Protein AF-A0A5B9PGQ8-F1 (afdb_monomer)

Sequence (452 aa):
MKKTGNFSITAIIVAFIGASLLSTLTASAQSDEDSSSKTTRRSRRSLTKEDSSLLSVFEPVAISAGESTVRVQSGTRQIAVGTVVDSSGLILTKASEMRGDLKCRLPNGDVIPASVFGIDTENDLALLKIDADGLAVAPLAPVAPPTRGKWIVSPTDQNGSLKVGVVGVDERKIPASQAFIGIQMLDEVSDGGVLITKVVENTPAQKAKLRIEDVILKIDQVEVKNRNALKQAIGKYTPGTDVALTVKRDDEEMVIKLTLADASSVSPMNNRSRIQNSMGSRLSRRGKNFPRAFQHDMALEAKHCGSPVVDLDGQIVGINIARSGRVSSLAIPIDAVISVIEKLKTGEFSPVKVYASRIRNSEMEIAAMQERLESNKETVEESIEGVDDSSAKIEELERMKREITERIKEVYENRQDLAKKKRVLESKNKEVERSIRKLERQLDAMKAGKKY

InterPro domains:
  IPR001478 PDZ domain [PF13180] (180-258)
  IPR001478 PDZ domain [PS50106] (168-251)
  IPR001478 PDZ domain [SM00228] (179-251)
  IPR009003 Peptidase S1, PA clan [SSF50494] (60-347)
  IPR036034 PDZ superfamily [G3DSA:2.30.42.10] (169-265)
  IPR036034 PDZ superfamily [SSF50156] (179-261)

Structure (mmCIF, N/CA/C/O backbone):
data_AF-A0A5B9PGQ8-F1
#
_entry.id   AF-A0A5B9PGQ8-F1
#
loop_
_atom_site.group_PDB
_atom_site.id
_atom_site.type_symbol
_atom_site.label_atom_id
_atom_site.label_alt_id
_atom_site.label_comp_id
_atom_site.label_asym_id
_atom_site.label_entity_id
_atom_site.label_seq_id
_atom_site.pdbx_PDB_ins_code
_atom_site.Cartn_x
_atom_site.Cartn_y
_atom_site.Cartn_z
_atom_site.occupancy
_atom_site.B_iso_or_equiv
_atom_site.auth_seq_id
_atom_site.auth_comp_id
_atom_site.auth_asym_id
_atom_site.auth_atom_id
_atom_site.pdbx_PDB_model_num
ATOM 1 N N . MET A 1 1 ? 76.185 17.058 -41.264 1.00 39.97 1 MET A N 1
ATOM 2 C CA . MET A 1 1 ? 77.167 16.134 -40.649 1.00 39.97 1 MET A CA 1
ATOM 3 C C . MET A 1 1 ? 76.594 14.713 -40.700 1.00 39.97 1 MET A C 1
ATOM 5 O O . MET A 1 1 ? 75.426 14.556 -40.392 1.00 39.97 1 MET A O 1
ATOM 9 N N . LYS A 1 2 ? 77.397 13.771 -41.231 1.00 34.19 2 LYS A N 1
ATOM 10 C CA . LYS A 1 2 ? 77.274 12.294 -41.429 1.00 34.19 2 LYS A CA 1
ATOM 11 C C . LYS A 1 2 ? 76.022 11.587 -40.841 1.00 34.19 2 LYS A C 1
ATOM 13 O O . LYS A 1 2 ? 75.781 11.705 -39.652 1.00 34.19 2 LYS A O 1
ATOM 18 N N . LYS A 1 3 ? 75.129 10.966 -41.636 1.00 35.88 3 LYS A N 1
ATOM 19 C CA . LYS A 1 3 ? 75.136 9.609 -42.277 1.00 35.88 3 LYS A CA 1
ATOM 20 C C . LYS A 1 3 ? 75.169 8.378 -41.325 1.00 35.88 3 LYS A C 1
ATOM 22 O O . LYS A 1 3 ? 76.239 7.984 -40.889 1.00 35.88 3 LYS A O 1
ATOM 27 N N . THR A 1 4 ? 73.976 7.798 -41.095 1.00 42.44 4 THR A 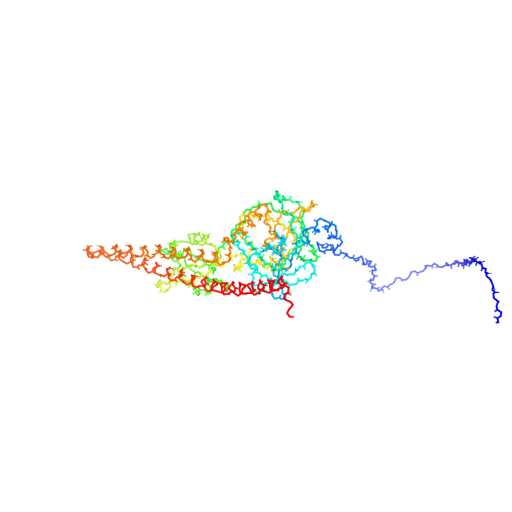N 1
ATOM 28 C CA . THR A 1 4 ? 73.495 6.396 -41.329 1.00 42.44 4 THR A CA 1
ATOM 29 C C . THR A 1 4 ? 74.251 5.120 -40.887 1.00 42.44 4 THR A C 1
ATOM 31 O O . THR A 1 4 ? 75.372 4.899 -41.333 1.00 42.44 4 THR A O 1
ATOM 34 N N . GLY A 1 5 ? 73.473 4.188 -40.285 1.00 36.16 5 GLY A N 1
ATOM 35 C CA . GLY A 1 5 ? 73.478 2.705 -40.468 1.00 36.16 5 GLY A CA 1
ATOM 36 C C . GLY A 1 5 ? 74.176 1.880 -39.363 1.00 36.16 5 GLY A C 1
ATOM 37 O O . GLY A 1 5 ? 75.151 2.362 -38.813 1.00 36.16 5 GLY A O 1
ATOM 38 N N . ASN A 1 6 ? 73.821 0.637 -38.987 1.00 35.44 6 ASN A N 1
ATOM 39 C CA . ASN A 1 6 ? 72.756 -0.331 -39.322 1.00 35.44 6 ASN A CA 1
ATOM 40 C C . ASN A 1 6 ? 72.847 -1.547 -38.336 1.00 35.44 6 ASN A C 1
ATOM 42 O O . ASN A 1 6 ? 73.936 -1.831 -37.856 1.00 35.44 6 ASN A O 1
ATOM 46 N N . PHE A 1 7 ? 71.720 -2.246 -38.098 1.00 32.78 7 PHE A N 1
ATOM 47 C CA . PHE A 1 7 ? 71.481 -3.685 -37.773 1.00 32.78 7 PHE A CA 1
ATOM 48 C C . PHE A 1 7 ? 72.508 -4.594 -37.036 1.00 32.78 7 PHE A C 1
ATOM 50 O O . PHE A 1 7 ? 73.628 -4.754 -37.500 1.00 32.78 7 PHE A O 1
ATOM 57 N N . SER A 1 8 ? 72.036 -5.397 -36.053 1.00 28.36 8 SER A N 1
ATOM 58 C CA . SER A 1 8 ? 71.950 -6.882 -36.158 1.00 28.36 8 SER A CA 1
ATOM 59 C C . SER A 1 8 ? 71.341 -7.575 -34.913 1.00 28.36 8 SER A C 1
ATOM 61 O O . SER A 1 8 ? 71.520 -7.146 -33.778 1.00 28.36 8 SER A O 1
ATOM 63 N N . ILE A 1 9 ? 70.640 -8.680 -35.177 1.00 38.75 9 ILE A N 1
ATOM 64 C CA . ILE A 1 9 ? 70.024 -9.676 -34.285 1.00 38.75 9 ILE A CA 1
ATOM 65 C C . ILE A 1 9 ? 71.090 -10.653 -33.763 1.00 38.75 9 ILE A C 1
ATOM 67 O O . ILE A 1 9 ? 71.845 -11.183 -34.577 1.00 38.75 9 ILE A O 1
ATOM 71 N N . THR A 1 10 ? 71.090 -11.012 -32.470 1.00 30.50 10 THR A N 1
ATOM 72 C CA . THR A 1 10 ? 71.523 -12.356 -32.015 1.00 30.50 10 THR A CA 1
ATOM 73 C C . THR A 1 10 ? 71.020 -12.687 -30.603 1.00 30.50 10 THR A C 1
ATOM 75 O O . THR A 1 10 ? 71.281 -11.962 -29.648 1.00 30.50 10 THR A O 1
ATOM 78 N N . ALA A 1 11 ? 70.302 -13.805 -30.479 1.00 32.41 11 ALA A N 1
ATOM 79 C CA . ALA A 1 11 ? 69.979 -14.475 -29.224 1.00 32.41 11 ALA A CA 1
ATOM 80 C C . ALA A 1 11 ? 71.154 -15.369 -28.793 1.00 32.41 11 ALA A C 1
ATOM 82 O O . ALA A 1 11 ? 71.700 -16.078 -29.637 1.00 32.41 11 ALA A O 1
ATOM 83 N N . ILE A 1 12 ? 71.507 -15.387 -27.502 1.00 32.06 12 ILE A N 1
ATOM 84 C CA . ILE A 1 12 ? 72.377 -16.414 -26.903 1.00 32.06 12 ILE A CA 1
ATOM 85 C C . ILE A 1 12 ? 71.797 -16.830 -25.544 1.00 32.06 12 ILE A C 1
ATOM 87 O O . ILE A 1 12 ? 71.646 -16.021 -24.633 1.00 32.06 12 ILE A O 1
ATOM 91 N N . ILE A 1 13 ? 71.471 -18.120 -25.452 1.00 30.12 13 ILE A N 1
ATOM 92 C CA . ILE A 1 13 ? 71.096 -18.896 -24.265 1.00 30.12 13 ILE A CA 1
ATOM 93 C C . ILE A 1 13 ? 72.353 -19.636 -23.791 1.00 30.12 13 ILE A C 1
ATOM 95 O O . ILE A 1 13 ? 72.897 -20.384 -24.595 1.00 30.12 13 ILE A O 1
ATOM 99 N N . VAL A 1 14 ? 72.753 -19.508 -22.517 1.00 29.88 14 VAL A N 1
ATOM 100 C CA . VAL A 1 14 ? 73.591 -20.474 -21.755 1.00 29.88 14 VAL A CA 1
ATOM 101 C C . VAL A 1 14 ? 73.302 -20.225 -20.256 1.00 29.88 14 VAL A C 1
ATOM 103 O O . VAL A 1 14 ? 73.608 -19.148 -19.761 1.00 29.88 14 VAL A O 1
ATOM 106 N N . ALA A 1 15 ? 72.478 -20.994 -19.532 1.00 29.97 15 ALA A N 1
ATOM 107 C CA . ALA A 1 15 ? 72.666 -22.347 -18.982 1.00 29.97 15 ALA A CA 1
ATOM 10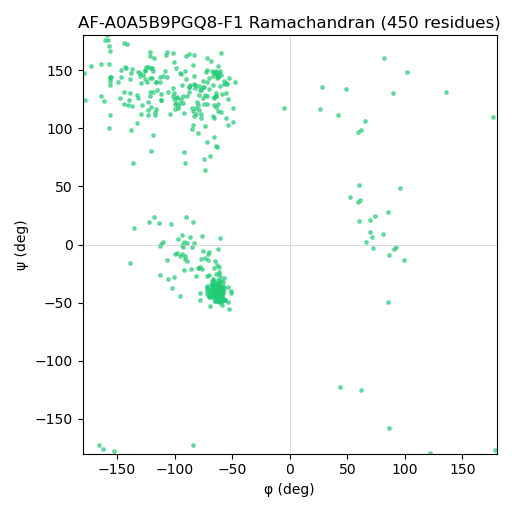8 C C . ALA A 1 15 ? 73.861 -22.487 -18.008 1.00 29.97 15 ALA A C 1
ATOM 110 O O . ALA A 1 15 ? 74.984 -22.728 -18.431 1.00 29.97 15 ALA A O 1
ATOM 111 N N . PHE A 1 16 ? 73.596 -22.415 -16.697 1.00 27.34 16 PHE A N 1
ATOM 112 C CA . PHE A 1 16 ? 74.497 -22.896 -15.640 1.00 27.34 16 PHE A CA 1
ATOM 113 C C . PHE A 1 16 ? 73.771 -23.967 -14.811 1.00 27.34 16 PHE A C 1
ATOM 115 O O . PHE A 1 16 ? 72.736 -23.696 -14.203 1.00 27.34 16 PHE A O 1
ATOM 122 N N . ILE A 1 17 ? 74.319 -25.185 -14.812 1.00 30.14 17 ILE A N 1
ATOM 123 C CA . ILE A 1 17 ? 73.952 -26.323 -13.957 1.00 30.14 17 ILE A CA 1
ATOM 124 C C . ILE A 1 17 ? 75.220 -26.771 -13.218 1.00 30.14 17 ILE A C 1
ATOM 126 O O . ILE A 1 17 ? 76.278 -26.874 -13.834 1.00 30.14 17 ILE A O 1
ATOM 130 N N . GLY A 1 18 ? 75.071 -27.115 -11.935 1.00 26.36 18 GLY A N 1
ATOM 131 C CA . GLY A 1 18 ? 76.011 -27.922 -11.138 1.00 26.36 18 GLY A CA 1
ATOM 132 C C . GLY A 1 18 ? 76.238 -27.320 -9.744 1.00 26.36 18 GLY A C 1
ATOM 133 O O . GLY A 1 18 ? 76.501 -26.132 -9.649 1.00 26.36 18 GLY A O 1
ATOM 134 N N . ALA A 1 19 ? 76.162 -28.029 -8.615 1.00 29.47 19 ALA A N 1
ATOM 135 C CA . ALA A 1 19 ? 76.014 -29.457 -8.347 1.00 29.47 19 ALA A CA 1
ATOM 136 C C . ALA A 1 19 ? 75.582 -29.680 -6.871 1.00 29.47 19 ALA A C 1
ATOM 138 O O . ALA A 1 19 ? 75.837 -28.840 -6.009 1.00 29.47 19 ALA A O 1
ATOM 139 N N . SER A 1 20 ? 74.936 -30.821 -6.606 1.00 28.88 20 SER A N 1
ATOM 140 C CA . SER A 1 20 ? 74.554 -31.372 -5.290 1.00 28.88 20 SER A CA 1
ATOM 141 C C . SER A 1 20 ? 75.739 -31.823 -4.421 1.00 28.88 20 SER A C 1
ATOM 143 O O . SER A 1 20 ? 76.754 -32.227 -4.974 1.00 28.88 20 SER A O 1
ATOM 145 N N . LEU A 1 21 ? 75.545 -31.894 -3.090 1.00 27.44 21 LEU A N 1
ATOM 146 C CA . LEU A 1 21 ? 75.643 -33.103 -2.222 1.00 27.44 21 LEU A CA 1
ATOM 147 C C . LEU A 1 21 ? 75.412 -32.684 -0.742 1.00 27.44 21 LEU A C 1
ATOM 149 O O . LEU A 1 21 ? 76.113 -31.822 -0.233 1.00 27.44 21 LEU A O 1
ATOM 153 N N . LEU A 1 22 ? 74.289 -33.043 -0.106 1.00 28.94 22 LEU A N 1
ATOM 154 C CA . LEU A 1 22 ? 74.031 -34.218 0.757 1.00 28.94 22 LEU A CA 1
ATOM 155 C C . LEU A 1 22 ? 74.821 -34.270 2.088 1.00 28.94 22 LEU A C 1
ATOM 157 O O . LEU A 1 22 ? 75.979 -34.672 2.114 1.00 28.94 22 LEU A O 1
ATOM 161 N N . SER A 1 23 ? 74.141 -34.007 3.210 1.00 28.36 23 SER A N 1
ATOM 162 C CA . SER A 1 23 ? 74.446 -34.623 4.510 1.00 28.36 23 SER A CA 1
ATOM 163 C C . SER A 1 23 ? 73.174 -34.772 5.357 1.00 28.36 23 SER A C 1
ATOM 165 O O . SER A 1 23 ? 72.254 -33.957 5.324 1.00 28.36 23 SER A O 1
ATOM 167 N N . THR A 1 24 ? 73.098 -35.916 6.024 1.00 29.25 24 THR A N 1
ATOM 168 C CA . THR A 1 24 ? 71.948 -36.530 6.690 1.00 29.25 24 THR A CA 1
ATOM 169 C C . THR A 1 24 ? 71.795 -36.117 8.158 1.00 29.25 24 THR A C 1
ATOM 171 O O . THR A 1 24 ? 72.783 -36.043 8.877 1.00 29.25 24 THR A O 1
ATOM 174 N N . LEU A 1 25 ? 70.533 -35.954 8.577 1.00 27.52 25 LEU A N 1
ATOM 175 C CA . LEU A 1 25 ? 69.916 -36.329 9.865 1.00 27.52 25 LEU A CA 1
ATOM 176 C C . LEU A 1 25 ? 70.800 -36.428 11.126 1.00 27.52 25 LEU A C 1
ATOM 178 O O . LEU A 1 25 ? 71.497 -37.418 11.308 1.00 27.52 25 LEU A O 1
ATOM 182 N N . THR A 1 26 ? 70.516 -35.561 12.104 1.00 29.34 26 THR A N 1
ATOM 183 C CA . THR A 1 26 ? 70.295 -35.979 13.502 1.00 29.34 26 THR A CA 1
ATOM 184 C C . THR A 1 26 ? 69.219 -35.103 14.136 1.00 29.34 26 THR A C 1
ATOM 186 O O . THR A 1 26 ? 69.344 -33.882 14.188 1.00 29.34 26 THR A O 1
ATOM 189 N N . ALA A 1 27 ? 68.152 -35.751 14.594 1.00 27.08 27 ALA A N 1
ATOM 190 C CA . ALA A 1 27 ? 67.088 -35.157 15.383 1.00 27.08 27 ALA A CA 1
ATOM 191 C C . ALA A 1 27 ? 67.553 -34.928 16.829 1.00 27.08 27 ALA A C 1
ATOM 193 O O . ALA A 1 27 ? 68.099 -35.837 17.450 1.00 27.08 27 ALA A O 1
ATOM 194 N N . SER A 1 28 ? 67.250 -33.757 17.386 1.00 28.88 28 SER A N 1
ATOM 195 C CA . SER A 1 28 ? 67.090 -33.569 18.828 1.00 28.88 28 SER A CA 1
ATOM 196 C C . SER A 1 28 ? 65.700 -32.994 19.074 1.00 28.88 28 SER A C 1
ATOM 198 O O . SER A 1 28 ? 65.397 -31.868 18.681 1.00 28.88 28 SER A O 1
ATOM 200 N N . ALA A 1 29 ? 64.842 -33.806 19.678 1.00 28.58 29 ALA A N 1
ATOM 201 C CA . ALA A 1 29 ? 63.552 -33.391 20.192 1.00 28.58 29 ALA A CA 1
ATOM 202 C C . ALA A 1 29 ? 63.750 -32.607 21.495 1.00 28.58 29 ALA A C 1
ATOM 204 O O . ALA A 1 29 ? 64.354 -33.151 22.413 1.00 28.58 29 ALA A O 1
ATOM 205 N N . GLN A 1 30 ? 63.211 -31.387 21.583 1.00 26.88 30 GLN A N 1
ATOM 206 C CA . GLN A 1 30 ? 62.409 -30.913 22.721 1.00 26.88 30 GLN A CA 1
ATOM 207 C C . GLN A 1 30 ? 61.901 -29.482 22.482 1.00 26.88 30 GLN A C 1
ATOM 209 O O . GLN A 1 30 ? 62.685 -28.584 22.204 1.00 26.88 30 GLN A O 1
ATOM 214 N N . SER A 1 31 ? 60.568 -29.368 22.571 1.00 30.80 31 SER A N 1
ATOM 215 C CA . SER A 1 31 ? 59.723 -28.205 22.896 1.00 30.80 31 SER A CA 1
ATOM 216 C C . SER A 1 31 ? 60.076 -26.844 22.293 1.00 30.80 31 SER A C 1
ATOM 218 O O . SER A 1 31 ? 61.025 -26.205 22.720 1.00 30.80 31 SER A O 1
ATOM 220 N N . ASP A 1 32 ? 59.227 -26.360 21.384 1.00 28.09 32 ASP A N 1
ATOM 221 C CA . ASP A 1 32 ? 58.312 -25.267 21.735 1.00 28.09 32 ASP A CA 1
ATOM 222 C C . ASP A 1 32 ? 57.197 -25.155 20.684 1.00 28.09 32 ASP A C 1
ATOM 224 O O . ASP A 1 32 ? 57.421 -25.165 19.471 1.00 28.09 32 ASP A O 1
ATOM 228 N N . GLU A 1 33 ? 55.964 -25.154 21.184 1.00 33.91 33 GLU A N 1
ATOM 229 C CA . GLU A 1 33 ? 54.742 -24.925 20.428 1.00 33.91 33 GLU A CA 1
ATOM 230 C C . GLU A 1 33 ? 54.743 -23.498 19.872 1.00 33.91 33 GLU A C 1
ATOM 232 O O . GLU A 1 33 ? 54.680 -22.545 20.638 1.00 33.91 33 GLU A O 1
ATOM 237 N N . ASP A 1 34 ? 54.713 -23.340 18.547 1.00 29.53 34 ASP A N 1
ATOM 238 C CA . ASP A 1 34 ? 53.845 -22.312 17.976 1.00 29.53 34 ASP A CA 1
ATOM 239 C C . ASP A 1 34 ? 53.465 -22.626 16.526 1.00 29.53 34 ASP A C 1
ATOM 241 O O . ASP A 1 34 ? 54.272 -22.651 15.591 1.00 29.53 34 ASP A O 1
ATOM 245 N N . SER A 1 35 ? 52.181 -22.925 16.344 1.00 31.73 35 SER A N 1
ATOM 246 C CA . SER A 1 35 ? 51.598 -23.294 15.064 1.00 31.73 35 SER A CA 1
ATOM 247 C C . SER A 1 35 ? 51.303 -22.039 14.238 1.00 31.73 35 SER A C 1
ATOM 249 O O . SER A 1 35 ? 50.435 -21.243 14.592 1.00 31.73 35 SER A O 1
ATOM 251 N N . SER A 1 36 ? 51.939 -21.890 13.075 1.00 33.06 36 SER A N 1
ATOM 252 C CA . SER A 1 36 ? 51.419 -21.021 12.012 1.00 33.06 36 SER A CA 1
ATOM 253 C C . SER A 1 36 ? 51.172 -21.836 10.744 1.00 33.06 36 SER A C 1
ATOM 255 O O . SER A 1 36 ? 51.955 -21.883 9.794 1.00 33.06 36 SER A O 1
ATOM 257 N N . SER A 1 37 ? 50.027 -22.520 10.730 1.00 36.31 37 SER A N 1
ATOM 258 C CA . SER A 1 37 ? 49.491 -23.128 9.520 1.00 36.31 37 SER A CA 1
ATOM 259 C C . SER A 1 37 ? 49.114 -22.019 8.530 1.00 36.31 37 SER A C 1
ATOM 261 O O . SER A 1 37 ? 48.159 -21.259 8.710 1.00 36.31 37 SER A O 1
ATOM 263 N N . LYS A 1 38 ? 49.893 -21.908 7.448 1.00 37.75 38 LYS A N 1
ATOM 264 C CA . LYS A 1 38 ? 49.568 -21.094 6.269 1.00 37.75 38 LYS A CA 1
ATOM 265 C C . LYS A 1 38 ? 48.297 -21.638 5.616 1.00 37.75 38 LYS A C 1
ATOM 267 O O . LYS A 1 38 ? 48.340 -22.415 4.667 1.00 37.75 38 LYS A O 1
ATOM 272 N N . THR A 1 39 ? 47.151 -21.210 6.130 1.00 36.44 39 THR A N 1
ATOM 273 C CA . THR A 1 39 ? 45.853 -21.427 5.499 1.00 36.44 39 THR A CA 1
ATOM 274 C C . THR A 1 39 ? 45.734 -20.435 4.348 1.00 36.44 39 THR A C 1
ATOM 276 O O . THR A 1 39 ? 45.652 -19.223 4.555 1.00 36.44 39 THR A O 1
ATOM 279 N N . THR A 1 40 ? 45.734 -20.938 3.117 1.00 40.31 40 THR A N 1
ATOM 280 C CA . THR A 1 40 ? 45.345 -20.186 1.924 1.00 40.31 40 THR A CA 1
ATOM 281 C C . THR A 1 40 ? 43.953 -19.593 2.147 1.00 40.31 40 THR A C 1
ATOM 283 O O . THR A 1 40 ? 42.934 -20.280 2.077 1.00 40.31 40 THR A O 1
ATOM 286 N N . ARG A 1 41 ? 43.893 -18.288 2.438 1.00 41.78 41 ARG A N 1
ATOM 287 C CA . ARG A 1 41 ? 42.656 -17.500 2.457 1.00 41.78 41 ARG A CA 1
ATOM 288 C C . ARG A 1 41 ? 42.093 -17.477 1.032 1.00 41.78 41 ARG A C 1
ATOM 290 O O . ARG A 1 41 ? 42.327 -16.543 0.273 1.00 41.78 41 ARG A O 1
ATOM 297 N N . ARG A 1 42 ? 41.328 -18.506 0.650 1.00 48.69 42 ARG A N 1
ATOM 298 C CA . ARG A 1 42 ? 40.327 -18.362 -0.412 1.00 48.69 42 ARG A CA 1
ATOM 299 C C . ARG A 1 42 ? 39.431 -17.212 0.033 1.00 48.69 42 ARG A C 1
ATOM 301 O O . ARG A 1 42 ? 38.696 -17.352 1.009 1.00 48.69 42 ARG A O 1
ATOM 308 N N . SER A 1 43 ? 39.542 -16.069 -0.642 1.00 51.16 43 SER A N 1
ATOM 309 C CA . SER A 1 43 ? 38.539 -15.012 -0.578 1.00 51.16 43 SER A CA 1
ATOM 310 C C . SER A 1 43 ? 37.188 -15.683 -0.812 1.00 51.16 43 SER A C 1
ATOM 312 O O . SER A 1 43 ? 36.903 -16.153 -1.914 1.00 51.16 43 SER A O 1
ATOM 314 N N . ARG A 1 44 ? 36.392 -15.848 0.250 1.00 55.84 44 ARG A N 1
ATOM 315 C CA . ARG A 1 44 ? 35.001 -16.267 0.115 1.00 55.84 44 ARG A CA 1
ATOM 316 C C . ARG A 1 44 ? 34.318 -15.106 -0.596 1.00 55.84 44 ARG A C 1
ATOM 318 O O . ARG A 1 44 ? 33.920 -14.152 0.066 1.00 55.84 44 ARG A O 1
ATOM 325 N N . ARG A 1 45 ? 34.238 -15.152 -1.935 1.00 58.72 45 ARG A N 1
ATOM 326 C CA . ARG A 1 45 ? 33.321 -14.286 -2.684 1.00 58.72 45 ARG A CA 1
ATOM 327 C C . ARG A 1 45 ? 31.969 -14.437 -2.008 1.00 58.72 45 ARG A C 1
ATOM 329 O O . ARG A 1 45 ? 31.449 -15.546 -1.885 1.00 58.72 45 ARG A O 1
ATOM 336 N N . SER A 1 46 ? 31.478 -13.335 -1.468 1.00 58.00 46 SER A N 1
ATOM 337 C CA . SER A 1 46 ? 30.186 -13.286 -0.815 1.00 58.00 46 SER A CA 1
ATOM 338 C C . SER A 1 46 ? 29.130 -13.389 -1.909 1.00 58.00 46 SER A C 1
ATOM 340 O O . SER A 1 46 ? 28.716 -12.371 -2.446 1.00 58.00 46 SER A O 1
ATOM 342 N N . LEU A 1 47 ? 28.737 -14.615 -2.264 1.00 64.50 47 LEU A N 1
ATOM 343 C CA . LEU A 1 47 ? 27.675 -14.902 -3.230 1.00 64.50 47 LEU A CA 1
ATOM 344 C C . LEU A 1 47 ? 26.321 -14.496 -2.628 1.00 64.50 47 LEU A C 1
ATOM 346 O O . LEU A 1 47 ? 25.567 -15.332 -2.129 1.00 64.50 47 LEU A O 1
ATOM 350 N N . THR A 1 48 ? 26.038 -13.195 -2.594 1.00 80.75 48 THR A N 1
ATOM 351 C CA . THR A 1 48 ? 24.725 -12.670 -2.209 1.00 80.75 48 THR A CA 1
ATOM 352 C C . THR A 1 48 ? 23.844 -12.534 -3.445 1.00 80.75 48 THR A C 1
ATOM 354 O O . THR A 1 48 ? 24.329 -12.449 -4.570 1.00 80.75 48 THR A O 1
ATOM 357 N N . LYS A 1 49 ? 22.526 -12.428 -3.240 1.00 81.25 49 LYS A N 1
ATOM 358 C CA . LYS A 1 49 ? 21.574 -12.071 -4.309 1.00 81.25 49 LYS A CA 1
ATOM 359 C C . LYS A 1 49 ? 21.800 -10.669 -4.904 1.00 81.25 49 LYS A C 1
ATOM 361 O O . LYS A 1 49 ? 21.072 -10.268 -5.802 1.00 81.25 49 LYS A O 1
ATOM 366 N N . GLU A 1 50 ? 22.751 -9.914 -4.365 1.00 81.62 50 GLU A N 1
ATOM 367 C CA . GLU A 1 50 ? 23.096 -8.558 -4.791 1.00 81.62 50 GLU A CA 1
ATOM 368 C C . GLU A 1 50 ? 24.468 -8.507 -5.477 1.00 81.62 50 GLU A C 1
ATOM 370 O O . GLU A 1 50 ? 24.923 -7.427 -5.845 1.00 81.62 50 GLU A O 1
ATOM 375 N N . ASP A 1 51 ? 25.136 -9.655 -5.634 1.00 87.38 51 ASP A N 1
ATOM 376 C CA . ASP A 1 51 ? 26.406 -9.743 -6.345 1.00 87.38 51 ASP A CA 1
ATOM 377 C C . ASP A 1 51 ? 26.207 -9.362 -7.820 1.00 87.38 51 ASP A C 1
ATOM 379 O O . ASP A 1 51 ? 25.332 -9.898 -8.506 1.00 87.38 51 ASP A O 1
ATOM 383 N N . SER A 1 52 ? 27.021 -8.431 -8.317 1.00 85.50 52 SER A N 1
ATOM 384 C CA . SER A 1 52 ? 26.897 -7.912 -9.681 1.00 85.50 52 SER A CA 1
ATOM 385 C C . SER A 1 52 ? 27.112 -8.983 -10.749 1.00 85.50 52 SER A C 1
ATOM 387 O O . SER A 1 52 ? 26.487 -8.910 -11.801 1.00 85.50 52 SER A O 1
ATOM 389 N N . SER A 1 53 ? 27.933 -10.004 -10.479 1.00 87.94 53 SER A N 1
ATOM 390 C CA . SER A 1 53 ? 28.148 -11.115 -11.414 1.00 87.94 53 SER A CA 1
ATOM 391 C C . SER A 1 53 ? 26.931 -12.031 -11.543 1.00 87.94 53 SER A C 1
ATOM 393 O O . SER A 1 53 ? 26.753 -12.666 -12.577 1.00 87.94 53 SER A O 1
ATOM 395 N N . LEU A 1 54 ? 26.085 -12.089 -10.509 1.00 88.31 54 LEU A N 1
ATOM 396 C CA . LEU A 1 54 ? 24.793 -12.767 -10.573 1.00 88.31 54 LEU A CA 1
ATOM 397 C C . LEU A 1 54 ? 23.771 -11.894 -11.307 1.00 88.31 54 LEU A C 1
ATOM 399 O O . LEU A 1 54 ? 23.053 -12.387 -12.172 1.00 88.31 54 LEU A O 1
ATOM 403 N N . LEU A 1 55 ? 23.685 -10.611 -10.944 1.00 90.19 55 LEU A N 1
ATOM 404 C CA . LEU A 1 55 ? 22.681 -9.697 -11.492 1.00 90.19 55 LEU A CA 1
ATOM 405 C C . LEU A 1 55 ? 22.861 -9.456 -12.994 1.00 90.19 55 LEU A C 1
ATOM 407 O O . LEU A 1 55 ? 21.856 -9.362 -13.694 1.00 90.19 55 LEU A O 1
ATOM 411 N N . SER A 1 56 ? 24.098 -9.456 -13.501 1.00 90.50 56 SER A N 1
ATOM 412 C CA . SER A 1 56 ? 24.379 -9.267 -14.929 1.00 90.50 56 SER A CA 1
ATOM 413 C C . SER A 1 56 ? 23.776 -10.347 -15.831 1.00 90.50 56 SER A C 1
ATOM 415 O O . SER A 1 56 ? 23.481 -10.087 -16.993 1.00 90.50 56 SER A O 1
ATOM 417 N N . VAL A 1 57 ? 23.504 -11.545 -15.298 1.00 92.50 57 VAL A N 1
ATOM 418 C CA . VAL A 1 57 ? 22.794 -12.612 -16.026 1.00 92.50 57 VAL A CA 1
ATOM 419 C C . VAL A 1 57 ? 21.337 -12.225 -16.312 1.00 92.50 57 VAL A C 1
ATOM 421 O O . VAL A 1 57 ? 20.765 -12.649 -17.312 1.00 92.50 57 VAL A O 1
ATOM 424 N N . PHE A 1 58 ? 20.739 -11.404 -15.446 1.00 94.00 58 PHE A N 1
ATOM 425 C CA . PHE A 1 58 ? 19.346 -10.963 -15.534 1.00 94.00 58 PHE A CA 1
ATOM 426 C C . PHE A 1 58 ? 19.189 -9.575 -16.165 1.00 94.00 58 PHE A C 1
ATOM 428 O O . PHE A 1 58 ? 18.064 -9.154 -16.424 1.00 94.00 58 PHE A O 1
ATOM 435 N N . GLU A 1 59 ? 20.286 -8.860 -16.428 1.00 92.06 59 GLU A N 1
ATOM 436 C CA . GLU A 1 59 ? 20.245 -7.551 -17.086 1.00 92.06 59 GLU A CA 1
ATOM 437 C C . GLU A 1 59 ? 19.490 -7.582 -18.419 1.00 92.06 59 GLU A C 1
ATOM 439 O O . GLU A 1 59 ? 18.556 -6.791 -18.548 1.00 92.06 59 GLU A O 1
ATOM 444 N N . PRO A 1 60 ? 19.759 -8.515 -19.358 1.00 93.88 60 PRO A N 1
ATOM 445 C CA . PRO A 1 60 ? 19.121 -8.498 -20.675 1.00 93.88 60 PRO A CA 1
ATOM 446 C C . PRO A 1 60 ? 17.590 -8.538 -20.636 1.00 93.88 60 PRO A C 1
ATOM 448 O O . PRO A 1 60 ? 16.941 -7.858 -21.427 1.00 93.88 60 PRO A O 1
ATOM 451 N N . VAL A 1 61 ? 17.006 -9.292 -19.697 1.00 93.56 61 VAL A N 1
ATOM 452 C CA . VAL A 1 61 ? 15.544 -9.435 -19.583 1.00 93.56 61 VAL A CA 1
ATOM 453 C C . VAL A 1 61 ? 14.884 -8.228 -18.914 1.00 93.56 61 VAL A C 1
ATOM 455 O O . VAL A 1 61 ? 13.689 -8.011 -19.076 1.00 93.56 61 VAL A O 1
ATOM 458 N N . ALA A 1 62 ? 15.648 -7.415 -18.178 1.00 92.00 62 ALA A N 1
ATOM 459 C CA . ALA A 1 62 ? 15.130 -6.276 -17.428 1.00 92.00 62 ALA A CA 1
ATOM 460 C C . ALA A 1 62 ? 15.314 -4.922 -18.135 1.00 92.00 62 ALA A C 1
ATOM 462 O O . ALA A 1 62 ? 14.753 -3.940 -17.651 1.00 92.00 62 ALA A O 1
ATOM 463 N N . ILE A 1 63 ? 16.054 -4.848 -19.254 1.00 90.31 63 ILE A N 1
ATOM 464 C CA . ILE A 1 63 ? 16.374 -3.585 -19.956 1.00 90.31 63 ILE A CA 1
ATOM 465 C C . ILE A 1 63 ? 15.108 -2.780 -20.262 1.00 90.31 63 ILE A C 1
ATOM 467 O O . ILE A 1 63 ? 14.988 -1.643 -19.811 1.00 90.31 63 ILE A O 1
ATOM 471 N N . SER A 1 64 ? 14.134 -3.386 -20.948 1.00 88.44 64 SER A N 1
ATOM 472 C CA . SER A 1 64 ? 12.912 -2.682 -21.365 1.00 88.44 64 SER A CA 1
ATOM 473 C C . SER A 1 64 ? 12.113 -2.146 -20.168 1.00 88.44 64 SER A C 1
ATOM 475 O O . SER A 1 64 ? 11.678 -0.994 -20.156 1.00 88.44 64 SER A O 1
ATOM 477 N N . ALA A 1 65 ? 11.984 -2.941 -19.102 1.00 92.00 65 ALA A N 1
ATOM 478 C CA . ALA A 1 65 ? 11.337 -2.487 -17.876 1.00 92.00 65 ALA A CA 1
ATOM 479 C C . ALA A 1 65 ? 12.156 -1.393 -17.164 1.00 92.00 6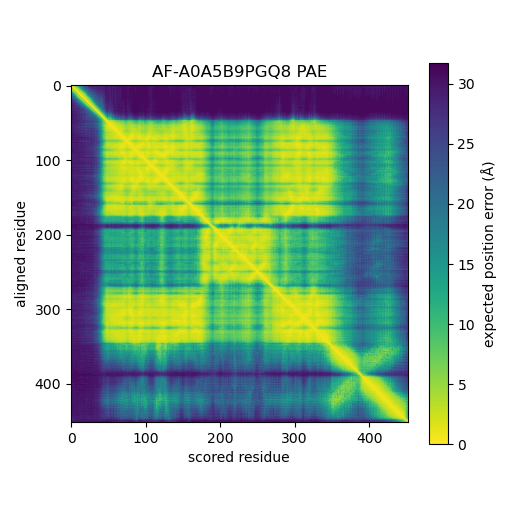5 ALA A C 1
ATOM 481 O O . ALA A 1 65 ? 11.579 -0.448 -16.622 1.00 92.00 65 ALA A O 1
ATOM 482 N N . GLY A 1 66 ? 13.487 -1.491 -17.183 1.00 92.06 66 GLY A N 1
ATOM 483 C CA . GLY A 1 66 ? 14.411 -0.515 -16.608 1.00 92.06 66 GLY A CA 1
ATOM 484 C C . GLY A 1 66 ? 14.313 0.860 -17.267 1.00 92.06 66 GLY A C 1
ATOM 485 O O . GLY A 1 66 ? 14.261 1.861 -16.558 1.00 92.06 66 GLY A O 1
ATOM 486 N N . GLU A 1 67 ? 14.182 0.918 -18.593 1.00 93.00 67 GLU A N 1
ATOM 487 C CA . GLU A 1 67 ? 13.980 2.170 -19.343 1.00 93.00 67 GLU A CA 1
ATOM 488 C C . GLU A 1 67 ? 12.669 2.874 -18.963 1.00 93.00 67 GLU A C 1
ATOM 490 O O . GLU A 1 67 ? 12.604 4.101 -18.910 1.00 93.00 67 GLU A O 1
ATOM 495 N N . SER A 1 68 ? 11.640 2.097 -18.622 1.00 94.75 68 SER A N 1
ATOM 496 C CA . SER A 1 68 ? 10.356 2.606 -18.126 1.00 94.75 68 SER A CA 1
ATOM 497 C C . SER A 1 68 ? 10.315 2.833 -16.607 1.00 94.75 68 SER A C 1
ATOM 499 O O . SER A 1 68 ? 9.255 3.122 -16.047 1.00 94.75 68 SER A O 1
ATOM 501 N N . THR A 1 69 ? 11.441 2.690 -15.902 1.00 96.44 69 THR A N 1
ATOM 502 C CA . THR A 1 69 ? 11.501 2.807 -14.441 1.00 96.44 69 THR A CA 1
ATOM 503 C C . THR A 1 69 ? 12.020 4.176 -14.015 1.00 96.44 69 THR A C 1
ATOM 505 O O . THR A 1 69 ? 13.071 4.642 -14.445 1.00 96.44 69 THR A O 1
ATOM 508 N N . VAL A 1 70 ? 11.302 4.818 -13.095 1.00 96.75 70 VAL A N 1
ATOM 509 C CA . VAL A 1 70 ? 11.665 6.128 -12.543 1.00 96.75 70 VAL A CA 1
ATOM 510 C C . VAL A 1 70 ? 11.782 6.072 -11.031 1.00 96.75 70 VAL A C 1
ATOM 512 O O . VAL A 1 70 ? 11.117 5.295 -10.343 1.00 96.75 70 VAL A O 1
ATOM 515 N N . ARG A 1 71 ? 12.602 6.951 -10.465 1.00 96.94 71 ARG A N 1
ATOM 516 C CA . ARG A 1 71 ? 12.720 7.081 -9.012 1.00 96.94 71 ARG A CA 1
ATOM 517 C C . ARG A 1 71 ? 11.759 8.148 -8.505 1.00 96.94 71 ARG A C 1
ATOM 519 O O . ARG A 1 71 ? 11.892 9.310 -8.874 1.00 96.94 71 ARG A O 1
ATOM 526 N N . VAL A 1 72 ? 10.853 7.785 -7.598 1.00 97.19 72 VAL A N 1
ATOM 527 C CA . VAL A 1 72 ? 9.926 8.737 -6.967 1.00 97.19 72 VAL A CA 1
ATOM 528 C C . VAL A 1 72 ? 10.513 9.229 -5.647 1.00 97.19 72 VAL A C 1
ATOM 530 O O . VAL A 1 72 ? 10.874 8.444 -4.760 1.00 97.19 72 VAL A O 1
ATOM 533 N N . GLN A 1 73 ? 10.622 10.545 -5.505 1.00 95.19 73 GLN A N 1
ATOM 534 C CA . GLN A 1 73 ? 11.291 11.205 -4.390 1.00 95.19 73 GLN A CA 1
ATOM 535 C C . GLN A 1 73 ? 10.378 12.218 -3.702 1.00 95.19 73 GLN A C 1
ATOM 537 O O . GLN A 1 73 ? 9.521 12.830 -4.331 1.00 95.19 73 GLN A O 1
ATOM 542 N N . SER A 1 74 ? 10.604 12.404 -2.401 1.00 92.44 74 SER A N 1
ATOM 543 C CA . SER A 1 74 ? 10.109 13.552 -1.642 1.00 92.44 74 SER A CA 1
ATOM 544 C C . SER A 1 74 ? 11.311 14.334 -1.132 1.00 92.44 74 SER A C 1
ATOM 546 O O . SER A 1 74 ? 12.081 13.825 -0.308 1.00 92.44 74 SER A O 1
ATOM 548 N N . GLY A 1 75 ? 11.497 15.558 -1.625 1.00 86.94 75 GLY A N 1
ATOM 549 C CA . GLY A 1 75 ? 12.768 16.268 -1.462 1.00 86.94 75 GLY A CA 1
ATOM 550 C C . GLY A 1 75 ? 13.907 15.498 -2.143 1.00 86.94 75 GLY A C 1
ATOM 551 O O . GLY A 1 75 ? 13.806 15.159 -3.316 1.00 86.94 75 GLY A O 1
ATOM 552 N N . THR A 1 76 ? 14.980 15.182 -1.413 1.00 85.50 76 THR A N 1
ATOM 553 C CA . THR A 1 76 ? 16.125 14.401 -1.932 1.00 85.50 76 THR A CA 1
ATOM 554 C C . THR A 1 76 ? 15.990 12.891 -1.711 1.00 85.50 76 THR A C 1
ATOM 556 O O . THR A 1 76 ? 16.770 12.097 -2.242 1.00 85.50 76 THR A O 1
ATOM 559 N N . ARG A 1 77 ? 15.003 12.457 -0.919 1.00 90.94 77 ARG A N 1
ATOM 560 C CA . ARG A 1 77 ? 14.868 11.066 -0.482 1.00 90.94 77 ARG A CA 1
ATOM 561 C C . ARG A 1 77 ? 13.976 10.276 -1.432 1.00 90.94 77 ARG A C 1
ATOM 563 O O . ARG A 1 77 ? 12.827 10.647 -1.644 1.00 90.94 77 ARG A O 1
ATOM 570 N N . GLN A 1 78 ? 14.462 9.131 -1.914 1.00 94.38 78 GLN A N 1
ATOM 571 C CA . GLN A 1 78 ? 13.618 8.147 -2.598 1.00 94.38 78 GLN A CA 1
ATOM 572 C C . GLN A 1 78 ? 12.594 7.554 -1.628 1.00 94.38 78 GLN A C 1
ATOM 574 O O . GLN A 1 78 ? 12.951 7.039 -0.562 1.00 94.38 78 GLN A O 1
ATOM 579 N N . ILE A 1 79 ? 11.323 7.628 -2.013 1.00 95.31 79 ILE A N 1
ATOM 580 C CA . ILE A 1 79 ? 10.191 7.114 -1.234 1.00 95.31 79 ILE A CA 1
ATOM 581 C C . ILE A 1 79 ? 9.517 5.920 -1.908 1.00 95.31 79 ILE A C 1
ATOM 583 O O . ILE A 1 79 ? 8.964 5.087 -1.193 1.00 95.31 79 ILE A O 1
ATOM 587 N N . ALA A 1 80 ? 9.615 5.813 -3.235 1.00 97.12 80 ALA A N 1
ATOM 588 C CA . ALA A 1 80 ? 9.090 4.715 -4.036 1.00 97.12 80 ALA A CA 1
ATOM 589 C C . ALA A 1 80 ? 9.824 4.635 -5.389 1.00 97.12 80 ALA A C 1
ATOM 591 O O . ALA A 1 80 ? 10.656 5.487 -5.720 1.00 97.12 80 ALA A O 1
ATOM 592 N N . VAL A 1 81 ? 9.479 3.623 -6.174 1.00 97.81 81 VAL A N 1
ATOM 593 C CA . VAL A 1 81 ? 9.801 3.518 -7.601 1.00 97.81 81 VAL A CA 1
ATOM 594 C C . VAL A 1 81 ? 8.514 3.719 -8.389 1.00 97.81 81 VAL A C 1
ATOM 596 O O . VAL A 1 81 ? 7.427 3.434 -7.884 1.00 97.81 81 VAL A O 1
ATOM 599 N N . GLY A 1 82 ? 8.620 4.272 -9.587 1.00 97.25 82 GLY A N 1
ATOM 600 C CA . GLY A 1 82 ? 7.510 4.441 -10.507 1.00 97.25 82 GLY A CA 1
ATOM 601 C C . GLY A 1 82 ? 7.755 3.678 -11.801 1.00 97.25 82 GLY A C 1
ATOM 602 O O . GLY A 1 82 ? 8.898 3.531 -12.225 1.00 97.25 82 GLY A O 1
ATOM 603 N N . THR A 1 83 ? 6.674 3.228 -12.420 1.00 97.62 83 THR A N 1
ATOM 604 C CA . THR A 1 83 ? 6.661 2.598 -13.743 1.00 97.62 83 THR A CA 1
ATOM 605 C C . THR A 1 83 ? 5.953 3.542 -14.710 1.00 97.62 83 THR A C 1
ATOM 607 O O . THR A 1 83 ? 4.824 3.950 -14.439 1.00 97.62 83 THR A O 1
ATOM 610 N N . VAL A 1 84 ? 6.593 3.924 -15.811 1.00 97.19 84 VAL A N 1
ATOM 611 C CA . VAL A 1 84 ? 6.001 4.782 -16.846 1.00 97.19 84 VAL A CA 1
ATOM 612 C C . VAL A 1 84 ? 4.949 3.981 -17.609 1.00 97.19 84 VAL A C 1
ATOM 614 O O . VAL A 1 84 ? 5.258 2.953 -18.203 1.00 97.19 84 VAL A O 1
ATOM 617 N N . VAL A 1 85 ? 3.701 4.447 -17.596 1.00 96.56 85 VAL A N 1
ATOM 618 C CA . VAL A 1 85 ? 2.551 3.763 -18.226 1.00 96.56 85 VAL A CA 1
ATOM 619 C C . VAL A 1 85 ? 1.981 4.521 -19.423 1.00 96.56 85 VAL A C 1
ATOM 621 O O . VAL A 1 85 ? 0.995 4.095 -20.025 1.00 96.56 85 VAL A O 1
ATOM 624 N N . ASP A 1 86 ? 2.555 5.681 -19.729 1.00 94.38 86 ASP A N 1
ATOM 625 C CA . ASP A 1 86 ? 2.196 6.499 -20.878 1.00 94.38 86 ASP A CA 1
ATOM 626 C C . ASP A 1 86 ? 3.369 7.400 -21.271 1.00 94.38 86 ASP A C 1
ATOM 628 O O . ASP A 1 86 ? 4.066 7.925 -20.394 1.00 94.38 86 ASP A O 1
ATOM 632 N N . SER A 1 87 ? 3.565 7.612 -22.573 1.00 93.75 87 SER A N 1
ATOM 633 C CA . SER A 1 87 ? 4.648 8.447 -23.096 1.00 93.75 87 SER A CA 1
ATOM 634 C C . SER A 1 87 ? 4.488 9.918 -22.718 1.00 93.75 87 SER A C 1
ATOM 636 O O . SER A 1 87 ? 5.482 10.637 -22.726 1.00 93.75 87 SER A O 1
ATOM 638 N N . SER A 1 88 ? 3.273 10.354 -22.356 1.00 90.31 88 SER A N 1
ATOM 639 C CA . SER A 1 88 ? 2.968 11.720 -21.918 1.00 90.31 88 SER A CA 1
ATOM 640 C C . SER A 1 88 ? 3.247 11.964 -20.426 1.00 90.31 88 SER A C 1
ATOM 642 O O . SER A 1 88 ? 2.625 12.835 -19.810 1.00 90.31 88 SER A O 1
ATOM 644 N N . GLY A 1 89 ? 4.058 11.138 -19.760 1.00 93.31 89 GLY A N 1
ATOM 645 C CA . GLY A 1 89 ? 4.438 11.380 -18.365 1.00 93.31 89 GLY A CA 1
ATOM 646 C C . GLY A 1 89 ? 3.462 10.865 -17.307 1.00 93.31 89 GLY A C 1
ATOM 647 O O . GLY A 1 89 ? 3.402 11.442 -16.218 1.00 93.31 89 GLY A O 1
ATOM 648 N N . LEU A 1 90 ? 2.694 9.804 -17.587 1.00 96.44 90 LEU A N 1
ATOM 649 C CA . LEU A 1 90 ? 1.936 9.095 -16.547 1.00 96.44 90 LEU A CA 1
ATOM 650 C C . LEU A 1 90 ? 2.781 7.980 -15.930 1.00 96.44 90 LEU A C 1
ATOM 652 O O . LEU A 1 90 ? 3.321 7.127 -16.633 1.00 96.44 90 LEU A O 1
ATOM 656 N N . ILE A 1 91 ? 2.870 7.972 -14.601 1.00 97.75 91 ILE A N 1
ATOM 657 C CA . ILE A 1 91 ? 3.731 7.060 -13.840 1.00 97.75 91 ILE A CA 1
ATOM 658 C C . ILE A 1 91 ? 2.907 6.357 -12.764 1.00 97.75 91 ILE A C 1
ATOM 660 O O . ILE A 1 91 ? 2.366 7.001 -11.868 1.00 97.75 91 ILE A O 1
ATOM 664 N N . LEU A 1 92 ? 2.837 5.032 -12.812 1.00 98.31 92 LEU A N 1
ATOM 665 C CA . LEU A 1 92 ? 2.219 4.220 -11.771 1.00 98.31 92 LEU A CA 1
ATOM 666 C C . LEU A 1 92 ? 3.202 3.980 -10.619 1.00 98.31 92 LEU A C 1
ATOM 668 O O . LEU A 1 92 ? 4.369 3.670 -10.839 1.00 98.31 92 LEU A O 1
ATOM 672 N N . THR A 1 93 ? 2.737 4.085 -9.378 1.00 98.12 93 THR A N 1
ATOM 673 C CA . THR A 1 93 ? 3.535 3.802 -8.178 1.00 98.12 93 THR A CA 1
ATOM 674 C C . THR A 1 93 ? 2.649 3.357 -7.008 1.00 98.12 93 THR A C 1
ATOM 676 O O . THR A 1 93 ? 1.432 3.233 -7.134 1.00 98.12 93 THR A O 1
ATOM 679 N N . LYS A 1 94 ? 3.250 3.121 -5.839 1.00 96.81 94 LYS A N 1
ATOM 680 C CA . LYS A 1 94 ? 2.552 2.783 -4.593 1.00 96.81 94 LYS A CA 1
ATOM 681 C C . LYS A 1 94 ? 1.989 4.029 -3.903 1.00 96.81 94 LYS A C 1
ATOM 683 O O . LYS A 1 94 ? 2.748 4.902 -3.486 1.00 96.81 94 LYS A O 1
ATOM 688 N N . ALA A 1 95 ? 0.682 4.060 -3.657 1.00 94.94 95 ALA A N 1
ATOM 689 C CA . ALA A 1 95 ? -0.026 5.192 -3.062 1.00 94.94 95 ALA A CA 1
ATOM 690 C C . ALA A 1 95 ? 0.385 5.500 -1.615 1.00 94.94 95 ALA A C 1
ATOM 692 O O . ALA A 1 95 ? 0.677 6.651 -1.297 1.00 94.94 95 ALA A O 1
ATOM 693 N N . SER A 1 96 ? 0.446 4.510 -0.719 1.00 91.62 96 SER A N 1
ATOM 694 C CA . SER A 1 96 ? 0.701 4.759 0.712 1.00 91.62 96 SER A CA 1
ATOM 695 C C . SER A 1 96 ? 2.083 5.338 1.030 1.00 91.62 96 SER A C 1
ATOM 697 O O . SER A 1 96 ? 2.293 5.846 2.137 1.00 91.62 96 SER A O 1
ATOM 699 N N . GLU A 1 97 ? 3.024 5.303 0.083 1.00 93.12 97 GLU A N 1
ATOM 700 C CA . GLU A 1 97 ? 4.336 5.939 0.221 1.00 93.12 97 GLU A CA 1
ATOM 701 C C . GLU A 1 97 ? 4.352 7.400 -0.275 1.00 93.12 97 GLU A C 1
ATOM 703 O O . GLU A 1 97 ? 5.277 8.136 0.078 1.00 93.12 97 GLU A O 1
ATOM 708 N N . MET A 1 98 ? 3.320 7.841 -1.013 1.00 92.94 98 MET A N 1
ATOM 709 C CA . MET A 1 98 ? 3.218 9.181 -1.603 1.00 92.94 98 MET A CA 1
ATOM 710 C C . MET A 1 98 ? 2.928 10.237 -0.538 1.00 92.94 98 MET A C 1
ATOM 712 O O . MET A 1 98 ? 1.801 10.387 -0.062 1.00 92.94 98 MET A O 1
ATOM 716 N N . ARG A 1 99 ? 3.965 10.977 -0.138 1.00 84.25 99 ARG A N 1
ATOM 717 C CA . ARG A 1 99 ? 3.876 12.097 0.807 1.00 84.25 99 ARG A CA 1
ATOM 718 C C . ARG A 1 99 ? 4.903 13.165 0.459 1.00 84.25 99 ARG A C 1
ATOM 720 O O . ARG A 1 99 ? 5.992 12.825 0.015 1.00 84.25 99 ARG A O 1
ATOM 727 N N . GLY A 1 100 ? 4.579 14.416 0.776 1.00 84.69 100 GLY A N 1
ATOM 728 C CA . GLY A 1 100 ? 5.488 15.551 0.620 1.00 84.69 100 GLY A CA 1
ATOM 729 C C . GLY A 1 100 ? 5.453 16.178 -0.772 1.00 84.69 100 GLY A C 1
ATOM 730 O O . GLY A 1 100 ? 4.450 16.082 -1.478 1.00 84.69 100 GLY A O 1
ATOM 731 N N . ASP A 1 101 ? 6.540 16.868 -1.113 1.00 87.81 101 ASP A N 1
ATOM 732 C CA . ASP A 1 101 ? 6.768 17.476 -2.425 1.00 87.81 101 ASP A CA 1
ATOM 733 C C . ASP A 1 101 ? 7.339 16.421 -3.380 1.00 87.81 101 ASP A C 1
ATOM 735 O O . ASP A 1 101 ? 8.503 16.033 -3.249 1.00 87.81 101 ASP A O 1
ATOM 739 N N . LEU A 1 102 ? 6.485 15.896 -4.262 1.00 94.31 102 LEU A N 1
ATOM 740 C CA . LEU A 1 102 ? 6.798 14.741 -5.100 1.00 94.31 102 LEU A CA 1
ATOM 741 C C . LEU A 1 102 ? 7.598 15.156 -6.334 1.00 94.31 102 LEU A C 1
ATOM 743 O O . LEU A 1 102 ? 7.251 16.105 -7.034 1.00 94.31 102 LEU A O 1
ATOM 747 N N . LYS A 1 103 ? 8.646 14.390 -6.632 1.00 95.88 103 LYS A N 1
ATOM 748 C CA . LYS A 1 103 ? 9.473 14.533 -7.834 1.00 95.88 103 LYS A CA 1
ATOM 749 C C . LYS A 1 103 ? 9.777 13.159 -8.412 1.00 95.88 103 LYS A C 1
ATOM 751 O O . LYS A 1 103 ? 9.916 12.196 -7.657 1.00 95.88 103 LYS A O 1
ATOM 756 N N . CYS A 1 104 ? 9.904 13.065 -9.728 1.00 96.75 104 CYS A N 1
ATOM 757 C CA . CYS A 1 104 ? 10.368 11.862 -10.409 1.00 96.75 104 CYS A CA 1
ATOM 758 C C . CYS A 1 104 ? 11.732 12.127 -11.031 1.00 96.75 104 CYS A C 1
ATOM 760 O O . CYS A 1 104 ? 11.902 13.116 -11.739 1.00 96.75 104 CYS A O 1
ATOM 762 N N . ARG A 1 105 ? 12.693 11.241 -10.767 1.00 96.06 105 ARG A N 1
ATOM 763 C CA . ARG A 1 105 ? 13.977 11.225 -11.460 1.00 96.06 105 ARG A CA 1
ATOM 764 C C . ARG A 1 105 ? 13.936 10.207 -12.594 1.00 96.06 105 ARG A C 1
ATOM 766 O O . ARG A 1 105 ? 13.711 9.022 -12.331 1.00 96.06 105 ARG A O 1
ATOM 773 N N . LEU A 1 106 ? 14.135 10.689 -13.813 1.00 94.12 106 LEU A N 1
ATOM 774 C CA . LEU A 1 106 ? 14.117 9.917 -15.052 1.00 94.12 106 LEU A CA 1
ATOM 775 C C . LEU A 1 106 ? 15.469 9.220 -15.313 1.00 94.12 106 LEU A C 1
ATOM 777 O O . LEU A 1 106 ? 16.475 9.624 -14.718 1.00 94.12 106 LEU A O 1
ATOM 781 N N . PRO A 1 107 ? 15.528 8.207 -16.203 1.00 89.56 107 PRO A N 1
ATOM 782 C CA . PRO A 1 107 ? 16.776 7.516 -16.559 1.00 89.56 107 PRO A CA 1
ATOM 783 C C . PRO A 1 107 ? 17.873 8.432 -17.114 1.00 89.56 107 PRO A C 1
ATOM 785 O O . PRO A 1 107 ? 19.050 8.220 -16.840 1.00 89.56 107 PRO A O 1
ATOM 788 N N . ASN A 1 108 ? 17.496 9.502 -17.820 1.00 89.25 108 ASN A N 1
ATOM 789 C CA . ASN A 1 108 ? 18.436 10.513 -18.316 1.00 89.25 108 ASN A CA 1
ATOM 790 C C . ASN A 1 108 ? 19.043 11.395 -17.198 1.00 89.25 108 ASN A C 1
ATOM 792 O O . ASN A 1 108 ? 19.949 12.183 -17.453 1.00 89.25 108 ASN A O 1
ATOM 796 N N . GLY A 1 109 ? 18.567 11.253 -15.957 1.00 89.81 109 GLY A N 1
ATOM 797 C CA . GLY A 1 109 ? 19.033 11.985 -14.785 1.00 89.81 109 GLY A CA 1
ATOM 798 C C . GLY A 1 109 ? 18.161 13.175 -14.382 1.00 89.81 109 GLY A C 1
ATOM 799 O O . GLY A 1 109 ? 18.316 13.632 -13.242 1.00 89.81 109 GLY A O 1
ATOM 800 N N . ASP A 1 110 ? 17.239 13.616 -15.244 1.00 92.88 110 ASP A N 1
ATOM 801 C CA . ASP A 1 110 ? 16.361 14.765 -15.010 1.00 92.88 110 ASP A CA 1
ATOM 802 C C . ASP A 1 110 ? 15.440 14.532 -13.817 1.00 92.88 110 ASP A C 1
ATOM 804 O O . ASP A 1 110 ? 14.945 13.426 -13.598 1.00 92.88 110 ASP A O 1
ATOM 808 N N . VAL A 1 111 ? 15.188 15.590 -13.044 1.00 95.56 111 VAL A N 1
ATOM 809 C CA . VAL A 1 111 ? 14.298 15.561 -11.878 1.00 95.56 111 VAL A CA 1
ATOM 810 C C . VAL A 1 111 ? 13.129 16.501 -12.124 1.00 95.56 111 VAL A C 1
ATOM 812 O O . VAL A 1 111 ? 13.293 17.719 -12.121 1.00 95.56 111 VAL A O 1
ATOM 815 N N . ILE A 1 112 ? 11.939 15.929 -12.285 1.00 95.50 112 ILE A N 1
ATOM 816 C CA . ILE A 1 112 ? 10.736 16.656 -12.693 1.00 95.50 112 ILE A CA 1
ATOM 817 C C . ILE A 1 112 ? 9.707 16.625 -11.555 1.00 95.50 112 ILE A C 1
ATOM 819 O O . ILE A 1 112 ? 9.478 15.559 -10.972 1.00 95.50 112 ILE A O 1
ATOM 823 N N . PRO A 1 113 ? 9.084 17.764 -11.196 1.00 93.81 113 PRO A N 1
ATOM 824 C CA . PRO A 1 113 ? 7.976 17.790 -10.246 1.00 93.81 113 PRO A CA 1
ATOM 825 C C . PRO A 1 113 ? 6.838 16.859 -10.671 1.00 93.81 113 PRO A C 1
ATOM 827 O O . PRO A 1 113 ? 6.479 16.792 -11.845 1.00 93.81 113 PRO A O 1
ATOM 830 N N . ALA A 1 114 ? 6.256 16.153 -9.706 1.00 94.00 114 ALA A N 1
ATOM 831 C CA . ALA A 1 114 ? 5.180 15.203 -9.934 1.00 94.00 114 ALA A CA 1
ATOM 832 C C . ALA A 1 114 ? 3.936 15.576 -9.130 1.00 94.00 114 ALA A C 1
ATOM 834 O O . ALA A 1 114 ? 4.009 16.016 -7.983 1.00 94.00 114 ALA A O 1
ATOM 835 N N . SER A 1 115 ? 2.771 15.345 -9.721 1.00 89.38 115 SER A N 1
ATOM 836 C CA . SER A 1 115 ? 1.480 15.494 -9.054 1.00 89.38 115 SER A CA 1
ATOM 837 C C . SER A 1 115 ? 0.732 14.169 -9.065 1.00 89.38 115 SER A C 1
ATOM 839 O O . SER A 1 115 ? 0.936 13.340 -9.948 1.00 89.38 115 SER A O 1
ATOM 841 N N . VAL A 1 116 ? -0.124 13.937 -8.069 1.00 91.50 116 VAL A N 1
ATOM 842 C CA . VAL A 1 116 ? -0.953 12.728 -8.039 1.00 91.50 116 VAL A CA 1
ATOM 843 C C . VAL A 1 116 ? -2.174 12.948 -8.928 1.00 91.50 116 VAL A C 1
ATOM 845 O O . VAL A 1 116 ? -3.040 13.755 -8.594 1.00 91.50 116 VAL A O 1
ATOM 848 N N . PHE A 1 117 ? -2.243 12.218 -10.037 1.00 90.56 117 PHE A N 1
ATOM 849 C CA . PHE A 1 117 ? -3.350 12.242 -10.990 1.00 90.56 117 PHE A CA 1
ATOM 850 C C . PHE A 1 117 ? -4.551 11.430 -10.489 1.00 90.56 117 PHE A C 1
ATOM 852 O O . PHE A 1 117 ? -5.687 11.893 -10.565 1.00 90.56 117 PHE A O 1
ATOM 859 N N . GLY A 1 118 ? -4.304 10.252 -9.907 1.00 91.19 118 GLY A N 1
ATOM 860 C CA . GLY A 1 118 ? -5.350 9.389 -9.359 1.00 91.19 118 GLY A CA 1
ATOM 861 C C . GLY A 1 118 ? -4.837 8.431 -8.288 1.00 91.19 118 GLY A C 1
ATOM 862 O O . GLY A 1 118 ? -3.648 8.113 -8.256 1.00 91.19 118 GLY A O 1
ATOM 863 N N . ILE A 1 119 ? -5.723 7.987 -7.393 1.00 91.94 119 ILE A N 1
ATOM 864 C CA . ILE A 1 119 ? -5.389 7.036 -6.322 1.00 91.94 119 ILE A CA 1
ATOM 865 C C . ILE A 1 119 ? -6.427 5.920 -6.274 1.00 91.94 119 ILE A C 1
ATOM 867 O O . ILE A 1 119 ? -7.618 6.185 -6.123 1.00 91.94 119 ILE A O 1
ATOM 871 N N . ASP A 1 120 ? -5.946 4.681 -6.284 1.00 93.44 120 ASP A N 1
ATOM 872 C CA . ASP A 1 120 ? -6.716 3.505 -5.918 1.00 93.44 120 ASP A CA 1
ATOM 873 C C . ASP A 1 120 ? -6.311 3.020 -4.519 1.00 93.44 120 ASP A C 1
ATOM 875 O O . ASP A 1 120 ? -5.201 2.537 -4.279 1.00 93.44 120 ASP A O 1
ATOM 879 N N . THR A 1 121 ? -7.230 3.150 -3.563 1.00 87.38 121 THR A N 1
ATOM 880 C CA . THR A 1 121 ? -6.976 2.751 -2.174 1.00 87.38 121 THR A CA 1
ATOM 881 C C . THR A 1 121 ? -7.105 1.253 -1.934 1.00 87.38 121 THR A C 1
ATOM 883 O O . THR A 1 121 ? -6.570 0.752 -0.942 1.00 87.38 121 THR A O 1
ATOM 886 N N . GLU A 1 122 ? -7.808 0.536 -2.810 1.00 89.56 122 GLU A N 1
ATOM 887 C CA . GLU A 1 122 ? -8.004 -0.903 -2.663 1.00 89.56 122 GLU A CA 1
ATOM 888 C C . GLU A 1 122 ? -6.678 -1.640 -2.894 1.00 89.56 122 GLU A C 1
ATOM 890 O O . GLU A 1 122 ? -6.190 -2.353 -2.005 1.00 89.56 122 GLU A O 1
ATOM 895 N N . ASN A 1 123 ? -6.029 -1.362 -4.028 1.00 94.62 123 ASN A N 1
ATOM 896 C CA . ASN A 1 123 ? -4.750 -1.961 -4.398 1.00 94.62 123 ASN A CA 1
ATOM 897 C C . ASN A 1 123 ? -3.537 -1.127 -3.959 1.00 94.62 123 ASN A C 1
ATOM 899 O O . ASN A 1 123 ? -2.405 -1.577 -4.095 1.00 94.62 123 ASN A O 1
ATOM 903 N N . ASP A 1 124 ? -3.753 0.040 -3.344 1.00 95.62 124 ASP A N 1
ATOM 904 C CA . ASP A 1 124 ? -2.695 0.948 -2.877 1.00 95.62 124 ASP A CA 1
ATOM 905 C C . ASP A 1 124 ? -1.792 1.458 -4.007 1.00 95.62 124 ASP A C 1
ATOM 907 O O . ASP A 1 124 ? -0.580 1.607 -3.841 1.00 95.62 124 ASP A O 1
ATOM 911 N N . LEU A 1 125 ? -2.399 1.734 -5.157 1.00 97.62 125 LEU A N 1
ATOM 912 C CA . LEU A 1 125 ? -1.738 2.235 -6.355 1.00 97.62 125 LEU A CA 1
ATOM 913 C C . LEU A 1 125 ? -2.075 3.711 -6.568 1.00 97.62 125 LEU A C 1
ATOM 915 O O . LEU A 1 125 ? -3.180 4.168 -6.285 1.00 97.62 125 LEU A O 1
ATOM 919 N N . ALA A 1 126 ? -1.107 4.474 -7.058 1.00 96.50 126 ALA A N 1
ATOM 920 C CA . ALA A 1 126 ? -1.282 5.866 -7.438 1.00 96.50 126 ALA A CA 1
ATOM 921 C C . ALA A 1 126 ? -0.746 6.082 -8.847 1.00 96.50 126 ALA A C 1
ATOM 923 O O . ALA A 1 126 ? 0.319 5.575 -9.197 1.00 96.50 126 ALA A O 1
ATOM 924 N N . LEU A 1 127 ? -1.475 6.872 -9.626 1.00 97.12 127 LEU A N 1
ATOM 925 C CA . LEU A 1 127 ? -1.031 7.372 -10.915 1.00 97.12 127 LEU A CA 1
ATOM 926 C C . LEU A 1 127 ? -0.530 8.800 -10.709 1.00 97.12 127 LEU A C 1
ATOM 928 O O . LEU A 1 127 ? -1.270 9.654 -10.220 1.00 97.12 127 LEU A O 1
ATOM 932 N N . LEU A 1 128 ? 0.732 9.049 -11.032 1.00 96.19 128 LEU A N 1
ATOM 933 C CA . LEU A 1 128 ? 1.358 10.363 -11.015 1.00 96.19 128 LEU A CA 1
ATOM 934 C C . LEU A 1 128 ? 1.378 10.946 -12.429 1.00 96.19 128 LEU A C 1
ATOM 936 O O . LEU A 1 128 ? 1.456 10.200 -13.402 1.00 96.19 128 LEU A O 1
ATOM 940 N N . LYS A 1 129 ? 1.365 12.275 -12.528 1.00 94.75 129 LYS A N 1
ATOM 941 C CA . LYS A 1 129 ? 1.626 13.024 -13.760 1.00 94.75 129 LYS A CA 1
ATOM 942 C C . LYS A 1 129 ? 2.854 13.907 -13.570 1.00 94.75 129 LYS A C 1
ATOM 944 O O . LYS A 1 129 ? 2.932 14.646 -12.582 1.00 94.75 129 LYS A O 1
ATOM 949 N N . ILE A 1 130 ? 3.766 13.844 -14.533 1.00 94.88 130 ILE A N 1
ATOM 950 C CA . ILE A 1 130 ? 4.901 14.760 -14.698 1.00 94.88 130 ILE A CA 1
ATOM 951 C C . ILE A 1 130 ? 4.791 15.500 -16.030 1.00 94.88 130 ILE A C 1
ATOM 953 O O . ILE A 1 130 ? 4.071 15.058 -16.925 1.00 94.88 130 ILE A O 1
ATOM 957 N N . ASP A 1 131 ? 5.484 16.625 -16.153 1.00 92.81 131 ASP A N 1
ATOM 958 C CA . ASP A 1 131 ? 5.550 17.404 -17.392 1.00 92.81 131 ASP A CA 1
ATOM 959 C C . ASP A 1 131 ? 6.757 16.957 -18.232 1.00 92.81 131 ASP A C 1
ATOM 961 O O . ASP A 1 131 ? 7.843 17.523 -18.138 1.00 92.81 131 ASP A O 1
ATOM 965 N N . ALA A 1 132 ? 6.589 15.838 -18.940 1.00 91.38 132 ALA A N 1
ATOM 966 C CA . ALA A 1 132 ? 7.574 15.264 -19.850 1.00 91.38 132 ALA A CA 1
ATOM 967 C C . ALA A 1 132 ? 6.878 14.382 -20.889 1.00 91.38 132 ALA A C 1
ATOM 969 O O . ALA A 1 132 ? 5.937 13.661 -20.547 1.00 91.38 132 ALA A O 1
ATOM 970 N N . ASP A 1 133 ? 7.397 14.403 -22.115 1.00 91.12 133 ASP A N 1
ATOM 971 C CA . ASP A 1 133 ? 6.913 13.617 -23.248 1.00 91.12 133 ASP A CA 1
ATOM 972 C C . ASP A 1 133 ? 8.023 12.717 -23.809 1.00 91.12 133 ASP A C 1
ATOM 974 O O . ASP A 1 133 ? 9.205 12.894 -23.508 1.00 91.12 133 ASP A O 1
ATOM 978 N N . GLY A 1 134 ? 7.645 11.743 -24.641 1.00 91.06 134 GLY A N 1
ATOM 979 C CA . GLY A 1 134 ? 8.595 10.837 -25.296 1.00 91.06 134 GLY A CA 1
ATOM 980 C C . GLY A 1 134 ? 9.265 9.848 -24.340 1.00 91.06 134 GLY A C 1
ATOM 981 O O . GLY A 1 134 ? 10.335 9.327 -24.644 1.00 91.06 134 GLY A O 1
ATOM 982 N N . LEU A 1 135 ? 8.657 9.598 -23.177 1.00 94.19 135 LEU A N 1
ATOM 983 C CA . LEU A 1 135 ? 9.182 8.640 -22.209 1.00 94.19 135 LEU A CA 1
ATOM 984 C C . LEU A 1 135 ? 9.036 7.203 -22.720 1.00 94.19 135 LEU A C 1
ATOM 986 O O . LEU A 1 135 ? 8.014 6.851 -23.313 1.00 94.19 135 LEU A O 1
ATOM 990 N N . ALA A 1 136 ? 10.027 6.360 -22.419 1.00 94.12 136 ALA A N 1
ATOM 991 C CA . ALA A 1 136 ? 9.935 4.923 -22.643 1.00 94.12 136 ALA A CA 1
ATOM 992 C C . ALA A 1 136 ? 8.799 4.338 -21.791 1.00 94.12 136 ALA A C 1
ATOM 994 O O . ALA A 1 136 ? 8.785 4.474 -20.565 1.00 94.12 136 ALA A O 1
ATOM 995 N N . VAL A 1 137 ? 7.827 3.713 -22.451 1.00 95.94 137 VAL A N 1
ATOM 996 C CA . VAL A 1 137 ? 6.627 3.169 -21.808 1.00 95.94 137 VAL A CA 1
ATOM 997 C C . VAL A 1 137 ? 6.848 1.704 -21.472 1.00 95.94 137 VAL A C 1
ATOM 999 O O . VAL A 1 137 ? 7.364 0.946 -22.290 1.00 95.94 137 VAL A O 1
ATOM 1002 N N . ALA A 1 138 ? 6.425 1.299 -20.277 1.00 94.38 138 ALA A N 1
ATOM 1003 C CA . ALA A 1 138 ? 6.446 -0.096 -19.874 1.00 94.38 138 ALA A CA 1
ATOM 1004 C C . ALA A 1 138 ? 5.593 -0.938 -20.844 1.00 94.38 138 ALA A C 1
ATOM 1006 O O . ALA A 1 138 ? 4.431 -0.584 -21.076 1.00 94.38 138 ALA A O 1
ATOM 1007 N N . PRO A 1 139 ? 6.111 -2.055 -21.391 1.00 91.88 139 PRO A N 1
ATOM 1008 C CA . PRO A 1 139 ? 5.356 -2.935 -22.282 1.00 91.88 139 PRO A CA 1
ATOM 1009 C C . PRO A 1 139 ? 4.342 -3.763 -21.480 1.00 91.88 139 PRO A C 1
ATOM 1011 O O . PRO A 1 139 ? 4.535 -4.946 -21.206 1.00 91.88 139 PRO A O 1
ATOM 1014 N N . LEU A 1 140 ? 3.266 -3.113 -21.037 1.00 93.94 140 LEU A N 1
ATOM 1015 C CA . LEU A 1 140 ? 2.221 -3.737 -20.237 1.00 93.94 140 LEU A CA 1
ATOM 1016 C C . LEU A 1 140 ? 1.290 -4.550 -21.137 1.00 93.94 140 LEU A C 1
ATOM 1018 O O . LEU A 1 140 ? 0.564 -3.992 -21.957 1.00 93.94 140 LEU A O 1
ATOM 1022 N N . ALA A 1 141 ? 1.279 -5.863 -20.934 1.00 92.81 141 ALA A N 1
ATOM 1023 C CA . ALA A 1 141 ? 0.343 -6.780 -21.566 1.00 92.81 141 ALA A CA 1
ATOM 1024 C C . ALA A 1 141 ? -0.336 -7.643 -20.493 1.00 92.81 141 ALA A C 1
ATOM 1026 O O . ALA A 1 141 ? 0.296 -7.968 -19.483 1.00 92.81 141 ALA A O 1
ATOM 1027 N N . PRO A 1 142 ? -1.617 -8.016 -20.670 1.00 93.12 142 PRO A N 1
ATOM 1028 C CA . PRO A 1 142 ? -2.276 -8.930 -19.752 1.00 93.12 142 PRO A CA 1
ATOM 1029 C C . PRO A 1 142 ? -1.626 -10.312 -19.868 1.00 93.12 142 PRO A C 1
ATOM 1031 O O . PRO A 1 142 ? -1.776 -11.001 -20.875 1.00 93.12 142 PRO A O 1
ATOM 1034 N N . VAL A 1 143 ? -0.913 -10.717 -18.820 1.00 95.12 143 VAL A N 1
ATOM 1035 C CA . VAL A 1 143 ? -0.311 -12.047 -18.696 1.00 95.12 143 VAL A CA 1
ATOM 1036 C C . VAL A 1 143 ? -0.766 -12.710 -17.405 1.00 95.12 143 VAL A C 1
ATOM 1038 O O . VAL A 1 143 ? -1.117 -12.039 -16.431 1.00 95.12 143 VAL A O 1
ATOM 1041 N N . ALA A 1 144 ? -0.788 -14.043 -17.405 1.00 94.12 144 ALA A N 1
ATOM 1042 C CA . ALA A 1 144 ? -1.165 -14.805 -16.226 1.00 94.12 144 ALA A CA 1
ATOM 1043 C C . ALA A 1 144 ? -0.180 -14.539 -15.066 1.00 94.12 144 ALA A C 1
ATOM 1045 O O . ALA A 1 144 ? 1.025 -14.416 -15.304 1.00 94.12 144 ALA A O 1
ATOM 1046 N N . PRO A 1 145 ? -0.660 -14.492 -13.810 1.00 95.00 145 PRO A N 1
ATOM 1047 C CA . PRO A 1 145 ? 0.213 -14.362 -12.652 1.00 95.00 145 PRO A CA 1
ATOM 1048 C C . PRO A 1 145 ? 1.250 -15.496 -12.609 1.00 95.00 145 PRO A C 1
ATOM 1050 O O . PRO A 1 145 ? 0.910 -16.654 -12.873 1.00 95.00 145 PRO A O 1
ATOM 1053 N N . PRO A 1 146 ? 2.505 -15.208 -12.229 1.00 97.19 146 PRO A N 1
ATOM 1054 C CA . PRO A 1 146 ? 3.537 -16.226 -12.172 1.00 97.19 146 PRO A CA 1
ATOM 1055 C C . PRO A 1 146 ? 3.279 -17.164 -10.987 1.00 97.19 146 PRO A C 1
ATOM 1057 O O . PRO A 1 146 ? 2.919 -16.733 -9.890 1.00 97.19 146 PRO A O 1
ATOM 1060 N N . THR A 1 147 ? 3.493 -18.461 -11.196 1.00 97.44 147 THR A N 1
ATOM 1061 C CA . THR A 1 147 ? 3.343 -19.477 -10.148 1.00 97.44 147 THR A CA 1
ATOM 1062 C C . THR A 1 147 ? 4.633 -19.661 -9.352 1.00 97.44 147 THR A C 1
ATOM 1064 O O . THR A 1 147 ? 5.728 -19.301 -9.793 1.00 97.44 147 THR A O 1
ATOM 1067 N N . ARG A 1 148 ? 4.526 -20.294 -8.186 1.00 97.62 148 ARG A N 1
ATOM 1068 C CA . ARG A 1 148 ? 5.650 -20.661 -7.320 1.00 97.62 148 ARG A CA 1
ATOM 1069 C C . ARG A 1 148 ? 6.796 -21.333 -8.083 1.00 97.62 148 ARG A C 1
ATOM 1071 O O . ARG A 1 148 ? 6.576 -22.166 -8.962 1.00 97.62 148 ARG A O 1
ATOM 1078 N N . GLY A 1 149 ? 8.027 -20.974 -7.724 1.00 97.44 149 GLY A N 1
ATOM 1079 C CA . GLY A 1 149 ? 9.257 -21.472 -8.347 1.00 97.44 149 GLY A CA 1
ATOM 1080 C C . GLY A 1 149 ? 9.706 -20.703 -9.593 1.00 97.44 149 GLY A C 1
ATOM 1081 O O . GLY A 1 149 ? 10.822 -20.922 -10.060 1.00 97.44 149 GLY A O 1
ATOM 1082 N N . LYS A 1 150 ? 8.890 -19.782 -10.122 1.00 97.88 150 LYS A N 1
ATOM 1083 C CA . LYS A 1 150 ? 9.291 -18.921 -11.241 1.00 97.88 150 LYS A CA 1
ATOM 1084 C C . LYS A 1 150 ? 10.263 -17.837 -10.782 1.00 97.88 150 LYS A C 1
ATOM 1086 O O . LYS A 1 150 ? 10.055 -17.202 -9.746 1.00 97.88 150 LYS A O 1
ATOM 1091 N N . TRP A 1 151 ? 11.315 -17.641 -11.571 1.00 97.31 151 TRP A N 1
ATOM 1092 C CA . TRP A 1 151 ? 12.258 -16.543 -11.403 1.00 97.31 151 TRP A CA 1
ATOM 1093 C C . TRP A 1 151 ? 11.640 -15.246 -11.888 1.00 97.31 151 TRP A C 1
ATOM 1095 O O . TRP A 1 151 ? 10.950 -15.220 -12.904 1.00 97.31 151 TRP A O 1
ATOM 1105 N N . ILE A 1 152 ? 11.916 -14.185 -11.145 1.00 97.56 152 ILE A N 1
ATOM 1106 C CA . ILE A 1 152 ? 11.455 -12.843 -11.447 1.00 97.56 152 ILE A CA 1
ATOM 1107 C C . ILE A 1 152 ? 12.547 -11.832 -11.109 1.00 97.56 152 ILE A C 1
ATOM 1109 O O . ILE A 1 152 ? 13.366 -12.035 -10.203 1.00 97.56 152 ILE A O 1
ATOM 1113 N N . VAL A 1 153 ? 12.529 -10.716 -11.825 1.00 96.94 153 VAL A N 1
ATOM 1114 C CA . VAL A 1 153 ? 13.510 -9.634 -11.752 1.00 96.94 153 VAL A CA 1
ATOM 1115 C C . VAL A 1 153 ? 12.770 -8.312 -11.606 1.00 96.94 153 VAL A C 1
ATOM 1117 O O . VAL A 1 153 ? 11.657 -8.156 -12.097 1.00 96.94 153 VAL A O 1
ATOM 1120 N N . SER A 1 154 ? 13.346 -7.351 -10.894 1.00 97.00 154 SER A N 1
ATOM 1121 C CA . SER A 1 154 ? 12.759 -6.023 -10.765 1.00 97.00 154 SER A CA 1
ATOM 1122 C C . SER A 1 154 ? 13.825 -4.932 -10.837 1.00 97.00 154 SER A C 1
ATOM 1124 O O . SER A 1 154 ? 14.761 -4.963 -10.028 1.00 97.00 154 SER A O 1
ATOM 1126 N N . PRO A 1 155 ? 13.702 -3.961 -11.761 1.00 95.56 155 PRO A N 1
ATOM 1127 C CA . PRO A 1 155 ? 14.478 -2.729 -11.712 1.00 95.56 155 PRO A CA 1
ATOM 1128 C C . PRO A 1 155 ? 13.969 -1.840 -10.571 1.00 95.56 155 PRO A C 1
ATOM 1130 O O . PRO A 1 155 ? 12.780 -1.561 -10.436 1.00 95.56 155 PRO A O 1
ATOM 1133 N N . THR A 1 156 ? 14.880 -1.402 -9.707 1.00 91.94 156 THR A N 1
ATOM 1134 C CA . THR A 1 156 ? 14.558 -0.702 -8.451 1.00 91.94 156 THR A CA 1
ATOM 1135 C C . THR A 1 156 ? 14.959 0.767 -8.430 1.00 91.94 156 THR A C 1
ATOM 1137 O O . THR A 1 156 ? 14.724 1.466 -7.438 1.00 91.94 156 THR A O 1
ATOM 1140 N N . ASP A 1 157 ? 15.531 1.254 -9.526 1.00 87.75 157 ASP A N 1
ATOM 1141 C CA . ASP A 1 157 ? 15.736 2.668 -9.790 1.00 87.75 157 ASP A CA 1
ATOM 1142 C C . ASP A 1 157 ? 15.910 2.938 -11.291 1.00 87.75 157 ASP A C 1
ATOM 1144 O O . ASP A 1 157 ? 15.877 2.025 -12.115 1.00 87.75 157 ASP A O 1
ATOM 1148 N N . GLN A 1 158 ? 16.101 4.212 -11.628 1.00 81.25 158 GLN A N 1
ATOM 1149 C CA . GLN A 1 158 ? 16.236 4.686 -13.003 1.00 81.25 158 GLN A CA 1
ATOM 1150 C C . GLN A 1 158 ? 17.558 4.289 -13.684 1.00 81.25 158 GLN A C 1
ATOM 1152 O O . GLN A 1 158 ? 17.721 4.523 -14.873 1.00 81.25 158 GLN A O 1
ATOM 1157 N N . ASN A 1 159 ? 18.511 3.717 -12.939 1.00 81.38 159 ASN A N 1
ATOM 1158 C CA . ASN A 1 159 ? 19.794 3.258 -13.474 1.00 81.38 159 ASN A CA 1
ATOM 1159 C C . ASN A 1 159 ? 19.773 1.751 -13.784 1.00 81.38 159 ASN A C 1
ATOM 1161 O O . ASN A 1 159 ? 20.816 1.177 -14.085 1.00 81.38 159 ASN A O 1
ATOM 1165 N N . GLY A 1 160 ? 18.617 1.096 -13.637 1.00 73.50 160 GLY A N 1
ATOM 1166 C CA . GLY A 1 160 ? 18.499 -0.344 -13.821 1.00 73.50 160 GLY A CA 1
ATOM 1167 C C . GLY A 1 160 ? 19.093 -1.160 -12.672 1.00 73.50 160 GLY A C 1
ATOM 1168 O O . GLY A 1 160 ? 19.449 -2.309 -12.887 1.00 73.50 160 GLY A O 1
ATOM 1169 N N . SER A 1 161 ? 19.204 -0.622 -11.447 1.00 89.00 161 SER A N 1
ATOM 1170 C CA . SER A 1 161 ? 19.625 -1.429 -10.291 1.00 89.00 161 SER A CA 1
ATOM 1171 C C . SER A 1 161 ? 18.649 -2.584 -10.063 1.00 89.00 161 SER A C 1
ATOM 1173 O O . SER A 1 161 ? 17.479 -2.359 -9.736 1.00 89.00 161 SER A O 1
ATOM 1175 N N . LEU A 1 162 ? 19.108 -3.823 -10.239 1.00 93.50 162 LEU A N 1
ATOM 1176 C CA . LEU A 1 162 ? 18.233 -4.993 -10.246 1.00 93.50 162 LEU A CA 1
ATOM 1177 C C . LEU A 1 162 ? 18.123 -5.664 -8.881 1.00 93.50 162 LEU A C 1
ATOM 1179 O O . LEU A 1 162 ? 19.077 -5.758 -8.106 1.00 93.50 162 LEU A O 1
ATOM 1183 N N . LYS A 1 163 ? 16.940 -6.219 -8.625 1.00 95.06 163 LYS A N 1
ATOM 1184 C CA . LYS A 1 163 ? 16.713 -7.233 -7.597 1.00 95.06 163 LYS A CA 1
ATOM 1185 C C . LYS A 1 163 ? 16.140 -8.478 -8.250 1.00 95.06 163 LYS A C 1
ATOM 1187 O O . LYS A 1 163 ? 15.174 -8.400 -9.001 1.00 95.06 163 LYS A O 1
ATOM 1192 N N . VAL A 1 164 ? 16.721 -9.625 -7.923 1.00 95.50 164 VAL A N 1
ATOM 1193 C CA . VAL A 1 164 ? 16.268 -10.935 -8.395 1.00 95.50 164 VAL A CA 1
ATOM 1194 C C . VAL A 1 164 ? 15.651 -11.734 -7.252 1.00 95.50 164 VAL A C 1
ATOM 1196 O O . VAL A 1 164 ? 16.065 -11.629 -6.091 1.00 95.50 164 VAL A O 1
ATOM 1199 N N . GLY A 1 165 ? 14.630 -12.522 -7.568 1.00 95.44 165 GLY A N 1
ATOM 1200 C CA . GLY A 1 165 ? 13.981 -13.410 -6.618 1.00 95.44 165 GLY A CA 1
ATOM 1201 C C . GLY A 1 165 ? 13.156 -14.488 -7.301 1.00 95.44 165 GLY A C 1
ATOM 1202 O O . GLY A 1 165 ? 13.131 -14.611 -8.523 1.00 95.44 165 GLY A O 1
ATOM 1203 N N . VAL A 1 166 ? 12.478 -15.273 -6.478 1.00 97.19 166 VAL A N 1
ATOM 1204 C CA . VAL A 1 166 ? 11.619 -16.375 -6.897 1.00 97.19 166 VAL A CA 1
ATOM 1205 C C . VAL A 1 166 ? 10.240 -16.180 -6.279 1.00 97.19 166 VAL A C 1
ATOM 1207 O O . VAL A 1 166 ? 10.110 -15.728 -5.135 1.00 97.19 166 VAL A O 1
ATOM 1210 N N . VAL A 1 167 ? 9.197 -16.516 -7.035 1.00 98.44 167 VAL A N 1
ATOM 1211 C CA . VAL A 1 167 ? 7.827 -16.568 -6.519 1.00 98.44 167 VAL A CA 1
ATOM 1212 C C . VAL A 1 167 ? 7.730 -17.692 -5.489 1.00 98.44 167 VAL A C 1
ATOM 1214 O O . VAL A 1 167 ? 7.979 -18.858 -5.795 1.00 98.44 167 VAL A O 1
ATOM 1217 N N . GLY A 1 168 ? 7.379 -17.342 -4.254 1.00 97.44 168 GLY A N 1
ATOM 1218 C CA . GLY A 1 168 ? 7.243 -18.285 -3.143 1.00 97.44 168 GLY A CA 1
ATOM 1219 C C . GLY A 1 168 ? 5.796 -18.669 -2.840 1.00 97.44 168 GLY A C 1
ATOM 1220 O O . GLY A 1 168 ? 5.553 -19.761 -2.334 1.00 97.44 168 GLY A O 1
ATOM 1221 N N . VAL A 1 169 ? 4.835 -17.789 -3.136 1.00 97.75 169 VAL A N 1
ATOM 1222 C CA . VAL A 1 169 ? 3.405 -18.057 -2.931 1.00 97.75 169 VAL A CA 1
ATOM 1223 C C . VAL A 1 169 ? 2.627 -17.532 -4.124 1.00 97.75 169 VAL A C 1
ATOM 1225 O O . VAL A 1 169 ? 2.807 -16.374 -4.508 1.00 97.75 169 VAL A O 1
ATOM 1228 N N . ASP A 1 170 ? 1.761 -18.390 -4.657 1.00 98.25 170 ASP A N 1
ATOM 1229 C CA . ASP A 1 170 ? 0.851 -18.065 -5.749 1.00 98.25 170 ASP A CA 1
ATOM 1230 C C . ASP A 1 170 ? -0.087 -16.912 -5.368 1.00 98.25 170 ASP A C 1
ATOM 1232 O O . ASP A 1 170 ? -0.229 -16.535 -4.196 1.00 98.25 170 ASP A O 1
ATOM 1236 N N . GLU A 1 171 ? -0.729 -16.348 -6.386 1.00 97.62 171 GLU A N 1
ATOM 1237 C CA . GLU A 1 171 ? -1.690 -15.274 -6.212 1.00 97.62 171 GLU A CA 1
ATOM 1238 C C . GLU A 1 171 ? -2.806 -15.664 -5.232 1.00 97.62 171 GLU A C 1
ATOM 1240 O O . GLU A 1 171 ? -3.425 -16.723 -5.335 1.00 97.62 171 GLU A O 1
ATOM 1245 N N . ARG A 1 172 ? -3.074 -14.786 -4.265 1.00 97.12 172 ARG A N 1
ATOM 1246 C CA . ARG A 1 172 ? -4.161 -14.955 -3.303 1.00 97.12 172 ARG A CA 1
ATOM 1247 C C . ARG A 1 172 ? -4.612 -13.621 -2.732 1.00 97.12 172 ARG A C 1
ATOM 1249 O O . ARG A 1 172 ? -3.886 -12.625 -2.763 1.00 97.12 172 ARG A O 1
ATOM 1256 N N . LYS A 1 173 ? -5.770 -13.640 -2.074 1.00 96.38 173 LYS A N 1
ATOM 1257 C CA . LYS A 1 173 ? -6.175 -12.550 -1.188 1.00 96.38 173 LYS A CA 1
ATOM 1258 C C . LYS A 1 173 ? -5.217 -12.460 -0.004 1.00 96.38 173 LYS A C 1
ATOM 1260 O O . LYS A 1 173 ? -4.963 -13.441 0.705 1.00 96.38 173 LYS A O 1
ATOM 1265 N N . ILE A 1 174 ? -4.694 -11.263 0.234 1.00 94.56 174 ILE A N 1
ATOM 1266 C CA . ILE A 1 174 ? -3.921 -10.957 1.432 1.00 94.56 174 ILE A CA 1
ATOM 1267 C C . ILE A 1 174 ? -4.902 -10.423 2.472 1.00 94.56 174 ILE A C 1
ATOM 1269 O O . ILE A 1 174 ? -5.449 -9.337 2.272 1.00 94.56 174 ILE A O 1
ATOM 1273 N N . PRO A 1 175 ? -5.132 -11.148 3.579 1.00 88.56 175 PRO A N 1
ATOM 1274 C CA . PRO A 1 175 ? -6.103 -10.727 4.575 1.00 88.56 175 PRO A CA 1
ATOM 1275 C C . PRO A 1 175 ? -5.706 -9.385 5.193 1.00 88.56 175 PRO A C 1
ATOM 1277 O O . PRO A 1 175 ? -4.523 -9.016 5.239 1.00 88.56 175 PRO A O 1
ATOM 1280 N N . ALA A 1 176 ? -6.710 -8.657 5.671 1.00 83.06 176 ALA A N 1
ATOM 1281 C CA . ALA A 1 176 ? -6.481 -7.509 6.526 1.00 83.06 176 ALA A CA 1
ATOM 1282 C C . ALA A 1 176 ? -5.778 -7.949 7.817 1.00 83.06 176 ALA A C 1
ATOM 1284 O O . ALA A 1 176 ? -5.972 -9.063 8.307 1.00 83.06 176 ALA A O 1
ATOM 1285 N N . SER A 1 177 ? -4.938 -7.070 8.355 1.00 80.44 177 SER A N 1
ATOM 1286 C CA . SER A 1 177 ? -4.433 -7.243 9.713 1.00 80.44 177 SER A CA 1
ATOM 1287 C C . SER A 1 177 ? -5.590 -7.173 10.702 1.00 80.44 177 SER A C 1
ATOM 1289 O O . SER A 1 177 ? -6.529 -6.405 10.505 1.00 80.44 177 SER A O 1
ATOM 1291 N N . GLN A 1 178 ? -5.499 -7.937 11.785 1.00 83.44 178 GLN A N 1
ATOM 1292 C CA . GLN A 1 178 ? -6.474 -7.852 12.861 1.00 83.44 178 GLN A CA 1
ATOM 1293 C C . GLN A 1 178 ? -6.315 -6.518 13.600 1.00 83.44 178 GLN A C 1
ATOM 1295 O O . GLN A 1 178 ? -5.193 -6.117 13.936 1.00 83.44 178 GLN A O 1
ATOM 1300 N N . ALA A 1 179 ? -7.430 -5.837 13.852 1.00 86.31 179 ALA A N 1
ATOM 1301 C CA . ALA A 1 179 ? -7.458 -4.679 14.729 1.00 86.31 179 ALA A CA 1
ATOM 1302 C C . ALA A 1 179 ? -7.095 -5.055 16.174 1.00 86.31 179 ALA A C 1
ATOM 1304 O O . ALA A 1 179 ? -7.364 -6.164 16.642 1.00 86.31 179 ALA A O 1
ATOM 1305 N N . PHE A 1 180 ? -6.454 -4.128 16.883 1.00 88.44 180 PHE A N 1
ATOM 1306 C CA . PHE A 1 180 ? -5.909 -4.372 18.211 1.00 88.44 180 PHE A CA 1
ATOM 1307 C C . PHE A 1 180 ? -6.039 -3.151 19.117 1.00 88.44 180 PHE A C 1
ATOM 1309 O O . PHE A 1 180 ? -5.631 -2.052 18.744 1.00 88.44 180 PHE A O 1
ATOM 1316 N N . ILE A 1 181 ? -6.553 -3.383 20.327 1.00 90.56 181 ILE A N 1
ATOM 1317 C CA . ILE A 1 181 ? -6.732 -2.364 21.371 1.00 90.56 181 ILE A CA 1
ATOM 1318 C C . ILE A 1 181 ? -5.545 -2.355 22.345 1.00 90.56 181 ILE A C 1
ATOM 1320 O O . ILE A 1 181 ? -5.006 -1.292 22.630 1.00 90.56 181 ILE A O 1
ATOM 1324 N N . GLY A 1 182 ? -5.077 -3.529 22.789 1.00 90.69 182 GLY A N 1
ATOM 1325 C CA . GLY A 1 182 ? -3.940 -3.651 23.714 1.00 90.69 182 GLY A CA 1
ATOM 1326 C C . GLY A 1 182 ? -4.309 -3.792 25.189 1.00 90.69 182 GLY A C 1
ATOM 1327 O O . GLY A 1 182 ? -3.729 -3.122 26.037 1.00 90.69 182 GLY A O 1
ATOM 1328 N N . ILE A 1 183 ? -5.239 -4.696 25.492 1.00 92.06 183 ILE A N 1
ATOM 1329 C CA . ILE A 1 183 ? -5.680 -5.018 26.856 1.00 92.06 183 ILE A CA 1
ATOM 1330 C C . ILE A 1 183 ? -5.562 -6.522 27.134 1.00 92.06 183 ILE A C 1
ATOM 1332 O O . ILE A 1 183 ? -5.697 -7.341 26.220 1.00 92.06 183 ILE A O 1
ATOM 1336 N N . GLN A 1 184 ? -5.313 -6.885 28.391 1.00 89.62 184 GLN A N 1
ATOM 1337 C CA . GLN A 1 184 ? -5.604 -8.218 28.922 1.00 89.62 184 GLN A CA 1
ATOM 1338 C C . GLN A 1 184 ? -6.962 -8.186 29.615 1.00 89.62 184 GLN A C 1
ATOM 1340 O O . GLN A 1 184 ? -7.378 -7.149 30.127 1.00 89.62 184 GLN A O 1
ATOM 1345 N N . MET A 1 185 ? -7.665 -9.311 29.544 1.00 89.19 185 MET A N 1
ATOM 1346 C CA . MET A 1 185 ? -9.096 -9.382 29.802 1.00 89.19 185 MET A CA 1
ATOM 1347 C C . MET A 1 185 ? -9.429 -10.628 30.618 1.00 89.19 185 MET A C 1
ATOM 1349 O O . MET A 1 185 ? -8.860 -11.693 30.342 1.00 89.19 185 MET A O 1
ATOM 1353 N N . LEU A 1 186 ? -10.384 -10.506 31.537 1.00 83.50 186 LEU A N 1
ATOM 1354 C CA . LEU A 1 186 ? -11.061 -11.624 32.196 1.00 83.50 186 LEU A CA 1
ATOM 1355 C C . LEU A 1 186 ? -12.566 -11.580 31.909 1.00 83.50 186 LEU A C 1
ATOM 1357 O O . LEU A 1 186 ? -13.136 -10.525 31.638 1.00 83.50 186 LEU A O 1
ATOM 1361 N N . ASP A 1 187 ? -13.183 -12.759 31.926 1.00 70.81 187 ASP A N 1
ATOM 1362 C CA . ASP A 1 187 ? -14.636 -12.913 31.845 1.00 70.81 187 ASP A CA 1
ATOM 1363 C C . ASP A 1 187 ? -15.166 -12.919 33.281 1.00 70.81 187 ASP A C 1
ATOM 1365 O O . ASP A 1 187 ? -15.496 -13.970 33.817 1.00 70.81 187 ASP A O 1
ATOM 1369 N N . GLU A 1 188 ? -15.124 -11.768 33.948 1.00 60.22 188 GLU A N 1
ATOM 1370 C CA . GLU A 1 188 ? -15.462 -11.661 35.373 1.00 60.22 188 GLU A CA 1
ATOM 1371 C C . GLU A 1 188 ? -16.334 -10.441 35.646 1.00 60.22 188 GLU A C 1
ATOM 1373 O O . GLU A 1 188 ? -15.895 -9.481 36.268 1.00 60.22 188 GLU A O 1
ATOM 1378 N N . VAL A 1 189 ? -17.587 -10.482 35.182 1.00 61.91 189 VAL A N 1
ATOM 1379 C CA . VAL A 1 189 ? -18.650 -9.622 35.720 1.00 61.91 189 VAL A CA 1
ATOM 1380 C C . VAL A 1 189 ? -19.983 -10.368 35.640 1.00 61.91 189 VAL A C 1
ATOM 1382 O O . VAL A 1 189 ? -20.368 -10.842 34.570 1.00 61.91 189 VAL A O 1
ATOM 1385 N N . SER A 1 190 ? -20.690 -10.480 36.767 1.00 58.59 190 SER A N 1
ATOM 1386 C CA . SER A 1 190 ? -22.015 -11.112 36.873 1.00 58.59 190 SER A CA 1
ATOM 1387 C C . SER A 1 190 ? -23.092 -10.420 36.027 1.00 58.59 190 SER A C 1
ATOM 1389 O O . SER A 1 190 ? -24.015 -11.086 35.567 1.00 58.59 190 SER A O 1
ATOM 1391 N N . ASP A 1 191 ? -22.918 -9.129 35.738 1.00 63.25 191 ASP A N 1
ATOM 1392 C CA . ASP A 1 191 ? -23.841 -8.305 34.941 1.00 63.25 191 ASP A CA 1
ATOM 1393 C C . ASP A 1 191 ? -23.467 -8.245 33.444 1.00 63.25 191 ASP A C 1
ATOM 1395 O O . ASP A 1 191 ? -24.068 -7.508 32.66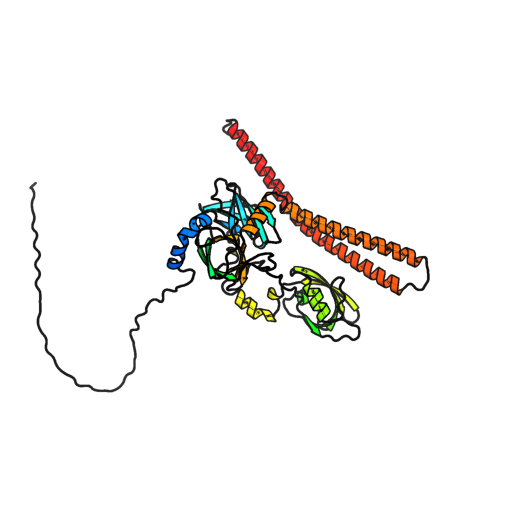1 1.00 63.25 191 ASP A O 1
ATOM 1399 N N . GLY A 1 192 ? -22.484 -9.049 33.018 1.00 76.19 192 GLY A N 1
ATOM 1400 C CA . GLY A 1 192 ? -21.928 -9.020 31.666 1.00 76.19 192 GLY A CA 1
ATOM 1401 C C . GLY A 1 192 ? -20.879 -7.921 31.472 1.00 76.19 192 GLY A C 1
ATOM 1402 O O . GLY A 1 192 ? -20.769 -6.976 32.247 1.00 76.19 192 GLY A O 1
ATOM 1403 N N . GLY A 1 193 ? -20.059 -8.075 30.433 1.00 83.31 193 GLY A N 1
ATOM 1404 C CA . GLY A 1 193 ? -18.952 -7.160 30.147 1.00 83.31 193 GLY A CA 1
ATOM 1405 C C . GLY A 1 193 ? -17.606 -7.869 30.102 1.00 83.31 193 GLY A C 1
ATOM 1406 O O . GLY A 1 193 ? -17.505 -9.089 30.245 1.00 83.31 193 GLY A O 1
ATOM 1407 N N . VAL A 1 194 ? -16.548 -7.099 29.862 1.00 90.25 194 VAL A N 1
ATOM 1408 C CA . VAL A 1 194 ? -15.172 -7.605 29.843 1.00 90.25 194 VAL A CA 1
ATOM 1409 C C . VAL A 1 194 ? -14.289 -6.750 30.732 1.00 90.25 194 VAL A C 1
ATOM 1411 O O . VAL A 1 194 ? -14.005 -5.600 30.401 1.00 90.25 194 VAL A O 1
ATOM 1414 N N . LEU A 1 195 ? -13.823 -7.339 31.830 1.00 91.31 195 LEU A N 1
ATOM 1415 C CA . LEU A 1 195 ? -12.944 -6.685 32.792 1.00 91.31 195 LEU A CA 1
ATOM 1416 C C . LEU A 1 195 ? -11.530 -6.541 32.222 1.00 91.31 195 LEU A C 1
ATOM 1418 O O . LEU A 1 195 ? -10.926 -7.524 31.774 1.00 91.31 195 LEU A O 1
ATOM 1422 N N . ILE A 1 196 ? -10.984 -5.327 32.264 1.00 93.69 196 ILE A N 1
ATOM 1423 C CA . ILE A 1 196 ? -9.602 -5.039 31.890 1.00 93.69 196 ILE A CA 1
ATOM 1424 C C . ILE A 1 196 ? -8.690 -5.330 33.079 1.00 93.69 196 ILE A C 1
ATOM 1426 O O . ILE A 1 196 ? -8.640 -4.586 34.050 1.00 93.69 196 ILE A O 1
ATOM 1430 N N . THR A 1 197 ? -7.875 -6.374 32.961 1.00 92.38 197 THR A N 1
ATOM 1431 C CA . THR A 1 197 ? -6.904 -6.747 34.003 1.00 92.38 197 THR A CA 1
ATOM 1432 C C . THR A 1 197 ? -5.533 -6.124 33.795 1.00 92.38 197 THR A C 1
ATOM 1434 O O . THR A 1 197 ? -4.727 -6.018 34.717 1.00 92.38 197 THR A O 1
ATOM 1437 N N . LYS A 1 198 ? -5.226 -5.720 32.560 1.00 92.31 198 LYS A N 1
ATOM 1438 C CA . LYS A 1 198 ? -3.969 -5.049 32.237 1.00 92.31 198 LYS A CA 1
ATOM 1439 C C . LYS A 1 198 ? -4.108 -4.202 30.991 1.00 92.31 198 LYS A C 1
ATOM 1441 O O . LYS A 1 198 ? -4.606 -4.668 29.968 1.00 92.31 198 LYS A O 1
ATOM 1446 N N . VAL A 1 199 ? -3.542 -3.004 31.040 1.00 93.25 199 VAL A N 1
ATOM 1447 C CA . VAL A 1 199 ? -3.360 -2.145 29.870 1.00 93.25 199 VAL A CA 1
ATOM 1448 C C . VAL A 1 199 ? -1.918 -2.249 29.402 1.00 93.25 199 VAL A C 1
ATOM 1450 O O . VAL A 1 199 ? -0.975 -2.129 30.183 1.00 93.25 199 VAL A O 1
ATOM 1453 N N . VAL A 1 200 ? -1.738 -2.530 28.118 1.00 90.12 200 VAL A N 1
ATOM 1454 C CA . VAL A 1 200 ? -0.421 -2.747 27.529 1.00 90.12 200 VAL A CA 1
ATOM 1455 C C . VAL A 1 200 ? 0.192 -1.420 27.085 1.00 90.12 200 VAL A C 1
ATOM 1457 O O . VAL A 1 200 ? -0.456 -0.617 26.414 1.00 90.12 200 VAL A O 1
ATOM 1460 N N . GLU A 1 201 ? 1.471 -1.209 27.381 1.00 87.56 201 GLU A N 1
ATOM 1461 C CA . GLU A 1 201 ? 2.189 0.002 26.980 1.00 87.56 201 GLU A CA 1
ATOM 1462 C C . GLU A 1 201 ? 2.330 0.163 25.457 1.00 87.56 201 GLU A C 1
ATOM 1464 O O . GLU A 1 201 ? 2.451 -0.809 24.711 1.00 87.56 201 GLU A O 1
ATOM 1469 N N . ASN A 1 202 ? 2.368 1.414 24.990 1.00 84.69 202 ASN A N 1
ATOM 1470 C CA . ASN A 1 202 ? 2.474 1.823 23.586 1.00 84.69 202 ASN A CA 1
ATOM 1471 C C . ASN A 1 202 ? 1.331 1.334 22.677 1.00 84.69 202 ASN A C 1
ATOM 1473 O O . ASN A 1 202 ? 1.467 1.318 21.450 1.00 84.69 202 ASN A O 1
ATOM 1477 N N . THR A 1 203 ? 0.183 0.979 23.255 1.00 90.19 203 THR A N 1
ATOM 1478 C CA . THR A 1 203 ? -1.007 0.529 22.518 1.00 90.19 203 THR A CA 1
ATOM 1479 C C . THR A 1 203 ? -2.115 1.587 22.499 1.00 90.19 203 THR A C 1
ATOM 1481 O O . THR A 1 203 ? -2.056 2.552 23.270 1.00 90.19 203 THR A O 1
ATOM 1484 N N . PRO A 1 204 ? -3.130 1.444 21.623 1.00 92.25 204 PRO A N 1
ATOM 1485 C CA . PRO A 1 204 ? -4.315 2.300 21.646 1.00 92.25 204 PRO A CA 1
ATOM 1486 C C . PRO A 1 204 ? -4.974 2.419 23.018 1.00 92.25 204 PRO A C 1
ATOM 1488 O O . PRO A 1 204 ? -5.323 3.526 23.407 1.00 92.25 204 PRO A O 1
ATOM 1491 N N . ALA A 1 205 ? -5.063 1.324 23.776 1.00 93.12 205 ALA A N 1
ATOM 1492 C CA . ALA A 1 205 ? -5.643 1.308 25.115 1.00 93.12 205 ALA A CA 1
ATOM 1493 C C . ALA A 1 205 ? -4.967 2.305 26.060 1.00 93.12 205 ALA A C 1
ATOM 1495 O O . ALA A 1 205 ? -5.633 3.108 26.709 1.00 93.12 205 ALA A O 1
ATOM 1496 N N . GLN A 1 206 ? -3.631 2.299 26.088 1.00 92.50 206 GLN A N 1
ATOM 1497 C CA . GLN A 1 206 ? -2.869 3.226 26.919 1.00 92.50 206 GLN A CA 1
ATOM 1498 C C . GLN A 1 206 ? -3.007 4.669 26.424 1.00 92.50 206 GLN A C 1
ATOM 1500 O O . GLN A 1 206 ? -3.207 5.579 27.226 1.00 92.50 206 GLN A O 1
ATOM 1505 N N . LYS A 1 207 ? -2.929 4.893 25.104 1.00 91.88 207 LYS A N 1
ATOM 1506 C CA . LYS A 1 207 ? -3.087 6.233 24.508 1.00 91.88 207 LYS A CA 1
ATOM 1507 C C . LYS A 1 207 ? -4.464 6.830 24.796 1.00 91.88 207 LYS A C 1
ATOM 1509 O O . LYS A 1 207 ? -4.568 8.033 25.015 1.00 91.88 207 LYS A O 1
ATOM 1514 N N . ALA A 1 208 ? -5.485 5.979 24.836 1.00 92.50 208 ALA A N 1
ATOM 1515 C CA . ALA A 1 208 ? -6.858 6.323 25.178 1.00 92.50 208 ALA A CA 1
ATOM 1516 C C . ALA A 1 208 ? -7.123 6.371 26.692 1.00 92.50 208 ALA A C 1
ATOM 1518 O O . ALA A 1 208 ? -8.236 6.671 27.106 1.00 92.50 208 ALA A O 1
ATOM 1519 N N . LYS A 1 209 ? -6.102 6.123 27.526 1.00 93.12 209 LYS A N 1
ATOM 1520 C CA . LYS A 1 209 ? -6.186 6.168 28.994 1.00 93.12 209 LYS A CA 1
ATOM 1521 C C . LYS A 1 209 ? -7.221 5.194 29.581 1.00 93.12 209 LYS A C 1
ATOM 1523 O O . LYS A 1 209 ? -7.863 5.508 30.589 1.00 93.12 209 LYS A O 1
ATOM 1528 N N . LEU A 1 210 ? -7.359 4.011 28.976 1.00 94.12 210 LEU A N 1
ATOM 1529 C CA . LEU A 1 210 ? -7.996 2.874 29.645 1.00 94.12 210 LEU A CA 1
ATOM 1530 C C . LEU A 1 210 ? -7.202 2.518 30.906 1.00 94.12 210 LEU A C 1
ATOM 1532 O O . LEU A 1 210 ? -5.981 2.716 30.956 1.00 94.12 210 LEU A O 1
ATOM 1536 N N . ARG A 1 211 ? -7.896 2.012 31.920 1.00 93.62 211 ARG A N 1
ATOM 1537 C CA . ARG A 1 211 ? -7.334 1.632 33.216 1.00 93.62 211 ARG A CA 1
ATOM 1538 C C . ARG A 1 211 ? -7.604 0.160 33.504 1.00 93.62 211 ARG A C 1
ATOM 1540 O O . ARG A 1 211 ? -8.412 -0.489 32.850 1.00 93.62 211 ARG A O 1
ATOM 1547 N N . ILE A 1 212 ? -6.841 -0.364 34.455 1.00 93.81 212 ILE A N 1
ATOM 1548 C CA . ILE A 1 212 ? -7.143 -1.650 35.085 1.00 93.81 212 ILE A CA 1
ATOM 1549 C C . ILE A 1 212 ? -8.449 -1.472 35.873 1.00 93.81 212 ILE A C 1
ATOM 1551 O O . ILE A 1 212 ? -8.702 -0.366 36.347 1.00 93.81 212 ILE A O 1
ATOM 1555 N N . GLU A 1 213 ? -9.249 -2.531 35.968 1.00 90.62 213 GLU A N 1
ATOM 1556 C CA . GLU A 1 213 ? -10.601 -2.565 36.551 1.00 90.62 213 GLU A CA 1
ATOM 1557 C C . GLU A 1 213 ? -11.704 -1.893 35.715 1.00 90.62 213 GLU A C 1
ATOM 1559 O O . GLU A 1 213 ? -12.879 -1.992 36.056 1.00 90.62 213 GLU A O 1
ATOM 1564 N N . ASP A 1 214 ? -11.376 -1.286 34.569 1.00 93.19 214 ASP A N 1
ATOM 1565 C CA . ASP A 1 214 ? -12.403 -0.844 33.622 1.00 93.19 214 ASP A CA 1
ATOM 1566 C C . ASP A 1 214 ? -13.164 -2.066 33.075 1.00 93.19 214 ASP A C 1
ATOM 1568 O O . ASP A 1 214 ? -12.555 -3.011 32.562 1.00 93.19 214 ASP A O 1
ATOM 1572 N N . VAL A 1 215 ? -14.495 -2.027 33.102 1.00 92.44 215 VAL A N 1
ATOM 1573 C CA . VAL A 1 215 ? -15.344 -3.052 32.477 1.00 92.44 215 VAL A CA 1
ATOM 1574 C C . VAL A 1 215 ? -15.842 -2.547 31.132 1.00 92.44 215 VAL A C 1
ATOM 1576 O O . VAL A 1 215 ? -16.601 -1.588 31.065 1.00 92.44 215 VAL A O 1
ATOM 1579 N N . ILE A 1 216 ? -15.459 -3.204 30.041 1.00 92.88 216 ILE A N 1
ATOM 1580 C CA . ILE A 1 216 ? -15.953 -2.877 28.700 1.00 92.88 216 ILE A CA 1
ATOM 1581 C C . ILE A 1 216 ? -17.342 -3.482 28.517 1.00 92.88 216 ILE A C 1
ATOM 1583 O O . ILE A 1 216 ? -17.492 -4.703 28.551 1.00 92.88 216 ILE A O 1
ATOM 1587 N N . LEU A 1 217 ? -18.328 -2.626 28.261 1.00 90.75 217 LEU A N 1
ATOM 1588 C CA . LEU A 1 217 ? -19.722 -3.009 28.044 1.00 90.75 217 LEU A CA 1
ATOM 1589 C C . LEU A 1 217 ? -20.092 -2.990 26.558 1.00 90.75 217 LEU A C 1
ATOM 1591 O O . LEU A 1 217 ? -20.833 -3.857 26.092 1.00 90.75 217 LEU A O 1
ATOM 1595 N N . LYS A 1 218 ? -19.567 -2.020 25.795 1.00 90.81 218 LYS A N 1
ATOM 1596 C CA . LYS A 1 218 ? -19.861 -1.856 24.362 1.00 90.81 218 LYS A CA 1
ATOM 1597 C C . LYS A 1 218 ? -18.643 -1.404 23.565 1.00 90.81 218 LYS A C 1
ATOM 1599 O O . LYS A 1 218 ? -17.751 -0.733 24.088 1.00 90.81 218 LYS A O 1
ATOM 1604 N N . ILE A 1 219 ? -18.633 -1.769 22.286 1.00 89.50 219 ILE A N 1
ATOM 1605 C CA . ILE A 1 219 ? -17.764 -1.191 21.258 1.00 89.50 219 ILE A CA 1
ATOM 1606 C C . ILE A 1 219 ? -18.642 -0.648 20.131 1.00 89.50 219 ILE A C 1
ATOM 1608 O O . ILE A 1 219 ? -19.356 -1.405 19.473 1.00 89.50 219 ILE A O 1
ATOM 1612 N N . ASP A 1 220 ? -18.608 0.669 19.937 1.00 87.38 220 ASP A N 1
ATOM 1613 C CA . ASP A 1 220 ? -19.635 1.423 19.220 1.00 87.38 220 ASP A CA 1
ATOM 1614 C C . ASP A 1 220 ? -21.042 0.936 19.655 1.00 87.38 220 ASP A C 1
ATOM 1616 O O . ASP A 1 220 ? -21.349 0.881 20.843 1.00 87.38 220 ASP A O 1
ATOM 1620 N N . GLN A 1 221 ? -21.849 0.484 18.694 1.00 82.06 221 GLN A N 1
ATOM 1621 C CA . GLN A 1 221 ? -23.223 0.002 18.870 1.00 82.06 221 GLN A CA 1
ATOM 1622 C C . GLN A 1 221 ? -23.306 -1.484 19.274 1.00 82.06 221 GLN A C 1
ATOM 1624 O O . GLN A 1 221 ? -24.394 -2.041 19.417 1.00 82.06 221 GLN A O 1
ATOM 1629 N N . VAL A 1 222 ? -22.171 -2.183 19.384 1.00 84.81 222 VAL A N 1
ATOM 1630 C CA . VAL A 1 222 ? -22.141 -3.631 19.623 1.00 84.81 222 VAL A CA 1
ATOM 1631 C C . VAL A 1 222 ? -21.949 -3.905 21.107 1.00 84.81 222 VAL A C 1
ATOM 1633 O O . VAL A 1 222 ? -20.907 -3.586 21.680 1.00 84.81 222 VAL A O 1
ATOM 1636 N N . GLU A 1 223 ? -22.937 -4.558 21.717 1.00 88.31 223 GLU A N 1
ATOM 1637 C CA . GLU A 1 223 ? -22.831 -5.053 23.087 1.00 88.31 223 GLU A CA 1
ATOM 1638 C C . GLU A 1 223 ? -21.799 -6.165 23.229 1.00 88.31 223 GLU A C 1
ATOM 1640 O O . GLU A 1 223 ? -21.719 -7.110 22.437 1.00 88.31 223 GLU A O 1
ATOM 1645 N N . VAL A 1 224 ? -21.023 -6.062 24.300 1.00 88.44 224 VAL A N 1
ATOM 1646 C CA . VAL A 1 224 ? -19.910 -6.944 24.595 1.00 88.44 224 VAL A CA 1
ATOM 1647 C C . VAL A 1 224 ? -20.192 -7.638 25.918 1.00 88.44 224 VAL A C 1
ATOM 1649 O O . VAL A 1 224 ? -19.881 -7.130 26.984 1.00 88.44 224 VAL A O 1
ATOM 1652 N N . LYS A 1 225 ? -20.778 -8.835 25.847 1.00 86.38 225 LYS A N 1
ATOM 1653 C CA . LYS A 1 225 ? -21.143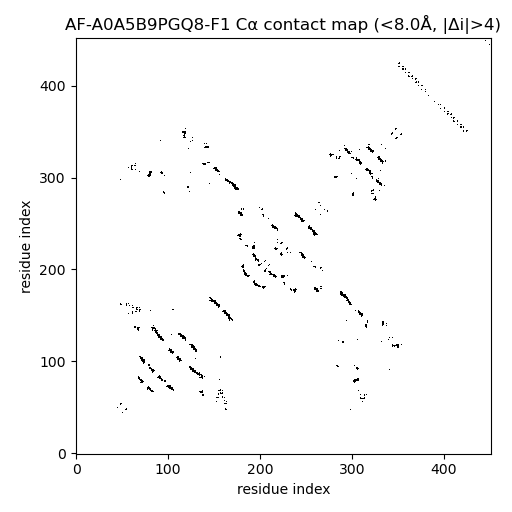 -9.606 27.050 1.00 86.38 225 LYS A CA 1
ATOM 1654 C C . LYS A 1 225 ? -20.007 -10.466 27.601 1.00 86.38 225 LYS A C 1
ATOM 1656 O O . LYS A 1 225 ? -20.066 -10.878 28.750 1.00 86.38 225 LYS A O 1
ATOM 1661 N N . ASN A 1 226 ? -19.014 -10.782 26.772 1.00 88.50 226 ASN A N 1
ATOM 1662 C CA . ASN A 1 226 ? -17.869 -11.616 27.133 1.00 88.50 226 ASN A CA 1
ATOM 1663 C C . ASN A 1 226 ? -16.667 -11.344 26.212 1.00 88.50 226 ASN A C 1
ATOM 1665 O O . ASN A 1 226 ? -16.774 -10.676 25.176 1.00 88.50 226 ASN A O 1
ATOM 1669 N N . ARG A 1 227 ? -15.507 -11.912 26.555 1.00 87.69 227 ARG A N 1
ATOM 1670 C CA . ARG A 1 227 ? -14.237 -11.748 25.833 1.00 87.69 227 ARG A CA 1
ATOM 1671 C C . ARG A 1 227 ? -14.326 -12.178 24.375 1.00 87.69 227 ARG A C 1
ATOM 1673 O O . ARG A 1 227 ? -13.676 -11.578 23.517 1.00 87.69 227 ARG A O 1
ATOM 1680 N N . ASN A 1 228 ? -15.098 -13.223 24.079 1.00 87.19 228 ASN A N 1
ATOM 1681 C CA . ASN A 1 228 ? -15.273 -13.703 22.710 1.00 87.19 228 ASN A CA 1
ATOM 1682 C C . ASN A 1 228 ? -16.077 -12.703 21.874 1.00 87.19 228 ASN A C 1
ATOM 1684 O O . ASN A 1 228 ? -15.664 -12.403 20.754 1.00 87.19 228 ASN A O 1
ATOM 1688 N N . ALA A 1 229 ? -17.143 -12.125 22.434 1.00 88.25 229 ALA A N 1
ATOM 1689 C CA . ALA A 1 229 ? -17.913 -11.060 21.801 1.00 88.25 229 ALA A CA 1
ATOM 1690 C C . ALA A 1 229 ? -17.031 -9.835 21.521 1.00 88.25 229 ALA A C 1
ATOM 1692 O O . ALA A 1 229 ? -17.032 -9.333 20.398 1.00 88.25 229 ALA A O 1
ATOM 1693 N N . LEU A 1 230 ? -16.183 -9.430 22.478 1.00 89.12 230 LEU A N 1
ATOM 1694 C CA . LEU A 1 230 ? -15.253 -8.312 22.282 1.00 89.12 230 LEU A CA 1
ATOM 1695 C C . LEU A 1 230 ? -14.259 -8.589 21.152 1.00 89.12 230 LEU A C 1
ATOM 1697 O O . LEU A 1 230 ? -14.068 -7.765 20.261 1.00 89.12 230 LEU A O 1
ATOM 1701 N N . LYS A 1 231 ? -13.634 -9.774 21.157 1.00 87.25 231 LYS A N 1
ATOM 1702 C CA . LYS A 1 231 ? -12.679 -10.174 20.113 1.00 87.25 231 LYS A CA 1
ATOM 1703 C C . LYS A 1 231 ? -13.324 -10.215 18.731 1.00 87.25 231 LYS A C 1
ATOM 1705 O O . LYS A 1 231 ? -12.696 -9.781 17.766 1.00 87.25 231 LYS A O 1
ATOM 1710 N N . GLN A 1 232 ? -14.545 -10.737 18.626 1.00 86.38 232 GLN A N 1
ATOM 1711 C CA . GLN A 1 232 ? -15.284 -10.788 17.365 1.00 86.38 232 GLN A CA 1
ATOM 1712 C C . GLN A 1 232 ? -15.684 -9.395 16.890 1.00 86.38 232 GLN A C 1
ATOM 1714 O O . GLN A 1 232 ? -15.519 -9.095 15.711 1.00 86.38 232 GLN A O 1
ATOM 1719 N N . ALA A 1 233 ? -16.160 -8.538 17.794 1.00 87.69 233 ALA A N 1
ATOM 1720 C CA . ALA A 1 233 ? -16.527 -7.169 17.471 1.00 87.69 233 ALA A CA 1
ATOM 1721 C C . ALA A 1 233 ? -15.311 -6.380 16.966 1.00 87.69 233 ALA A C 1
ATOM 1723 O O . ALA A 1 233 ? -15.352 -5.857 15.857 1.00 87.69 233 ALA A O 1
ATOM 1724 N N . ILE A 1 234 ? -14.181 -6.419 17.686 1.00 88.19 234 ILE A N 1
ATOM 1725 C CA . ILE A 1 234 ? -12.914 -5.809 17.242 1.00 88.19 234 ILE A CA 1
ATOM 1726 C C . ILE A 1 234 ? -12.459 -6.393 15.898 1.00 88.19 234 ILE A C 1
ATOM 1728 O O . ILE A 1 234 ? -11.988 -5.662 15.032 1.00 88.19 234 ILE A O 1
ATOM 1732 N N . GLY A 1 235 ? -12.613 -7.706 15.698 1.00 83.38 235 GLY A N 1
ATOM 1733 C CA . GLY A 1 235 ? -12.205 -8.403 14.476 1.00 83.38 235 GLY A CA 1
ATOM 1734 C C . GLY A 1 235 ? -12.937 -7.964 13.202 1.00 83.38 235 GLY A C 1
ATOM 1735 O O . GLY A 1 235 ? -12.435 -8.232 12.112 1.00 83.38 235 GLY A O 1
ATOM 1736 N N . LYS A 1 236 ? -14.084 -7.281 13.319 1.00 83.56 236 LYS A N 1
ATOM 1737 C CA . LYS A 1 236 ? -14.819 -6.711 12.176 1.00 83.56 236 LYS A CA 1
ATOM 1738 C C . LYS A 1 236 ? -14.219 -5.395 11.677 1.00 83.56 236 LYS A C 1
ATOM 1740 O O . LYS A 1 236 ? -14.472 -5.011 10.538 1.00 83.56 236 LYS A O 1
ATOM 1745 N N . TYR A 1 237 ? -13.426 -4.718 12.503 1.00 84.06 237 TYR A N 1
ATOM 1746 C CA . TYR A 1 237 ? -12.833 -3.432 12.161 1.00 84.06 237 TYR A CA 1
ATOM 1747 C C . TYR A 1 237 ? -11.466 -3.588 11.503 1.00 84.06 237 TYR A C 1
ATOM 1749 O O . TYR A 1 237 ? -10.683 -4.495 11.801 1.00 84.06 237 TYR A O 1
ATOM 1757 N N . THR A 1 238 ? -11.147 -2.644 10.623 1.00 80.06 238 THR A N 1
ATOM 1758 C CA . THR A 1 238 ? -9.808 -2.521 10.054 1.00 80.06 238 THR A CA 1
ATOM 1759 C C . THR A 1 238 ? -8.888 -1.740 10.993 1.00 80.06 238 THR A C 1
ATOM 1761 O O . THR A 1 238 ? -9.319 -0.783 11.634 1.00 80.06 238 THR A O 1
ATOM 1764 N N . PRO A 1 239 ? -7.594 -2.078 11.067 1.00 84.56 239 PRO A N 1
ATOM 1765 C CA . PRO A 1 239 ? -6.622 -1.229 11.740 1.00 84.56 239 PRO A CA 1
ATOM 1766 C C . PRO A 1 239 ? -6.632 0.206 11.206 1.00 84.56 239 PRO A C 1
ATOM 1768 O O . PRO A 1 239 ? -6.677 0.424 9.996 1.00 84.56 239 PRO A O 1
ATOM 1771 N N . GLY A 1 240 ? -6.533 1.174 12.112 1.00 79.12 240 GLY A N 1
ATOM 1772 C CA . GLY A 1 240 ? -6.646 2.602 11.829 1.00 79.12 240 GLY A CA 1
ATOM 1773 C C . GLY A 1 240 ? -8.068 3.151 11.938 1.00 79.12 240 GLY A C 1
ATOM 1774 O O . GLY A 1 240 ? -8.235 4.355 11.783 1.00 79.12 240 GLY A O 1
ATOM 1775 N N . THR A 1 241 ? -9.072 2.306 12.192 1.00 79.25 241 THR A N 1
ATOM 1776 C CA . THR A 1 241 ? -10.444 2.748 12.471 1.00 79.25 241 THR A CA 1
ATOM 1777 C C . THR A 1 241 ? -10.560 3.272 13.902 1.00 79.25 241 THR A C 1
ATOM 1779 O O . THR A 1 241 ? -10.084 2.627 14.838 1.00 79.25 241 THR A O 1
ATOM 1782 N N . ASP A 1 242 ? -11.197 4.428 14.063 1.00 81.44 242 ASP A N 1
ATOM 1783 C CA . ASP A 1 242 ? -11.579 4.970 15.366 1.00 81.44 242 ASP A CA 1
ATOM 1784 C C . ASP A 1 242 ? -12.833 4.261 15.880 1.00 81.44 242 ASP A C 1
ATOM 1786 O O . ASP A 1 242 ? -13.790 4.071 15.129 1.00 81.44 242 ASP A O 1
ATOM 1790 N N . VAL A 1 243 ? -12.806 3.850 17.147 1.00 88.81 243 VAL A N 1
ATOM 1791 C CA . VAL A 1 243 ? -13.927 3.198 17.834 1.00 88.81 243 VAL A CA 1
ATOM 1792 C C . VAL A 1 243 ? -14.174 3.846 19.188 1.00 88.81 243 VAL A C 1
ATOM 1794 O O . VAL A 1 243 ? -13.237 4.301 19.856 1.00 88.81 243 VAL A O 1
ATOM 1797 N N . ALA A 1 244 ? -15.434 3.854 19.604 1.00 89.31 244 ALA A N 1
ATOM 1798 C CA . ALA A 1 244 ? -15.849 4.269 20.932 1.00 89.31 244 ALA A CA 1
ATOM 1799 C C . ALA A 1 244 ? -16.044 3.032 21.817 1.00 89.31 244 ALA A C 1
ATOM 1801 O O . ALA A 1 244 ? -16.771 2.112 21.457 1.00 89.31 244 ALA A O 1
ATOM 1802 N N . LEU A 1 245 ? -15.388 2.983 22.974 1.00 92.75 245 LEU A N 1
ATOM 1803 C CA . LEU A 1 245 ? -15.659 1.974 23.995 1.00 92.75 245 LEU A CA 1
ATOM 1804 C C . LEU A 1 245 ? -16.527 2.580 25.089 1.00 92.75 245 LEU A C 1
ATOM 1806 O O . LEU A 1 245 ? -16.122 3.565 25.704 1.00 92.75 245 LEU A O 1
ATOM 1810 N N . THR A 1 246 ? -17.669 1.964 25.379 1.00 91.75 246 THR A N 1
ATOM 1811 C CA . THR A 1 246 ? -18.401 2.239 26.619 1.00 91.75 246 THR A CA 1
ATOM 1812 C C . THR A 1 246 ? -17.794 1.376 27.709 1.00 91.75 246 THR A C 1
ATOM 1814 O O . THR A 1 246 ? -17.846 0.143 27.628 1.00 91.75 246 THR A O 1
ATOM 1817 N N . VAL A 1 247 ? -17.193 2.022 28.703 1.00 93.06 247 VAL A N 1
ATOM 1818 C CA . VAL A 1 247 ? -16.582 1.357 29.851 1.00 93.06 247 VAL A CA 1
ATOM 1819 C C . VAL A 1 247 ? -17.254 1.800 31.139 1.00 93.06 247 VAL A C 1
ATOM 1821 O O . VAL A 1 247 ? -17.603 2.967 31.278 1.00 93.06 247 VAL A O 1
ATOM 1824 N N . LYS A 1 248 ? -17.409 0.881 32.084 1.00 92.06 248 LYS A N 1
ATOM 1825 C CA . LYS A 1 248 ? -17.798 1.178 33.457 1.00 92.06 248 LYS A CA 1
ATOM 1826 C C . LYS A 1 248 ? -16.531 1.287 34.302 1.00 92.06 248 LYS A C 1
ATOM 1828 O O . LYS A 1 248 ? -15.733 0.348 34.326 1.00 92.06 248 LYS A O 1
ATOM 1833 N N . ARG A 1 249 ? -16.335 2.436 34.945 1.00 91.88 249 ARG A N 1
ATOM 1834 C CA . ARG A 1 249 ? -15.199 2.748 35.820 1.00 91.88 249 ARG A CA 1
ATOM 1835 C C . ARG A 1 249 ? -15.746 3.348 37.106 1.00 91.88 249 ARG A C 1
ATOM 1837 O O . ARG A 1 249 ? -16.481 4.322 37.033 1.00 91.88 249 ARG A O 1
ATOM 1844 N N . ASP A 1 250 ? -15.379 2.782 38.253 1.00 87.75 250 ASP A N 1
ATOM 1845 C CA . ASP A 1 250 ? -15.831 3.265 39.568 1.00 87.75 250 ASP A CA 1
ATOM 1846 C C . ASP A 1 250 ? -17.372 3.406 39.652 1.00 87.75 250 ASP A C 1
ATOM 1848 O O . ASP A 1 250 ? -17.898 4.384 40.166 1.00 87.75 250 ASP A O 1
ATOM 1852 N N . ASP A 1 251 ? -18.092 2.430 39.086 1.00 83.94 251 ASP A N 1
ATOM 1853 C CA . ASP A 1 251 ? -19.554 2.396 38.912 1.00 83.94 251 ASP A CA 1
ATOM 1854 C C . ASP A 1 251 ? -20.193 3.420 37.951 1.00 83.94 251 ASP A C 1
ATOM 1856 O O . ASP A 1 251 ? -21.399 3.354 37.711 1.00 83.94 251 ASP A O 1
ATOM 1860 N N . GLU A 1 252 ? -19.404 4.260 37.281 1.00 89.31 252 GLU A N 1
ATOM 1861 C CA . GLU A 1 252 ? -19.882 5.201 36.263 1.00 89.31 252 GLU A CA 1
ATOM 1862 C C . GLU A 1 252 ? -19.621 4.694 34.833 1.00 89.31 252 GLU A C 1
ATOM 1864 O O . GLU A 1 252 ? -18.521 4.242 34.503 1.00 89.31 252 GLU A O 1
ATOM 1869 N N . GLU A 1 253 ? -20.619 4.790 33.944 1.00 90.69 253 GLU A N 1
ATOM 1870 C CA . GLU A 1 253 ? -20.421 4.549 32.509 1.00 90.69 253 GLU A CA 1
ATOM 1871 C C . GLU A 1 253 ? -19.772 5.768 31.838 1.00 90.69 253 GLU A C 1
ATOM 1873 O O . GLU A 1 253 ? -20.263 6.893 31.924 1.00 90.69 253 GLU A O 1
ATOM 1878 N N . MET A 1 254 ? -18.695 5.538 31.092 1.00 91.75 254 MET A N 1
ATOM 1879 C CA . MET A 1 254 ? -18.023 6.564 30.305 1.00 91.75 254 MET A CA 1
ATOM 1880 C C . MET A 1 254 ? -17.635 6.057 28.915 1.00 91.75 254 MET A C 1
ATOM 1882 O O . MET A 1 254 ? -17.353 4.876 28.707 1.00 91.75 254 MET A O 1
ATOM 1886 N N . VAL A 1 255 ? -17.584 6.974 27.948 1.00 90.75 255 VAL A N 1
ATOM 1887 C CA . VAL A 1 255 ? -17.189 6.674 26.567 1.00 90.75 255 VAL A CA 1
ATOM 1888 C C . VAL A 1 255 ? -15.728 7.059 26.351 1.00 90.75 255 VAL A C 1
ATOM 1890 O O . VAL A 1 255 ? -15.335 8.214 26.515 1.00 90.75 255 VAL A O 1
ATOM 1893 N N . ILE A 1 256 ? -14.909 6.087 25.957 1.00 90.44 256 ILE A N 1
ATOM 1894 C CA . ILE A 1 256 ? -13.485 6.265 25.673 1.00 90.44 256 ILE A CA 1
ATOM 1895 C C . ILE A 1 256 ? -13.230 5.983 24.196 1.00 90.44 256 ILE A C 1
ATOM 1897 O O . ILE A 1 256 ? -13.400 4.864 23.716 1.00 90.44 256 ILE A O 1
ATOM 1901 N N . LYS A 1 257 ? -12.782 7.009 23.470 1.00 86.06 257 LYS A N 1
ATOM 1902 C CA . LYS A 1 257 ? -12.453 6.913 22.044 1.00 86.06 257 LYS A CA 1
ATOM 1903 C C . LYS A 1 257 ? -11.014 6.466 21.847 1.00 86.06 257 LYS A C 1
ATOM 1905 O O . LYS A 1 257 ? -10.101 6.993 22.487 1.00 86.06 257 LYS A O 1
ATOM 1910 N N . LEU A 1 258 ? -10.798 5.526 20.932 1.00 91.06 258 LEU A N 1
ATOM 1911 C CA . LEU A 1 258 ? -9.462 5.056 20.579 1.00 91.06 258 LEU A CA 1
ATOM 1912 C C . LEU A 1 258 ? -9.360 4.664 19.104 1.00 91.06 258 LEU A C 1
ATOM 1914 O O . LEU A 1 258 ? -10.269 4.064 18.539 1.00 91.06 258 LEU A O 1
ATOM 1918 N N . THR A 1 259 ? -8.205 4.931 18.497 1.00 87.75 259 THR A N 1
ATOM 1919 C CA . THR A 1 259 ? -7.870 4.437 17.155 1.00 87.75 259 THR A CA 1
ATOM 1920 C C . THR A 1 259 ? -7.298 3.029 17.245 1.00 87.75 259 THR A C 1
ATOM 1922 O O . THR A 1 259 ? -6.221 2.829 17.815 1.00 87.75 259 THR A O 1
ATOM 1925 N N . LEU A 1 260 ? -7.972 2.044 16.652 1.00 88.38 260 LEU A N 1
ATOM 1926 C CA . LEU A 1 260 ? -7.491 0.666 16.599 1.00 88.38 260 LEU A CA 1
ATOM 1927 C C . LEU A 1 260 ? -6.149 0.594 15.873 1.00 88.38 260 LEU A C 1
ATOM 1929 O O . LEU A 1 260 ? -5.959 1.181 14.811 1.00 88.38 260 LEU A O 1
ATOM 1933 N N . ALA A 1 261 ? -5.207 -0.170 16.413 1.00 85.62 261 ALA A N 1
ATOM 1934 C CA . ALA A 1 261 ? -3.912 -0.373 15.779 1.00 85.62 261 ALA A CA 1
ATOM 1935 C C . ALA A 1 261 ? -3.851 -1.727 15.070 1.00 85.62 261 ALA A C 1
ATOM 1937 O O . ALA A 1 261 ? -4.668 -2.617 15.297 1.00 85.62 261 ALA A O 1
ATOM 1938 N N . ASP A 1 262 ? -2.856 -1.902 14.203 1.00 83.25 262 ASP A N 1
ATOM 1939 C CA . ASP A 1 262 ? -2.588 -3.198 13.586 1.00 83.25 262 ASP A CA 1
ATOM 1940 C C . ASP A 1 262 ? -1.942 -4.107 14.643 1.00 83.25 262 ASP A C 1
ATOM 1942 O O . ASP A 1 262 ? -0.878 -3.771 15.171 1.00 83.25 262 ASP A O 1
ATOM 1946 N N . ALA A 1 263 ? -2.556 -5.255 14.952 1.00 81.56 263 ALA A N 1
ATOM 1947 C CA . ALA A 1 263 ? -2.046 -6.221 15.931 1.00 81.56 263 ALA A CA 1
ATOM 1948 C C . ALA A 1 263 ? -0.596 -6.646 15.657 1.00 81.56 263 ALA A C 1
ATOM 1950 O O . ALA A 1 263 ? 0.202 -6.831 16.582 1.00 81.56 263 ALA A O 1
ATOM 1951 N N . SER A 1 264 ? -0.226 -6.773 14.382 1.00 74.69 264 SER A N 1
ATOM 1952 C CA . SER A 1 264 ? 1.138 -7.084 13.959 1.00 74.69 264 SER A CA 1
ATOM 1953 C C . SER A 1 264 ? 2.098 -5.917 14.171 1.00 74.69 264 SER A C 1
ATOM 1955 O O . SER A 1 264 ? 3.299 -6.126 14.121 1.00 74.69 264 SER A O 1
ATOM 1957 N N . SER A 1 265 ? 1.601 -4.705 14.434 1.00 72.06 265 SER A N 1
ATOM 1958 C CA . SER A 1 265 ? 2.385 -3.478 14.605 1.00 72.06 265 SER A CA 1
ATOM 1959 C C . SER A 1 265 ? 2.495 -2.975 16.046 1.00 72.06 265 SER A C 1
ATOM 1961 O O . SER A 1 265 ? 3.312 -2.101 16.304 1.00 72.06 265 SER A O 1
ATOM 1963 N N . VAL A 1 266 ? 1.695 -3.467 16.990 1.00 76.19 266 VAL A N 1
ATOM 1964 C CA . VAL A 1 266 ? 1.714 -2.942 18.372 1.00 76.19 266 VAL A CA 1
ATOM 1965 C C . VAL A 1 266 ? 1.615 -4.013 19.450 1.00 76.19 266 VAL A C 1
ATOM 1967 O O . VAL A 1 266 ? 1.939 -3.728 20.596 1.00 76.19 266 VAL A O 1
ATOM 1970 N N . SER A 1 267 ? 1.207 -5.244 19.124 1.00 75.12 267 SER A N 1
ATOM 1971 C CA . SER A 1 267 ? 1.105 -6.291 20.142 1.00 75.12 267 SER A CA 1
ATOM 1972 C C . SER A 1 267 ? 2.495 -6.652 20.694 1.00 75.12 267 SER A C 1
ATOM 1974 O O . SER A 1 267 ? 3.376 -7.016 19.904 1.00 75.12 267 SER A O 1
ATOM 1976 N N . PRO A 1 268 ? 2.711 -6.632 22.025 1.00 69.38 268 PRO A N 1
ATOM 1977 C CA . PRO A 1 268 ? 3.976 -7.047 22.637 1.00 69.38 268 PRO A CA 1
ATOM 1978 C C . PRO A 1 268 ? 4.306 -8.507 22.353 1.00 69.38 268 PRO A C 1
ATOM 1980 O O . PRO A 1 268 ? 5.473 -8.849 22.174 1.00 69.38 268 PRO A O 1
ATOM 1983 N N . MET A 1 269 ? 3.279 -9.358 22.239 1.00 67.38 269 MET A N 1
ATOM 1984 C CA . MET A 1 269 ? 3.435 -10.770 21.872 1.00 67.38 269 MET A CA 1
ATOM 1985 C C . MET A 1 269 ? 4.075 -10.917 20.485 1.00 67.38 269 MET A C 1
ATOM 1987 O O . MET A 1 269 ? 4.811 -11.866 20.233 1.00 67.38 269 MET A O 1
ATOM 1991 N N . ASN A 1 270 ? 3.871 -9.929 19.609 1.00 70.19 270 ASN A N 1
ATOM 1992 C CA . ASN A 1 270 ? 4.462 -9.889 18.279 1.00 70.19 270 ASN A CA 1
ATOM 1993 C C . ASN A 1 270 ? 5.773 -9.101 18.224 1.00 70.19 270 ASN A C 1
ATOM 1995 O O . ASN A 1 270 ? 6.365 -9.034 17.150 1.00 70.19 270 ASN A O 1
ATOM 1999 N N . ASN A 1 271 ? 6.268 -8.520 19.324 1.00 74.69 271 ASN A N 1
ATOM 2000 C CA . ASN A 1 271 ? 7.426 -7.622 19.277 1.00 74.69 271 ASN A CA 1
ATOM 2001 C C . ASN A 1 271 ? 8.666 -8.313 18.687 1.00 74.69 271 ASN A C 1
ATOM 2003 O O . ASN A 1 271 ? 9.316 -7.777 17.792 1.00 74.69 271 ASN A O 1
ATOM 2007 N N . ARG A 1 272 ? 8.927 -9.567 19.084 1.00 80.44 272 ARG A N 1
ATOM 2008 C CA . ARG A 1 272 ? 10.013 -10.371 18.502 1.00 80.44 272 ARG A CA 1
ATOM 2009 C C . ARG A 1 272 ? 9.818 -10.597 17.001 1.00 80.44 272 ARG A C 1
ATOM 2011 O O . ARG A 1 272 ? 10.743 -10.357 16.231 1.00 80.44 272 ARG A O 1
ATOM 2018 N N . SER A 1 273 ? 8.618 -11.003 16.581 1.00 79.75 273 SER A N 1
ATOM 2019 C CA . SER A 1 273 ? 8.283 -11.222 15.166 1.00 79.75 273 SER A CA 1
ATOM 2020 C C . SER A 1 273 ? 8.398 -9.935 14.341 1.00 79.75 273 SER A C 1
ATOM 2022 O O . SER A 1 273 ? 8.923 -9.944 13.230 1.00 79.75 273 SER A O 1
ATOM 2024 N N . ARG A 1 274 ? 7.984 -8.791 14.891 1.00 79.12 274 ARG A N 1
ATOM 2025 C CA . ARG A 1 274 ? 8.119 -7.474 14.257 1.00 79.12 274 ARG A CA 1
ATOM 2026 C C . ARG A 1 274 ? 9.561 -7.072 14.049 1.00 79.12 274 ARG A C 1
ATOM 2028 O O . ARG A 1 274 ? 9.913 -6.648 12.949 1.00 79.12 274 ARG A O 1
ATOM 2035 N N . ILE A 1 275 ? 10.373 -7.202 15.097 1.00 81.25 275 ILE A N 1
ATOM 2036 C CA . ILE A 1 275 ? 11.806 -6.919 15.042 1.00 81.25 275 ILE A CA 1
ATOM 2037 C C . ILE A 1 275 ? 12.434 -7.822 13.984 1.00 81.25 275 ILE A C 1
ATOM 2039 O O . ILE A 1 275 ? 13.108 -7.327 13.089 1.00 81.25 275 ILE A O 1
ATOM 2043 N N . GLN A 1 276 ? 12.117 -9.121 14.004 1.00 85.12 276 GLN A N 1
ATOM 2044 C CA . GLN A 1 276 ? 12.611 -10.078 13.016 1.00 85.12 276 GLN A CA 1
ATOM 2045 C C . GLN A 1 276 ? 12.210 -9.724 11.581 1.00 85.12 276 GLN A C 1
ATOM 2047 O O . GLN A 1 276 ? 13.053 -9.775 10.688 1.00 85.12 276 GLN A O 1
ATOM 2052 N N . ASN A 1 277 ? 10.958 -9.324 11.360 1.00 85.50 277 ASN A N 1
ATOM 2053 C CA . ASN A 1 277 ? 10.455 -8.929 10.046 1.00 85.50 277 ASN A CA 1
ATOM 2054 C C . ASN A 1 277 ? 11.005 -7.579 9.565 1.00 85.50 277 ASN A C 1
ATOM 2056 O O . ASN A 1 277 ? 11.136 -7.367 8.362 1.00 85.50 277 ASN A O 1
ATOM 2060 N N . SER A 1 278 ? 11.363 -6.690 10.489 1.00 84.19 278 SER A N 1
ATOM 2061 C CA . SER A 1 278 ? 11.933 -5.369 10.194 1.00 84.19 278 SER A CA 1
ATOM 2062 C C . SER A 1 278 ? 13.464 -5.370 10.155 1.00 84.19 278 SER A C 1
ATOM 2064 O O . SER A 1 278 ? 14.072 -4.325 9.942 1.00 84.19 278 SER A O 1
ATOM 2066 N N . MET A 1 279 ? 14.118 -6.521 10.342 1.00 84.19 279 MET A N 1
ATOM 2067 C CA . MET A 1 279 ? 15.560 -6.618 10.122 1.00 84.19 279 MET A CA 1
ATOM 2068 C C . MET A 1 279 ? 15.898 -6.327 8.652 1.00 84.19 279 MET A C 1
ATOM 2070 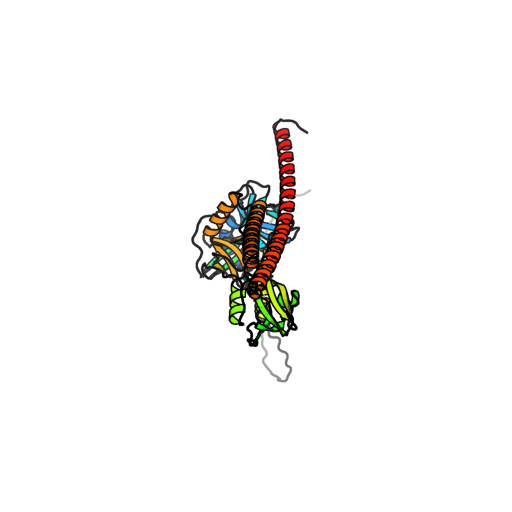O O . MET A 1 279 ? 15.141 -6.669 7.739 1.00 84.19 279 MET A O 1
ATOM 2074 N N . GLY A 1 280 ? 17.044 -5.685 8.423 1.00 81.31 280 GLY A N 1
ATOM 2075 C CA . GLY A 1 280 ? 17.527 -5.267 7.103 1.00 81.31 280 GLY A CA 1
ATOM 2076 C C . GLY A 1 280 ? 16.989 -3.907 6.649 1.00 81.31 280 GLY A C 1
ATOM 2077 O O . GLY A 1 280 ? 17.770 -3.045 6.266 1.00 81.31 280 GLY A O 1
ATOM 2078 N N . SER A 1 281 ? 15.676 -3.673 6.723 1.00 85.81 281 SER A N 1
ATOM 2079 C CA . SER A 1 281 ? 15.075 -2.373 6.385 1.00 85.81 281 SER A CA 1
ATOM 2080 C C . SER A 1 281 ? 13.674 -2.208 6.984 1.00 85.81 281 SER A C 1
ATOM 2082 O O . SER A 1 281 ? 13.119 -3.132 7.580 1.00 85.81 281 SER A O 1
ATOM 2084 N N . ARG A 1 282 ? 13.057 -1.031 6.819 1.00 89.56 282 ARG A N 1
ATOM 2085 C CA . ARG A 1 282 ? 11.663 -0.801 7.238 1.00 89.56 282 ARG A CA 1
ATOM 2086 C C . ARG A 1 282 ? 10.673 -1.614 6.394 1.00 89.56 282 ARG A C 1
ATOM 2088 O O . ARG A 1 282 ? 10.901 -1.843 5.205 1.00 89.56 282 ARG A O 1
ATOM 2095 N N . LEU A 1 283 ? 9.549 -2.005 6.988 1.00 90.94 283 LEU A N 1
ATOM 2096 C CA . LEU A 1 283 ? 8.402 -2.529 6.240 1.00 90.94 283 LEU A CA 1
ATOM 2097 C C . LEU A 1 283 ? 7.696 -1.405 5.462 1.00 90.94 283 LEU A C 1
ATOM 2099 O O . LEU A 1 283 ? 7.865 -0.212 5.754 1.00 90.94 283 LEU A O 1
ATOM 2103 N N . SER A 1 284 ? 6.915 -1.787 4.453 1.00 92.50 284 SER A N 1
ATOM 2104 C CA . SER A 1 284 ? 6.034 -0.855 3.742 1.00 92.50 284 SER A CA 1
ATOM 2105 C C . SER A 1 284 ? 4.926 -0.338 4.658 1.00 92.50 284 SER A C 1
ATOM 2107 O O . SER A 1 284 ? 4.452 -1.062 5.531 1.00 92.50 284 SER A O 1
ATOM 2109 N N . ARG A 1 285 ? 4.473 0.905 4.435 1.00 88.38 285 ARG A N 1
ATOM 2110 C CA . ARG A 1 285 ? 3.394 1.516 5.242 1.00 88.38 285 ARG A CA 1
ATOM 2111 C C . ARG A 1 285 ? 2.089 0.723 5.196 1.00 88.38 285 ARG A C 1
ATOM 2113 O O . ARG A 1 285 ? 1.411 0.605 6.209 1.00 88.38 285 ARG A O 1
ATOM 2120 N N . ARG A 1 286 ? 1.771 0.159 4.030 1.00 88.94 286 ARG A N 1
ATOM 2121 C CA . ARG A 1 286 ? 0.695 -0.815 3.837 1.00 88.94 286 ARG A CA 1
ATOM 2122 C C . ARG A 1 286 ? 1.278 -2.085 3.235 1.00 88.94 286 ARG A C 1
ATOM 2124 O O . ARG A 1 286 ? 1.895 -2.025 2.171 1.00 88.94 286 ARG A O 1
ATOM 2131 N N . GLY A 1 287 ? 1.081 -3.209 3.922 1.00 90.25 287 GLY A N 1
ATOM 2132 C CA . GLY A 1 287 ? 1.570 -4.530 3.511 1.00 90.25 287 GLY A CA 1
ATOM 2133 C C . GLY A 1 287 ? 0.542 -5.655 3.646 1.00 90.25 287 GLY A C 1
ATOM 2134 O O . GLY A 1 287 ? 0.916 -6.824 3.613 1.00 90.25 287 GLY A O 1
ATOM 2135 N N . LYS A 1 288 ? -0.736 -5.310 3.835 1.00 90.25 288 LYS A N 1
ATOM 2136 C CA . LYS A 1 288 ? -1.861 -6.226 4.074 1.00 90.25 288 LYS A CA 1
ATOM 2137 C C . LYS A 1 288 ? -3.124 -5.699 3.390 1.00 90.25 288 LYS A C 1
ATOM 2139 O O . LYS A 1 288 ? -3.122 -4.569 2.904 1.00 90.25 288 LYS A O 1
ATOM 2144 N N . ASN A 1 289 ? -4.192 -6.499 3.413 1.00 90.44 289 ASN A N 1
ATOM 2145 C CA . ASN A 1 289 ? -5.493 -6.173 2.824 1.00 90.44 289 ASN A CA 1
ATOM 2146 C C . ASN A 1 289 ? -5.442 -5.914 1.306 1.00 90.44 289 ASN A C 1
ATOM 2148 O O . ASN A 1 289 ? -5.900 -4.877 0.832 1.00 90.44 289 ASN A O 1
ATOM 2152 N N . PHE A 1 290 ? -4.845 -6.827 0.543 1.00 95.19 290 PHE A N 1
ATOM 2153 C CA . PHE A 1 290 ? -4.824 -6.750 -0.922 1.00 95.19 290 PHE A CA 1
ATOM 2154 C C . PHE A 1 290 ? -5.793 -7.792 -1.495 1.00 95.19 290 PHE A C 1
ATOM 2156 O O . PHE A 1 290 ? -5.706 -8.951 -1.074 1.00 95.19 290 PHE A O 1
ATOM 2163 N N . PRO A 1 291 ? -6.689 -7.431 -2.436 1.00 95.50 291 PRO A N 1
ATOM 2164 C CA . PRO A 1 291 ? -7.603 -8.394 -3.053 1.00 95.50 291 PRO A CA 1
ATOM 2165 C C . PRO A 1 291 ? -6.861 -9.519 -3.771 1.00 95.50 291 PRO A C 1
ATOM 2167 O O . PRO A 1 291 ? -7.235 -10.682 -3.639 1.00 95.50 291 PRO A O 1
ATOM 2170 N N . ARG A 1 292 ? -5.789 -9.157 -4.485 1.00 97.06 292 ARG A N 1
ATOM 2171 C CA . ARG A 1 292 ? -4.963 -10.045 -5.301 1.00 97.06 292 ARG A CA 1
ATOM 2172 C C . ARG A 1 292 ? -3.495 -9.660 -5.142 1.00 97.06 292 ARG A C 1
ATOM 2174 O O . ARG A 1 292 ? -3.126 -8.521 -5.422 1.00 97.06 292 ARG A O 1
ATOM 2181 N N . ALA A 1 293 ? -2.664 -10.581 -4.664 1.00 98.06 293 ALA A N 1
ATOM 2182 C CA . ALA A 1 293 ? -1.211 -10.432 -4.698 1.00 98.06 293 ALA A CA 1
ATOM 2183 C C . ALA A 1 293 ? -0.518 -11.798 -4.672 1.00 98.06 293 ALA A C 1
ATOM 2185 O O . ALA A 1 293 ? -0.964 -12.708 -3.969 1.00 98.06 293 ALA A O 1
ATOM 2186 N N . PHE A 1 294 ? 0.601 -11.914 -5.382 1.00 98.31 294 PHE A N 1
ATOM 2187 C CA . PHE A 1 294 ? 1.537 -13.031 -5.245 1.00 98.31 294 PHE A CA 1
ATOM 2188 C C . PHE A 1 294 ? 2.731 -12.614 -4.379 1.00 98.31 294 PHE A C 1
ATOM 2190 O O . PHE A 1 294 ? 3.024 -11.423 -4.223 1.00 98.31 294 PHE A O 1
ATOM 2197 N N . GLN A 1 295 ? 3.408 -13.591 -3.774 1.00 98.19 295 GLN A N 1
ATOM 2198 C CA . GLN A 1 295 ? 4.531 -13.347 -2.868 1.00 98.19 295 GLN A CA 1
ATOM 2199 C C . GLN A 1 295 ? 5.841 -13.855 -3.459 1.00 98.19 295 GLN A C 1
ATOM 2201 O O . GLN A 1 295 ? 5.913 -14.967 -3.976 1.00 98.19 295 GLN A O 1
ATOM 2206 N N . HIS A 1 296 ? 6.904 -13.083 -3.275 1.00 97.88 296 HIS A N 1
ATOM 2207 C CA . HIS A 1 296 ? 8.252 -13.424 -3.706 1.00 97.88 296 HIS A CA 1
ATOM 2208 C C . HIS A 1 296 ? 9.309 -12.984 -2.686 1.00 97.88 296 HIS A C 1
ATOM 2210 O O . HIS A 1 296 ? 9.011 -12.306 -1.697 1.00 97.88 296 HIS A O 1
ATOM 2216 N N . ASP A 1 297 ? 10.554 -13.393 -2.928 1.00 95.75 297 ASP A N 1
ATOM 2217 C CA . ASP A 1 297 ? 11.667 -13.265 -1.982 1.00 95.75 297 ASP A CA 1
ATOM 2218 C C . ASP A 1 297 ? 12.777 -12.292 -2.432 1.00 95.75 297 ASP A C 1
ATOM 2220 O O . ASP A 1 297 ? 13.902 -12.346 -1.922 1.00 95.75 297 A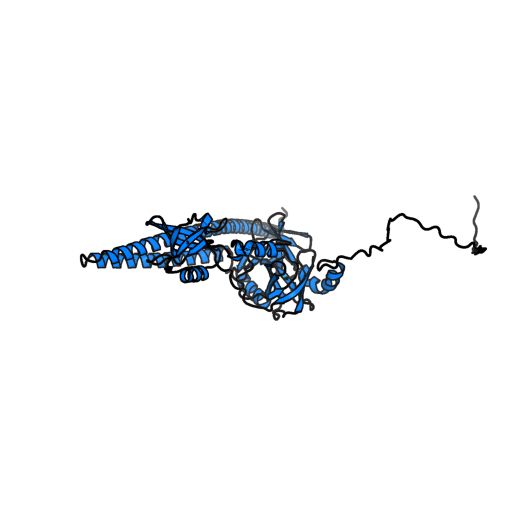SP A O 1
ATOM 2224 N N . MET A 1 298 ? 12.477 -11.396 -3.383 1.00 94.25 298 MET A N 1
ATOM 2225 C CA . MET A 1 298 ? 13.414 -10.333 -3.764 1.00 94.25 298 MET A CA 1
ATOM 2226 C C . MET A 1 298 ? 13.775 -9.493 -2.535 1.00 94.25 298 MET A C 1
ATOM 2228 O O . MET A 1 298 ? 12.896 -9.109 -1.753 1.00 94.25 298 MET A O 1
ATOM 2232 N N . ALA A 1 299 ? 15.057 -9.142 -2.413 1.00 90.69 299 ALA A N 1
ATOM 2233 C CA . ALA A 1 299 ? 15.587 -8.264 -1.369 1.00 90.69 299 ALA A CA 1
ATOM 2234 C C . ALA A 1 299 ? 15.196 -6.792 -1.617 1.00 90.69 299 ALA A C 1
ATOM 2236 O O . ALA A 1 299 ? 16.029 -5.926 -1.890 1.00 90.69 299 ALA A O 1
ATOM 2237 N N . LEU A 1 300 ? 13.893 -6.514 -1.569 1.00 92.75 300 LEU A N 1
ATOM 2238 C CA . LEU A 1 300 ? 13.340 -5.178 -1.731 1.00 92.75 300 LEU A CA 1
ATOM 2239 C C . LEU A 1 300 ? 13.360 -4.412 -0.411 1.00 92.75 300 LEU A C 1
ATOM 2241 O O . LEU A 1 300 ? 13.293 -4.974 0.682 1.00 92.75 300 LEU A O 1
ATOM 2245 N N . GLU A 1 301 ? 13.393 -3.092 -0.534 1.00 93.69 301 GLU A N 1
ATOM 2246 C CA . GLU A 1 301 ? 13.073 -2.156 0.532 1.00 93.69 301 GLU A CA 1
ATOM 2247 C C . GLU A 1 301 ? 11.716 -1.520 0.229 1.00 93.69 301 GLU A C 1
ATOM 2249 O O . GLU A 1 301 ? 11.267 -1.490 -0.916 1.00 93.69 301 GLU A O 1
ATOM 2254 N N . ALA A 1 302 ? 11.083 -0.910 1.231 1.00 93.62 302 ALA A N 1
ATOM 2255 C CA . ALA A 1 302 ? 9.829 -0.189 1.012 1.00 93.62 302 ALA A CA 1
ATOM 2256 C C . ALA A 1 302 ? 9.940 0.925 -0.055 1.00 93.62 302 ALA A C 1
ATOM 2258 O O . ALA A 1 302 ? 8.965 1.201 -0.744 1.00 93.62 302 ALA A O 1
ATOM 2259 N N . LYS A 1 303 ? 11.132 1.522 -0.230 1.00 95.19 303 LYS A N 1
ATOM 2260 C CA . LYS A 1 303 ? 11.409 2.544 -1.258 1.00 95.19 303 LYS A CA 1
ATOM 2261 C C . LYS A 1 303 ? 11.513 1.986 -2.687 1.00 95.19 303 LYS A C 1
ATOM 2263 O O . LYS A 1 303 ? 11.561 2.772 -3.624 1.00 95.19 303 LYS A O 1
ATOM 2268 N N . HIS A 1 304 ? 11.579 0.661 -2.840 1.00 96.56 304 HIS A N 1
ATOM 2269 C CA . HIS A 1 304 ? 11.587 -0.025 -4.134 1.00 96.56 304 HIS A CA 1
ATOM 2270 C C . HIS A 1 304 ? 10.178 -0.444 -4.576 1.00 96.56 304 HIS A C 1
ATOM 2272 O O . HIS A 1 304 ? 10.009 -0.906 -5.697 1.00 96.56 304 HIS A O 1
ATOM 2278 N N . CYS A 1 305 ? 9.157 -0.305 -3.723 1.00 97.25 305 CYS A N 1
ATOM 2279 C CA . CYS A 1 305 ? 7.778 -0.601 -4.113 1.00 97.25 305 CYS A CA 1
ATOM 2280 C C . CYS A 1 305 ? 7.284 0.408 -5.167 1.00 97.25 305 CYS A C 1
ATOM 2282 O O . CYS A 1 305 ? 7.643 1.584 -5.115 1.00 97.25 305 CYS A O 1
ATOM 2284 N N . GLY A 1 306 ? 6.455 -0.067 -6.093 1.00 96.88 306 GLY A N 1
ATOM 2285 C CA . GLY A 1 306 ? 6.030 0.598 -7.325 1.00 96.88 306 GLY A CA 1
ATOM 2286 C C . GLY A 1 306 ? 6.900 0.262 -8.546 1.00 96.88 306 GLY A C 1
ATOM 2287 O O . GLY A 1 306 ? 6.590 0.705 -9.648 1.00 96.88 306 GLY A O 1
ATOM 2288 N N . SER A 1 307 ? 7.957 -0.537 -8.360 1.00 97.19 307 SER A N 1
ATOM 2289 C CA . SER A 1 307 ? 8.771 -1.098 -9.445 1.00 97.19 307 SER A CA 1
ATOM 2290 C C . SER A 1 307 ? 8.038 -2.210 -10.202 1.00 97.19 307 SER A C 1
ATOM 2292 O O . SER A 1 307 ? 7.265 -2.960 -9.583 1.00 97.19 307 SER A O 1
ATOM 2294 N N . PRO A 1 308 ? 8.306 -2.363 -11.510 1.00 97.62 308 PRO A N 1
ATOM 2295 C CA . PRO A 1 308 ? 7.783 -3.476 -12.281 1.00 97.62 308 PRO A CA 1
ATOM 2296 C C . PRO A 1 308 ? 8.474 -4.786 -11.891 1.00 97.62 308 PRO A C 1
ATOM 2298 O O . PRO A 1 308 ? 9.631 -4.808 -11.464 1.00 97.62 308 PRO A O 1
ATOM 2301 N N . VAL A 1 309 ? 7.740 -5.885 -12.021 1.00 98.00 309 VAL A N 1
ATOM 2302 C CA . VAL A 1 309 ? 8.216 -7.257 -11.839 1.00 98.00 309 VAL A CA 1
ATOM 2303 C C . VAL A 1 309 ? 8.203 -7.925 -13.198 1.00 98.00 309 VAL A C 1
ATOM 2305 O O . VAL A 1 309 ? 7.159 -7.966 -13.841 1.00 98.00 309 VAL A O 1
ATOM 2308 N N . VAL A 1 310 ? 9.349 -8.445 -13.611 1.00 97.50 310 VAL A N 1
ATOM 2309 C CA . VAL A 1 310 ? 9.595 -9.016 -14.933 1.00 97.50 310 VAL A CA 1
ATOM 2310 C C . VAL A 1 310 ? 9.903 -10.502 -14.793 1.00 97.50 310 VAL A C 1
ATOM 2312 O O . VAL A 1 310 ? 10.586 -10.892 -13.843 1.00 97.50 310 VAL A O 1
ATOM 2315 N N . ASP A 1 311 ? 9.396 -11.334 -15.694 1.00 97.06 311 ASP A N 1
ATOM 2316 C CA . ASP A 1 311 ? 9.802 -12.738 -15.803 1.00 97.06 311 ASP A CA 1
ATOM 2317 C C . ASP A 1 311 ? 11.080 -12.911 -16.652 1.00 97.06 311 ASP A C 1
ATOM 2319 O O . ASP A 1 311 ? 11.763 -11.947 -16.998 1.00 97.06 311 ASP A O 1
ATOM 2323 N N . LEU A 1 312 ? 11.453 -14.160 -16.945 1.00 95.94 312 LEU A N 1
ATOM 2324 C CA . LEU A 1 312 ? 12.630 -14.465 -17.768 1.00 95.94 312 LEU A CA 1
ATOM 2325 C C . LEU A 1 312 ? 12.398 -14.264 -19.271 1.00 95.94 312 LEU A C 1
ATOM 2327 O O . LEU A 1 312 ? 13.368 -14.248 -20.023 1.00 95.94 312 LEU A O 1
ATOM 2331 N N . ASP A 1 313 ? 11.147 -14.093 -19.693 1.00 94.88 313 ASP A N 1
ATOM 2332 C CA . ASP A 1 313 ? 10.783 -13.797 -21.078 1.00 94.88 313 ASP A CA 1
ATOM 2333 C C . ASP A 1 313 ? 10.755 -12.275 -21.332 1.00 94.88 313 ASP A C 1
ATOM 2335 O O . ASP A 1 313 ? 10.465 -11.825 -22.439 1.00 94.88 313 ASP A O 1
ATOM 2339 N N . GLY A 1 314 ? 11.071 -11.465 -20.312 1.00 94.19 314 GLY A N 1
ATOM 2340 C CA . GLY A 1 314 ? 11.064 -10.004 -20.382 1.00 94.19 314 GLY A CA 1
ATOM 2341 C C . GLY A 1 314 ? 9.672 -9.384 -20.231 1.00 94.19 314 GLY A C 1
ATOM 2342 O O . GLY A 1 314 ? 9.514 -8.179 -20.429 1.00 94.19 314 GLY A O 1
ATOM 2343 N N . GLN A 1 315 ? 8.656 -10.172 -19.867 1.00 96.44 315 GLN A N 1
ATOM 2344 C CA . GLN A 1 315 ? 7.287 -9.691 -19.702 1.00 96.44 315 GLN A CA 1
ATOM 2345 C C . GLN A 1 315 ? 7.077 -9.139 -18.295 1.00 96.44 315 GLN A C 1
ATOM 2347 O O . GLN A 1 315 ? 7.488 -9.741 -17.300 1.00 96.44 315 GLN A O 1
ATOM 2352 N N . ILE A 1 316 ? 6.391 -7.999 -18.190 1.00 97.81 316 ILE A N 1
ATOM 2353 C CA . ILE A 1 316 ? 6.010 -7.442 -16.890 1.00 97.81 316 ILE A CA 1
ATOM 2354 C C . ILE A 1 316 ? 4.819 -8.237 -16.355 1.00 97.81 316 ILE A C 1
ATOM 2356 O O . ILE A 1 316 ? 3.702 -8.100 -16.839 1.00 97.81 316 ILE A O 1
ATOM 2360 N N . VAL A 1 317 ? 5.054 -9.039 -15.321 1.00 98.19 317 VAL A N 1
ATOM 2361 C CA . VAL A 1 317 ? 4.065 -9.931 -14.694 1.00 98.19 317 VAL A CA 1
ATOM 2362 C C . VAL A 1 317 ? 3.374 -9.316 -13.473 1.00 98.19 317 VAL A C 1
ATOM 2364 O O . VAL A 1 317 ? 2.391 -9.857 -12.960 1.00 98.19 317 VAL A O 1
ATOM 2367 N N . GLY A 1 318 ? 3.852 -8.168 -12.988 1.00 98.06 318 GLY A N 1
ATOM 2368 C CA . GLY A 1 318 ? 3.201 -7.446 -11.899 1.00 98.06 318 GLY A CA 1
ATOM 2369 C C . GLY A 1 318 ? 3.923 -6.179 -11.460 1.00 98.06 318 GLY A C 1
ATOM 2370 O O . GLY A 1 318 ? 4.947 -5.799 -12.021 1.00 98.06 318 GLY A O 1
ATOM 2371 N N . ILE A 1 319 ? 3.394 -5.538 -10.419 1.00 98.44 319 ILE A N 1
ATOM 2372 C CA . ILE A 1 319 ? 3.995 -4.363 -9.771 1.00 98.44 319 ILE A CA 1
ATOM 2373 C C . ILE A 1 319 ? 4.237 -4.663 -8.295 1.00 98.44 319 ILE A C 1
ATOM 2375 O O . ILE A 1 319 ? 3.313 -5.043 -7.571 1.00 98.44 319 ILE A O 1
ATOM 2379 N N . ASN A 1 320 ? 5.466 -4.444 -7.824 1.00 98.44 320 ASN A N 1
ATOM 2380 C CA . ASN A 1 320 ? 5.831 -4.617 -6.420 1.00 98.44 320 ASN A CA 1
ATOM 2381 C C . ASN A 1 320 ? 5.036 -3.654 -5.541 1.00 98.44 320 ASN A C 1
ATOM 2383 O O . ASN A 1 320 ? 5.240 -2.445 -5.601 1.00 98.44 320 ASN A O 1
ATOM 2387 N N . ILE A 1 321 ? 4.170 -4.166 -4.672 1.00 97.88 321 ILE A N 1
ATOM 2388 C CA . ILE A 1 321 ? 3.295 -3.326 -3.859 1.00 97.88 321 ILE A CA 1
ATOM 2389 C C . ILE A 1 321 ? 3.725 -3.241 -2.407 1.00 97.88 321 ILE A C 1
ATOM 2391 O O . ILE A 1 321 ? 3.469 -2.224 -1.774 1.00 97.88 321 ILE A O 1
ATOM 2395 N N . ALA A 1 322 ? 4.369 -4.251 -1.827 1.00 96.69 322 ALA A N 1
ATOM 2396 C CA . ALA A 1 322 ? 4.756 -4.159 -0.425 1.00 96.69 322 ALA A CA 1
ATOM 2397 C C . ALA A 1 322 ? 5.920 -5.061 -0.055 1.00 96.69 322 ALA A C 1
ATOM 2399 O O . ALA A 1 322 ? 5.931 -6.239 -0.378 1.00 96.69 322 ALA A O 1
ATOM 2400 N N . ARG A 1 323 ? 6.813 -4.549 0.785 1.00 95.06 323 ARG A N 1
ATOM 2401 C CA . ARG A 1 323 ? 7.641 -5.376 1.655 1.00 95.06 323 ARG A CA 1
ATOM 2402 C C . ARG A 1 323 ? 6.851 -5.677 2.928 1.00 95.06 323 ARG A C 1
ATOM 2404 O O . ARG A 1 323 ? 6.760 -4.824 3.816 1.00 95.06 323 ARG A O 1
ATOM 2411 N N . SER A 1 324 ? 6.250 -6.862 2.997 1.00 90.50 324 SER A N 1
ATOM 2412 C CA . SER A 1 324 ? 5.398 -7.301 4.112 1.00 90.50 324 SER A CA 1
ATOM 2413 C C . SER A 1 324 ? 6.144 -8.043 5.221 1.00 90.50 324 SER A C 1
ATOM 2415 O O . SER A 1 324 ? 5.583 -8.243 6.296 1.00 90.50 324 SER A O 1
ATOM 2417 N N . GLY A 1 325 ? 7.395 -8.440 4.991 1.00 88.56 325 GLY A N 1
ATOM 2418 C CA . GLY A 1 325 ? 8.244 -9.085 5.990 1.00 88.56 325 GLY A CA 1
ATOM 2419 C C . GLY A 1 325 ? 9.712 -9.105 5.575 1.00 88.56 325 GLY A C 1
ATOM 2420 O O . GLY A 1 325 ? 10.088 -8.531 4.554 1.00 88.56 325 GLY A O 1
ATOM 2421 N N . ARG A 1 326 ? 10.548 -9.807 6.348 1.00 86.44 326 ARG A N 1
ATOM 2422 C CA . ARG A 1 326 ? 11.996 -9.886 6.075 1.00 86.44 326 ARG A CA 1
ATOM 2423 C C . ARG A 1 326 ? 12.311 -10.567 4.742 1.00 86.44 326 ARG A C 1
ATOM 2425 O O . ARG A 1 326 ? 13.228 -10.149 4.048 1.00 86.44 326 ARG A O 1
ATOM 2432 N N . VAL A 1 327 ? 11.555 -11.615 4.429 1.00 85.38 327 VAL A N 1
ATOM 2433 C CA . VAL A 1 327 ? 11.715 -12.484 3.247 1.00 85.38 327 VAL A CA 1
ATOM 2434 C C . VAL A 1 327 ? 10.440 -12.519 2.400 1.00 85.38 327 VAL A C 1
ATOM 2436 O O . VAL A 1 327 ? 10.189 -13.466 1.664 1.00 85.38 327 VAL A O 1
ATOM 2439 N N . SER A 1 328 ? 9.570 -11.526 2.587 1.00 92.00 328 SER A N 1
ATOM 2440 C CA . SER A 1 328 ? 8.222 -11.513 2.031 1.00 92.00 328 SER A CA 1
ATOM 2441 C C . SER A 1 328 ? 7.965 -10.158 1.393 1.00 92.00 328 SER A C 1
ATOM 2443 O O . SER A 1 328 ? 7.753 -9.160 2.090 1.00 92.00 328 SER A O 1
ATOM 2445 N N . SER A 1 329 ? 8.000 -10.159 0.067 1.00 96.62 329 SER A N 1
ATOM 2446 C CA . SER A 1 329 ? 7.580 -9.058 -0.787 1.00 96.62 329 SER A CA 1
ATOM 2447 C C . SER A 1 329 ? 6.332 -9.483 -1.557 1.00 96.62 329 SER A C 1
ATOM 2449 O O . SER A 1 329 ? 6.170 -10.656 -1.893 1.00 96.62 329 SER A O 1
ATOM 2451 N N . LEU A 1 330 ? 5.422 -8.544 -1.776 1.00 98.19 330 LEU A N 1
ATOM 2452 C CA . LEU A 1 330 ? 4.149 -8.737 -2.452 1.00 98.19 330 LEU A CA 1
ATOM 2453 C C . LEU A 1 330 ? 4.137 -7.917 -3.730 1.00 98.19 330 LEU A C 1
ATOM 2455 O O . LEU A 1 330 ? 4.522 -6.744 -3.707 1.00 98.19 330 LEU A O 1
ATOM 2459 N N . ALA A 1 331 ? 3.592 -8.503 -4.786 1.00 98.56 331 ALA A N 1
ATOM 2460 C CA . ALA A 1 331 ? 3.328 -7.830 -6.043 1.00 98.56 331 ALA A CA 1
ATOM 2461 C C . ALA A 1 331 ? 1.888 -8.089 -6.496 1.00 98.56 331 ALA A C 1
ATOM 2463 O O . ALA A 1 331 ? 1.326 -9.160 -6.251 1.00 98.56 331 ALA A O 1
ATOM 2464 N N . ILE A 1 332 ? 1.283 -7.080 -7.119 1.00 98.56 332 ILE A N 1
ATOM 2465 C CA . ILE A 1 332 ? -0.046 -7.193 -7.721 1.00 98.56 332 ILE A CA 1
ATOM 2466 C C . ILE A 1 332 ? 0.136 -7.715 -9.153 1.00 98.56 332 ILE A C 1
ATOM 2468 O O . ILE A 1 332 ? 0.971 -7.153 -9.869 1.00 98.56 332 ILE A O 1
ATOM 2472 N N . PRO A 1 333 ? -0.613 -8.751 -9.572 1.00 98.38 333 PRO A N 1
ATOM 2473 C CA . PRO A 1 333 ? -0.622 -9.244 -10.948 1.00 98.38 333 PRO A CA 1
ATOM 2474 C C . PRO A 1 333 ? -0.896 -8.155 -11.986 1.00 98.38 333 PRO A C 1
ATOM 2476 O O . PRO A 1 333 ? -1.691 -7.242 -11.742 1.00 98.38 333 PRO A O 1
ATOM 2479 N N . ILE A 1 334 ? -0.249 -8.241 -13.148 1.00 98.06 334 ILE A N 1
ATOM 2480 C CA . ILE A 1 334 ? -0.309 -7.155 -14.130 1.00 98.06 334 ILE A CA 1
ATOM 2481 C C . ILE A 1 334 ? -1.693 -6.957 -14.757 1.00 98.06 334 ILE A C 1
ATOM 2483 O O . ILE A 1 334 ? -2.076 -5.824 -15.025 1.00 98.06 334 ILE A O 1
ATOM 2487 N N . ASP A 1 335 ? -2.485 -8.015 -14.916 1.00 96.88 335 ASP A N 1
ATOM 2488 C CA . ASP A 1 335 ? -3.867 -7.941 -15.402 1.00 96.88 335 ASP A CA 1
ATOM 2489 C C . ASP A 1 335 ? -4.755 -7.093 -14.468 1.00 96.88 335 ASP A C 1
ATOM 2491 O O . ASP A 1 335 ? -5.529 -6.239 -14.915 1.00 96.88 335 ASP A O 1
ATOM 2495 N N . ALA A 1 336 ? -4.579 -7.253 -13.151 1.00 96.81 336 ALA A N 1
ATOM 2496 C CA . ALA A 1 336 ? -5.244 -6.420 -12.152 1.00 96.81 336 ALA A CA 1
ATOM 2497 C C . ALA A 1 336 ? -4.748 -4.967 -12.212 1.00 96.81 336 ALA A C 1
ATOM 2499 O O . ALA A 1 336 ? -5.541 -4.031 -12.100 1.00 96.81 336 ALA A O 1
ATOM 2500 N N . VAL A 1 337 ? -3.442 -4.770 -12.414 1.00 97.75 337 VAL A N 1
ATOM 2501 C CA . VAL A 1 337 ? -2.830 -3.440 -12.525 1.00 97.75 337 VAL A CA 1
ATOM 2502 C C . VAL A 1 337 ? -3.344 -2.685 -13.748 1.00 97.75 337 VAL A C 1
ATOM 2504 O O . VAL A 1 337 ? -3.697 -1.517 -13.613 1.00 97.75 337 VAL A O 1
ATOM 2507 N N . ILE A 1 338 ? -3.431 -3.330 -14.914 1.00 97.06 338 ILE A N 1
ATOM 2508 C CA . ILE A 1 338 ? -3.956 -2.727 -16.149 1.00 97.06 338 ILE A CA 1
ATOM 2509 C C . ILE A 1 338 ? -5.379 -2.210 -15.912 1.00 97.06 338 ILE A C 1
ATOM 2511 O O . ILE A 1 338 ? -5.652 -1.036 -16.158 1.00 97.06 338 ILE A O 1
ATOM 2515 N N . SER A 1 339 ? -6.235 -3.033 -15.297 1.00 94.88 339 SER A N 1
ATOM 2516 C CA . SER A 1 339 ? -7.604 -2.640 -14.932 1.00 94.88 339 SER A CA 1
ATOM 2517 C C . SER A 1 339 ? -7.639 -1.415 -14.006 1.00 94.88 339 SER A C 1
ATOM 2519 O O . SER A 1 339 ? -8.530 -0.570 -14.100 1.00 94.88 339 SER A O 1
ATOM 2521 N N . VAL A 1 340 ? -6.678 -1.298 -13.081 1.00 95.62 340 VAL A N 1
ATOM 2522 C CA . VAL A 1 340 ? -6.552 -0.123 -12.205 1.00 95.62 340 VAL A CA 1
ATOM 2523 C C . VAL A 1 340 ? -6.057 1.094 -12.985 1.00 95.62 340 VAL A C 1
ATOM 2525 O O . VAL A 1 340 ? -6.599 2.179 -12.795 1.00 95.62 340 VAL A O 1
ATOM 2528 N N . ILE A 1 341 ? -5.074 0.949 -13.879 1.00 95.44 341 ILE A N 1
ATOM 2529 C CA . ILE A 1 341 ? -4.569 2.055 -14.708 1.00 95.44 341 ILE A CA 1
ATOM 2530 C C . ILE A 1 341 ? -5.704 2.649 -15.543 1.00 95.44 341 ILE A C 1
ATOM 2532 O O . ILE A 1 341 ? -5.871 3.867 -15.543 1.00 95.44 341 ILE A O 1
ATOM 2536 N N . GLU A 1 342 ? -6.503 1.814 -16.208 1.00 93.31 342 GLU A N 1
ATOM 2537 C CA . GLU A 1 342 ? -7.644 2.258 -17.016 1.00 93.31 342 GLU A CA 1
ATOM 2538 C C . GLU A 1 342 ? -8.648 3.050 -16.176 1.00 93.31 342 GLU A C 1
ATOM 2540 O O . GLU A 1 342 ? -9.008 4.172 -16.538 1.00 93.31 342 GLU A O 1
ATOM 2545 N N . LYS A 1 343 ? -9.010 2.530 -14.994 1.00 92.38 343 LYS A N 1
ATOM 2546 C CA . LYS A 1 343 ? -9.860 3.242 -14.027 1.00 92.38 343 LYS A CA 1
ATOM 2547 C C . LYS A 1 343 ? -9.259 4.588 -13.631 1.00 92.38 343 LYS A C 1
ATOM 2549 O O . LYS A 1 343 ? -9.959 5.597 -13.656 1.00 92.38 343 LYS A O 1
ATOM 2554 N N . LEU A 1 344 ? -7.969 4.638 -13.297 1.00 91.25 344 LEU A N 1
ATOM 2555 C CA . LEU A 1 344 ? -7.299 5.872 -12.879 1.00 91.25 344 LEU A CA 1
ATOM 2556 C C . LEU A 1 344 ? -7.201 6.900 -14.018 1.00 91.25 344 LEU A C 1
ATOM 2558 O O . LEU A 1 344 ? -7.360 8.091 -13.747 1.00 91.25 344 LEU A O 1
ATOM 2562 N N . LYS A 1 345 ? -7.005 6.467 -15.274 1.00 89.06 345 LYS A N 1
ATOM 2563 C CA . LYS A 1 345 ? -6.929 7.341 -16.461 1.00 89.06 345 LYS A CA 1
ATOM 2564 C C . LYS A 1 345 ? -8.238 8.093 -16.742 1.00 89.06 345 LYS A C 1
ATOM 2566 O O . LYS A 1 345 ? -8.180 9.199 -17.268 1.00 89.06 345 LYS A O 1
ATOM 2571 N N . THR A 1 346 ? -9.396 7.576 -16.318 1.00 86.94 346 THR A N 1
ATOM 2572 C CA . THR A 1 346 ? -10.696 8.277 -16.460 1.00 86.94 346 THR A CA 1
ATOM 2573 C C . THR A 1 346 ? -10.763 9.621 -15.718 1.00 86.94 346 THR A C 1
ATOM 2575 O O . THR A 1 346 ? -11.642 10.443 -15.978 1.00 86.94 346 THR A O 1
ATOM 2578 N N . GLY A 1 347 ? -9.876 9.847 -14.741 1.00 75.19 347 GLY A N 1
ATOM 2579 C CA . GLY A 1 347 ? -9.903 11.031 -13.884 1.00 75.19 347 GLY A CA 1
ATOM 2580 C C . GLY A 1 347 ? -11.063 11.051 -12.880 1.00 75.19 347 GLY A C 1
ATOM 2581 O O . GLY A 1 347 ? -11.255 12.058 -12.192 1.00 75.19 347 GLY A O 1
ATOM 2582 N N . GLU A 1 348 ? -11.853 9.977 -12.765 1.00 75.50 348 GLU A N 1
ATOM 2583 C CA . GLU A 1 348 ? -12.870 9.807 -11.716 1.00 75.50 348 GLU A CA 1
ATOM 2584 C C . GLU A 1 348 ? -12.223 9.636 -10.333 1.00 75.50 348 GLU A C 1
ATOM 2586 O O . GLU A 1 348 ? -12.687 10.195 -9.340 1.00 75.50 348 GLU A O 1
ATOM 2591 N N . PHE A 1 349 ? -11.065 8.978 -10.296 1.00 80.38 349 PHE A N 1
ATOM 2592 C CA . PHE A 1 349 ? -10.294 8.687 -9.087 1.00 80.38 349 PHE A CA 1
ATOM 2593 C C . PHE A 1 349 ? -9.274 9.777 -8.738 1.00 80.38 349 PHE A C 1
ATOM 2595 O O . PHE A 1 349 ? -8.286 9.512 -8.045 1.00 80.38 349 PHE A O 1
ATOM 2602 N N . SER A 1 350 ? -9.491 11.013 -9.204 1.00 79.25 350 SER A N 1
ATOM 2603 C CA . SER A 1 350 ? -8.620 12.126 -8.830 1.00 79.25 350 SER A CA 1
ATOM 2604 C C . SER A 1 350 ? -8.641 12.326 -7.312 1.00 79.25 350 SER A C 1
ATOM 2606 O O . SER A 1 350 ? -9.694 12.142 -6.694 1.00 79.25 350 SER A O 1
ATOM 2608 N N . PRO A 1 351 ? -7.532 12.738 -6.671 1.00 72.38 351 PRO A N 1
ATOM 2609 C CA . PRO A 1 351 ? -7.502 12.914 -5.220 1.00 72.38 351 PRO A CA 1
ATOM 2610 C C . PRO A 1 351 ? -8.656 13.784 -4.708 1.00 72.38 351 PRO A C 1
ATOM 2612 O O . PRO A 1 351 ? -9.314 13.435 -3.731 1.00 72.38 351 PRO A O 1
ATOM 2615 N N . VAL A 1 352 ? -8.971 14.875 -5.416 1.00 73.69 352 VAL A N 1
ATOM 2616 C CA . VAL A 1 352 ? -10.090 15.769 -5.081 1.00 73.69 352 VAL A CA 1
ATOM 2617 C C . VAL A 1 352 ? -11.430 15.034 -5.131 1.00 73.69 352 VAL A C 1
ATOM 2619 O O . VAL A 1 352 ? -12.213 15.170 -4.195 1.00 73.69 352 VAL A O 1
ATOM 2622 N N . LYS A 1 353 ? -11.698 14.239 -6.175 1.00 72.94 353 LYS A N 1
ATOM 2623 C CA . LYS A 1 353 ? -12.954 13.485 -6.320 1.00 72.94 353 LYS A CA 1
ATOM 2624 C C . LYS A 1 353 ? -13.050 12.313 -5.349 1.00 72.94 353 LYS A C 1
ATOM 2626 O O . LYS A 1 353 ? -14.123 12.085 -4.797 1.00 72.94 353 LYS A O 1
ATOM 2631 N N . VAL A 1 354 ? -11.948 11.617 -5.074 1.00 70.19 354 VAL A N 1
ATOM 2632 C CA . VAL A 1 354 ? -11.889 10.543 -4.072 1.00 70.19 354 VAL A CA 1
ATOM 2633 C C . VAL A 1 354 ? -12.175 11.111 -2.685 1.00 70.19 354 VAL A C 1
ATOM 2635 O O . VAL A 1 354 ? -13.039 10.598 -1.975 1.00 70.19 354 VAL A O 1
ATOM 2638 N N . TYR A 1 355 ? -11.523 12.217 -2.307 1.00 68.19 355 TYR A N 1
ATOM 2639 C CA . TYR A 1 355 ? -11.803 12.875 -1.032 1.00 68.19 355 TYR A CA 1
ATOM 2640 C C . TYR A 1 355 ? -13.206 13.493 -0.993 1.00 68.19 355 TYR A C 1
ATOM 2642 O O . TYR A 1 355 ? -13.871 13.380 0.030 1.00 68.19 355 TYR A O 1
ATOM 2650 N N . ALA A 1 356 ? -13.704 14.076 -2.088 1.00 69.19 356 ALA A N 1
ATOM 2651 C CA . ALA A 1 356 ? -15.070 14.597 -2.166 1.00 69.19 356 ALA A CA 1
ATOM 2652 C C . ALA A 1 356 ? -16.131 13.494 -2.064 1.00 69.19 356 ALA A C 1
ATOM 2654 O O . ALA A 1 356 ? -17.163 13.701 -1.442 1.00 69.19 356 ALA A O 1
ATOM 2655 N N . SER A 1 357 ? -15.892 12.322 -2.649 1.00 65.88 357 SER A N 1
ATOM 2656 C CA . SER A 1 357 ? -16.807 11.179 -2.553 1.00 65.88 357 SER A CA 1
ATOM 2657 C C . SER A 1 357 ? -16.784 10.574 -1.155 1.00 65.88 357 SER A C 1
ATOM 2659 O O . SER A 1 357 ? -17.840 10.278 -0.618 1.00 65.88 357 SER A O 1
ATOM 2661 N N . ARG A 1 358 ? -15.616 10.509 -0.501 1.00 67.75 358 ARG A N 1
ATOM 2662 C CA . ARG A 1 358 ? -15.538 10.170 0.930 1.00 67.75 358 ARG A CA 1
ATOM 2663 C C . ARG A 1 358 ? -16.310 11.164 1.797 1.00 67.75 358 ARG A C 1
ATOM 2665 O O . ARG A 1 358 ? -17.070 10.730 2.646 1.00 67.75 358 ARG A O 1
ATOM 2672 N N . ILE A 1 359 ? -16.165 12.468 1.542 1.00 67.62 359 ILE A N 1
ATOM 2673 C CA . ILE A 1 359 ? -16.939 13.517 2.225 1.00 67.62 359 ILE A CA 1
ATOM 2674 C C . ILE A 1 359 ? -18.441 13.324 2.003 1.00 67.62 359 ILE A C 1
ATOM 2676 O O . ILE A 1 359 ? -19.180 13.339 2.975 1.00 67.62 359 ILE A O 1
ATOM 2680 N N . ARG A 1 360 ? -18.889 13.099 0.760 1.00 71.94 360 ARG A N 1
ATOM 2681 C CA . ARG A 1 360 ? -20.307 12.857 0.443 1.00 71.94 360 ARG A CA 1
ATOM 2682 C C . ARG A 1 360 ? -20.849 11.606 1.127 1.00 71.94 360 ARG A C 1
ATOM 2684 O O . ARG A 1 360 ? -21.952 11.639 1.648 1.00 71.94 360 ARG A O 1
ATOM 2691 N N . ASN A 1 361 ? -20.076 10.522 1.159 1.00 68.94 361 ASN A N 1
ATOM 2692 C CA . ASN A 1 361 ? -20.467 9.302 1.865 1.00 68.94 361 ASN A CA 1
ATOM 2693 C C . ASN A 1 361 ? -20.612 9.562 3.367 1.00 68.94 361 ASN A C 1
ATOM 2695 O O . ASN A 1 361 ? -21.606 9.156 3.953 1.00 68.94 361 ASN A O 1
ATOM 2699 N N . SER A 1 362 ? -19.677 10.310 3.958 1.00 62.50 362 SER A N 1
ATOM 2700 C CA . SER A 1 362 ? -19.787 10.780 5.340 1.00 62.50 362 SER A CA 1
ATOM 2701 C C . SER A 1 362 ? -20.995 11.709 5.554 1.00 62.50 362 SER A C 1
ATOM 2703 O O . SER A 1 362 ? -21.655 11.617 6.578 1.00 62.50 362 SER A O 1
ATOM 2705 N N . GLU A 1 363 ? -21.335 12.585 4.604 1.00 70.19 363 GLU A N 1
ATOM 2706 C CA . GLU A 1 363 ? -22.525 13.453 4.680 1.00 70.19 363 GLU A CA 1
ATOM 2707 C C . GLU A 1 363 ? -23.834 12.656 4.602 1.00 70.19 363 GLU A C 1
ATOM 2709 O O . GLU A 1 363 ? -24.749 12.929 5.372 1.00 70.19 363 GLU A O 1
ATOM 2714 N N . MET A 1 364 ? -23.917 11.648 3.729 1.00 68.19 364 MET A N 1
ATOM 2715 C CA . MET A 1 364 ? -25.066 10.735 3.667 1.00 68.19 364 MET A CA 1
ATOM 2716 C C . MET A 1 364 ? -25.200 9.913 4.951 1.00 68.19 364 MET A C 1
ATOM 2718 O O . MET A 1 364 ? -26.307 9.714 5.440 1.00 68.19 364 MET A O 1
ATOM 2722 N N . GLU A 1 365 ? -24.076 9.473 5.520 1.00 68.75 365 GLU A N 1
ATOM 2723 C CA . GLU A 1 365 ? -24.048 8.777 6.805 1.00 68.75 365 GLU A CA 1
ATOM 2724 C C . GLU A 1 365 ? -24.549 9.680 7.946 1.00 68.75 365 GLU A C 1
ATOM 2726 O O . GLU A 1 365 ? -25.390 9.248 8.732 1.00 68.75 365 GLU A O 1
ATOM 2731 N N . ILE A 1 366 ? -24.130 10.954 7.988 1.00 65.38 366 ILE A N 1
ATOM 2732 C CA . ILE A 1 366 ? -24.657 11.952 8.938 1.00 65.38 366 ILE A CA 1
ATOM 2733 C C . ILE A 1 366 ? -26.159 12.158 8.747 1.00 65.38 366 ILE A C 1
ATOM 2735 O O . ILE A 1 366 ? -26.891 12.164 9.732 1.00 65.38 366 ILE A O 1
ATOM 2739 N N . ALA A 1 367 ? -26.620 12.338 7.508 1.00 72.31 367 ALA A N 1
ATOM 2740 C CA . ALA A 1 367 ? -28.026 12.608 7.219 1.00 72.31 367 ALA A CA 1
ATOM 2741 C C . ALA A 1 367 ? -28.920 11.437 7.653 1.00 72.31 367 ALA A C 1
ATOM 2743 O O . ALA A 1 367 ? -29.904 11.647 8.355 1.00 72.31 367 ALA A O 1
ATOM 2744 N N . ALA A 1 368 ? -28.522 10.200 7.336 1.00 71.50 368 ALA A N 1
ATOM 2745 C CA . ALA A 1 368 ? -29.232 9.001 7.777 1.00 71.50 368 ALA A CA 1
ATOM 2746 C C . ALA A 1 368 ? -29.253 8.865 9.311 1.00 71.50 368 ALA A C 1
ATOM 2748 O O . ALA A 1 368 ? -30.224 8.381 9.889 1.00 71.50 368 ALA A O 1
ATOM 2749 N N . MET A 1 369 ? -28.185 9.292 9.993 1.00 67.56 369 MET A N 1
ATOM 2750 C CA . MET A 1 369 ? -28.148 9.337 11.457 1.00 67.56 369 MET A CA 1
ATOM 2751 C C . MET A 1 369 ? -29.069 10.425 12.023 1.00 67.56 369 MET A C 1
ATOM 2753 O O . MET A 1 369 ? -29.771 10.168 12.994 1.00 67.56 369 MET A O 1
ATOM 2757 N N . GLN A 1 370 ? -29.107 11.613 11.418 1.00 70.25 370 GLN A N 1
ATOM 2758 C CA . GLN A 1 370 ? -29.999 12.706 11.820 1.00 70.25 370 GLN A CA 1
ATOM 2759 C C . GLN A 1 370 ? -31.474 12.349 11.623 1.00 70.25 370 GLN A C 1
ATOM 2761 O O . GLN A 1 370 ? -32.281 12.625 12.499 1.00 70.25 370 GLN A O 1
ATOM 2766 N N . GLU A 1 371 ? -31.821 11.677 10.528 1.00 77.75 371 GLU A N 1
ATOM 2767 C CA . GLU A 1 371 ? -33.185 11.202 10.274 1.00 77.75 371 GLU A CA 1
ATOM 2768 C C . GLU A 1 371 ? -33.631 10.175 11.326 1.00 77.75 371 GLU A C 1
ATOM 2770 O O . GLU A 1 371 ? -34.717 10.289 11.891 1.00 77.75 371 GLU A O 1
ATOM 2775 N N . ARG A 1 372 ? -32.752 9.227 11.686 1.00 71.25 372 ARG A N 1
ATOM 2776 C CA . ARG A 1 372 ? -32.996 8.305 12.811 1.00 71.25 372 ARG A CA 1
ATOM 2777 C C . ARG A 1 372 ? -33.146 9.039 14.142 1.00 71.25 372 ARG A C 1
ATOM 2779 O O . ARG A 1 372 ? -33.944 8.623 14.974 1.00 71.25 372 ARG A O 1
ATOM 2786 N N . LEU A 1 373 ? -32.380 10.109 14.357 1.00 70.31 373 LEU A N 1
ATOM 2787 C CA . LEU A 1 373 ? -32.489 10.929 15.562 1.00 70.31 373 LEU A CA 1
ATOM 2788 C C . LEU A 1 373 ? -33.862 11.592 15.666 1.00 70.31 373 LEU A C 1
ATOM 2790 O O . LEU A 1 373 ? -34.439 11.608 16.748 1.00 70.31 373 LEU A O 1
ATOM 2794 N N . GLU A 1 374 ? -34.356 12.146 14.561 1.00 75.00 374 GLU A N 1
ATOM 2795 C CA . GLU A 1 374 ? -35.636 12.854 14.501 1.00 75.00 374 GLU A CA 1
ATOM 2796 C C . GLU A 1 374 ? -36.812 11.882 14.655 1.00 75.00 374 GLU A C 1
ATOM 2798 O O . GLU A 1 374 ? -37.662 12.101 15.510 1.00 75.00 374 GLU A O 1
ATOM 2803 N N . SER A 1 375 ? -36.783 10.741 13.957 1.00 72.19 375 SER A N 1
ATOM 2804 C CA . SER A 1 375 ? -37.779 9.671 14.126 1.00 72.19 375 SER A CA 1
ATOM 2805 C C . SER A 1 375 ? -37.837 9.157 15.571 1.00 72.19 375 SER A C 1
ATOM 2807 O O . SER A 1 375 ? -38.917 8.945 16.127 1.00 72.19 375 SER A O 1
ATOM 2809 N N . ASN A 1 376 ? -36.679 9.019 16.225 1.00 68.00 376 ASN A N 1
ATOM 2810 C CA . ASN A 1 376 ? -36.635 8.642 17.634 1.00 68.00 376 ASN A CA 1
ATOM 2811 C C . ASN A 1 376 ? -37.206 9.737 18.550 1.00 68.00 376 ASN A C 1
ATOM 2813 O O . ASN A 1 376 ? -37.801 9.397 19.566 1.00 68.00 376 ASN A O 1
ATOM 2817 N N . LYS A 1 377 ? -37.043 11.032 18.230 1.00 66.69 377 LYS A N 1
ATOM 2818 C CA . LYS A 1 377 ? -37.667 12.122 19.004 1.00 66.69 377 LYS A CA 1
ATOM 2819 C C . LYS A 1 377 ? -39.189 12.116 18.864 1.00 66.69 377 LYS A C 1
ATOM 2821 O O . LYS A 1 377 ? -39.856 12.225 19.881 1.00 66.69 377 LYS A O 1
ATOM 2826 N N . GLU A 1 378 ? -39.717 11.949 17.652 1.00 69.81 378 GLU A N 1
ATOM 2827 C CA . GLU A 1 378 ? -41.170 11.881 17.416 1.00 69.81 378 GLU A CA 1
ATOM 2828 C C . GLU A 1 378 ? -41.796 10.704 18.175 1.00 69.81 378 GLU A C 1
ATOM 2830 O O . GLU A 1 378 ? -42.799 10.868 18.861 1.00 69.81 378 GLU A O 1
ATOM 2835 N N . THR A 1 379 ? -41.130 9.543 18.168 1.00 65.38 379 THR A N 1
ATOM 2836 C CA . THR A 1 379 ? -41.561 8.369 18.950 1.00 65.38 379 THR A CA 1
ATOM 2837 C C . THR A 1 379 ? -41.594 8.664 20.458 1.00 65.38 379 THR A C 1
ATOM 2839 O O . THR A 1 379 ? -42.462 8.165 21.174 1.00 65.38 379 THR A O 1
ATOM 2842 N N . VAL A 1 380 ? -40.647 9.466 20.961 1.00 62.38 380 VAL A N 1
ATOM 2843 C CA . VAL A 1 380 ? -40.611 9.895 22.368 1.00 62.38 380 VAL A CA 1
ATOM 2844 C C . VAL A 1 380 ? -41.753 10.863 22.673 1.00 62.38 380 VAL A C 1
ATOM 2846 O O . VAL A 1 380 ? -42.416 10.688 23.688 1.00 62.38 380 VAL A O 1
ATOM 2849 N N . GLU A 1 381 ? -42.014 11.845 21.810 1.00 63.41 381 GLU A N 1
ATOM 2850 C CA . GLU A 1 381 ? -43.101 12.816 21.995 1.00 63.41 381 GLU A CA 1
ATOM 2851 C C . GLU A 1 381 ? -44.486 12.141 21.962 1.00 63.41 381 GLU A C 1
ATOM 2853 O O . GLU A 1 381 ? -45.283 12.374 22.870 1.00 63.41 381 GLU A O 1
ATOM 2858 N N . GLU A 1 382 ? -44.733 1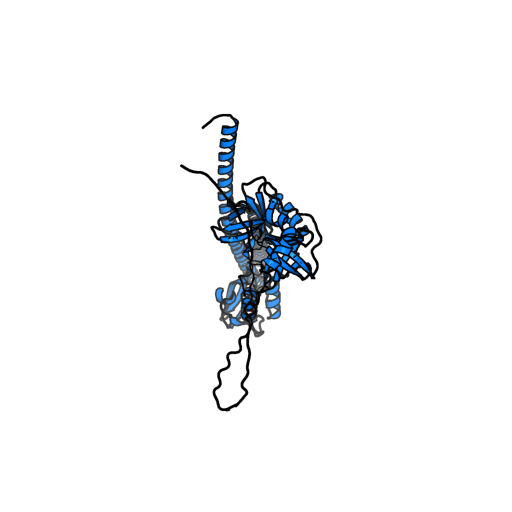1.211 21.030 1.00 61.97 382 GLU A N 1
ATOM 2859 C CA . GLU A 1 382 ? -45.966 10.398 21.006 1.00 61.97 382 GLU A CA 1
ATOM 2860 C C . GLU A 1 382 ? -46.113 9.502 22.249 1.00 61.97 382 GLU A C 1
ATOM 2862 O O . GLU A 1 382 ? -47.220 9.293 22.744 1.00 61.97 382 GLU A O 1
ATOM 2867 N N . SER A 1 383 ? -45.004 8.984 22.787 1.00 57.62 383 SER A N 1
ATOM 2868 C CA . SER A 1 383 ? -45.020 8.149 24.000 1.00 57.62 383 SER A CA 1
ATOM 2869 C C . SER A 1 383 ? -45.207 8.962 25.290 1.00 57.62 383 SER A C 1
ATOM 2871 O O . SER A 1 383 ? -45.614 8.402 26.305 1.00 57.62 383 SER A O 1
ATOM 2873 N N . ILE A 1 384 ? -44.915 10.267 25.275 1.00 55.84 384 ILE A N 1
ATOM 2874 C CA . ILE A 1 384 ? -45.103 11.177 26.419 1.00 55.84 384 ILE A CA 1
ATOM 2875 C C . ILE A 1 384 ? -46.564 11.651 26.521 1.00 55.84 384 ILE A C 1
ATOM 2877 O O . ILE A 1 384 ? -47.040 11.911 27.625 1.00 55.84 384 ILE A O 1
ATOM 2881 N N . GLU A 1 385 ? -47.313 11.701 25.414 1.00 56.06 385 GLU A N 1
ATOM 2882 C CA . GLU A 1 385 ? -48.753 12.018 25.431 1.00 56.06 385 GLU A CA 1
ATOM 2883 C C . GLU A 1 385 ? -49.640 10.852 25.921 1.00 56.06 385 GLU A C 1
ATOM 2885 O O . GLU A 1 385 ? -50.837 11.035 26.153 1.00 56.06 385 GLU A O 1
ATOM 2890 N N . GLY A 1 386 ? -49.063 9.668 26.165 1.00 56.34 386 GLY A N 1
ATOM 2891 C CA . GLY A 1 386 ? -49.777 8.494 26.660 1.00 56.34 386 GLY A CA 1
ATOM 2892 C C . GLY A 1 386 ? -49.023 7.712 27.739 1.00 56.34 386 GLY A C 1
ATOM 2893 O O . GLY A 1 386 ? -48.273 6.798 27.422 1.00 56.34 386 GLY A O 1
ATOM 2894 N N . VAL A 1 387 ? -49.392 7.960 29.004 1.00 53.62 387 VAL A N 1
ATOM 2895 C CA . VAL A 1 387 ? -49.193 7.098 30.197 1.00 53.62 387 VAL A CA 1
ATOM 2896 C C . VAL A 1 387 ? -47.888 7.280 31.003 1.00 53.62 387 VAL A C 1
ATOM 2898 O O . VAL A 1 387 ? -46.773 7.198 30.496 1.00 53.62 387 VAL A O 1
ATOM 2901 N N . ASP A 1 388 ? -48.089 7.417 32.322 1.00 53.34 388 ASP A N 1
ATOM 2902 C CA . ASP A 1 388 ? -47.146 7.585 33.450 1.00 53.34 388 ASP A CA 1
ATOM 2903 C C . ASP A 1 388 ? -46.118 6.442 33.681 1.00 53.34 388 ASP A C 1
ATOM 2905 O O . ASP A 1 388 ? -45.380 6.487 34.663 1.00 53.34 388 ASP A O 1
ATOM 2909 N N . ASP A 1 389 ? -46.026 5.421 32.816 1.00 53.38 389 ASP A N 1
ATOM 2910 C CA . ASP A 1 389 ? -45.209 4.204 33.060 1.00 53.38 389 ASP A CA 1
ATOM 2911 C C . ASP A 1 389 ? -44.072 3.981 32.035 1.00 53.38 389 ASP A C 1
ATOM 2913 O O . ASP A 1 389 ? -43.582 2.873 31.817 1.00 53.38 389 ASP A O 1
ATOM 2917 N N . SER A 1 390 ? -43.621 5.054 31.380 1.00 54.84 390 SER A N 1
ATOM 2918 C CA . SER A 1 390 ? -42.697 4.992 30.231 1.00 54.84 390 SER A CA 1
ATOM 2919 C C . SER A 1 390 ? -41.238 5.359 30.549 1.00 54.84 390 SER A C 1
ATOM 2921 O O . SER A 1 390 ? -40.459 5.637 29.639 1.00 54.84 390 SER A O 1
ATOM 2923 N N . SER A 1 391 ? -40.818 5.362 31.816 1.00 59.78 391 SER A N 1
ATOM 2924 C CA . SER A 1 391 ? -39.491 5.858 32.237 1.00 59.78 391 SER A CA 1
ATOM 2925 C C . SER A 1 391 ? -38.311 5.072 31.641 1.00 59.78 391 SER A C 1
ATOM 2927 O O . SER A 1 391 ? -37.393 5.676 31.088 1.00 59.78 391 SER A O 1
ATOM 2929 N N . ALA A 1 392 ? -38.363 3.736 31.648 1.00 60.88 392 ALA A N 1
ATOM 2930 C CA . ALA A 1 392 ? -37.296 2.892 31.093 1.00 60.88 392 ALA A CA 1
ATOM 2931 C C . ALA A 1 392 ? -37.167 3.012 29.562 1.00 60.88 392 ALA A C 1
ATOM 2933 O O . ALA A 1 392 ? -36.066 2.970 29.014 1.00 60.88 392 ALA A O 1
ATOM 2934 N N . LYS A 1 393 ? -38.295 3.198 28.863 1.00 61.03 393 LYS A N 1
ATOM 2935 C CA . LYS A 1 393 ? -38.331 3.370 27.402 1.00 61.03 393 LYS A CA 1
ATOM 2936 C C . LYS A 1 393 ? -37.777 4.737 26.993 1.00 61.03 393 LYS A C 1
ATOM 2938 O O . LYS A 1 393 ? -37.038 4.840 26.016 1.00 61.03 393 LYS A O 1
ATOM 2943 N N . ILE A 1 394 ? -38.112 5.775 27.764 1.00 63.22 394 ILE A N 1
ATOM 2944 C CA . ILE A 1 394 ? -37.592 7.135 27.592 1.00 63.22 394 ILE A CA 1
ATOM 2945 C C . ILE A 1 394 ? -36.078 7.155 27.835 1.00 63.22 394 ILE A C 1
ATOM 2947 O O . ILE A 1 394 ? -35.346 7.715 27.024 1.00 63.22 394 ILE A O 1
ATOM 2951 N N . GLU A 1 395 ? -35.584 6.481 28.876 1.00 66.69 395 GLU A N 1
ATOM 2952 C CA . GLU A 1 395 ? -34.148 6.409 29.175 1.00 66.69 395 GLU A CA 1
ATOM 2953 C C . GLU A 1 395 ? -33.352 5.671 28.078 1.00 66.69 395 GLU A C 1
ATOM 2955 O O . GLU A 1 395 ? -32.278 6.124 27.660 1.00 66.69 395 GLU A O 1
ATOM 2960 N N . GLU A 1 396 ? -33.905 4.580 27.535 1.00 64.38 396 GLU A N 1
ATOM 2961 C CA . GLU A 1 396 ? -33.337 3.853 26.392 1.00 64.38 396 GLU A CA 1
ATOM 2962 C C . GLU A 1 396 ? -33.265 4.738 25.131 1.00 64.38 396 GLU A C 1
ATOM 2964 O O . GLU A 1 396 ? -32.226 4.804 24.464 1.00 64.38 396 GLU A O 1
ATOM 2969 N N . LEU A 1 397 ? -34.323 5.499 24.839 1.00 64.50 397 LEU A N 1
ATOM 2970 C CA . LEU A 1 397 ? -34.382 6.403 23.686 1.00 64.50 397 LEU A CA 1
ATOM 2971 C C . LEU A 1 397 ? -33.489 7.645 23.858 1.00 64.50 397 LEU A C 1
ATOM 2973 O O . LEU A 1 397 ? -32.837 8.074 22.902 1.00 64.50 397 LEU A O 1
ATOM 2977 N N . GLU A 1 398 ? -33.361 8.193 25.069 1.00 64.62 398 GLU A N 1
ATOM 2978 C CA . GLU A 1 398 ? -32.410 9.267 25.382 1.00 64.62 398 GLU A CA 1
ATOM 2979 C C . GLU A 1 398 ? -30.950 8.812 25.259 1.00 64.62 398 GLU A C 1
ATOM 2981 O O . GLU A 1 398 ? -30.075 9.589 24.850 1.00 64.62 398 GLU A O 1
ATOM 2986 N N . ARG A 1 399 ? -30.660 7.548 25.587 1.00 68.50 399 ARG A N 1
ATOM 2987 C CA . ARG A 1 399 ? -29.350 6.933 25.342 1.00 68.50 399 ARG A CA 1
ATOM 2988 C C . ARG A 1 399 ? -29.069 6.836 23.842 1.00 68.50 399 ARG A C 1
ATOM 2990 O O . ARG A 1 399 ? -28.019 7.308 23.405 1.00 68.50 399 ARG A O 1
ATOM 2997 N N . MET A 1 400 ? -30.022 6.335 23.051 1.00 64.81 400 MET A N 1
ATOM 2998 C CA . MET A 1 400 ? -29.900 6.280 21.586 1.00 64.81 400 MET A CA 1
ATOM 2999 C C . MET A 1 400 ? -29.719 7.677 20.972 1.00 64.81 400 MET A C 1
ATOM 3001 O O . MET A 1 400 ? -28.891 7.866 20.081 1.00 64.81 400 MET A O 1
ATOM 3005 N N . LYS A 1 401 ? -30.439 8.686 21.480 1.00 65.81 401 LYS A N 1
ATOM 3006 C CA . LYS A 1 401 ? -30.322 10.085 21.044 1.00 65.81 401 LYS A CA 1
ATOM 3007 C C . LYS A 1 401 ? -28.918 10.644 21.282 1.00 65.81 401 LYS A C 1
ATOM 3009 O O . LYS A 1 401 ? -28.345 11.277 20.389 1.00 65.81 401 LYS A O 1
ATOM 3014 N N . ARG A 1 402 ? -28.347 10.407 22.467 1.00 66.62 402 ARG A N 1
ATOM 3015 C CA . ARG A 1 402 ? -26.973 10.819 22.803 1.00 66.62 402 ARG A CA 1
ATOM 3016 C C . ARG A 1 402 ? -25.947 10.137 21.902 1.00 66.62 402 ARG A C 1
ATOM 3018 O O . ARG A 1 402 ? -25.093 10.819 21.342 1.00 66.62 402 ARG A O 1
ATOM 3025 N N . GLU A 1 403 ? -26.089 8.835 21.688 1.00 62.69 403 GLU A N 1
ATOM 3026 C CA . GLU A 1 403 ? -25.174 8.043 20.863 1.00 62.69 403 GLU A CA 1
ATOM 3027 C C . GLU A 1 403 ? -25.174 8.485 19.391 1.00 62.69 403 GLU A C 1
ATOM 3029 O O . GLU A 1 403 ? -24.119 8.703 18.791 1.00 62.69 403 GLU A O 1
ATOM 3034 N N . ILE A 1 404 ? -26.358 8.711 18.819 1.00 62.81 404 ILE A N 1
ATOM 3035 C CA . ILE A 1 404 ? -26.498 9.229 17.455 1.00 62.81 404 ILE A CA 1
ATOM 3036 C C . ILE A 1 404 ? -25.914 10.649 17.348 1.00 62.81 404 ILE A C 1
ATOM 3038 O O . ILE A 1 404 ? -25.207 10.953 16.387 1.00 62.81 404 ILE A O 1
ATOM 3042 N N . THR A 1 405 ? -26.141 11.513 18.345 1.00 64.62 405 THR A N 1
ATOM 3043 C CA . THR A 1 405 ? -25.600 12.886 18.366 1.00 64.62 405 THR A CA 1
ATOM 3044 C C . THR A 1 405 ? -24.068 12.899 18.425 1.00 64.62 405 THR A C 1
ATOM 3046 O O . THR A 1 405 ? -23.420 13.670 17.709 1.00 64.62 405 THR A O 1
ATOM 3049 N N . GLU A 1 406 ? -23.461 12.028 19.234 1.00 64.25 406 GLU A N 1
ATOM 3050 C CA . GLU A 1 406 ? -22.004 11.884 19.286 1.00 64.25 406 GLU A CA 1
ATOM 3051 C C . GLU A 1 406 ? -21.427 11.329 17.982 1.00 64.25 406 GLU A C 1
ATOM 3053 O O . GLU A 1 406 ? -20.389 11.814 17.519 1.00 64.25 406 GLU A O 1
ATOM 3058 N N . ARG A 1 407 ? -22.113 10.370 17.348 1.00 59.50 407 ARG A N 1
ATOM 3059 C CA . ARG A 1 407 ? -21.686 9.824 16.057 1.00 59.50 407 ARG A CA 1
ATOM 3060 C C . ARG A 1 407 ? -21.771 10.862 14.940 1.00 59.50 407 ARG A C 1
ATOM 3062 O O . ARG A 1 407 ? -20.840 10.976 14.146 1.00 59.50 407 ARG A O 1
ATOM 3069 N N . ILE A 1 408 ? -22.812 11.697 14.933 1.00 61.19 408 ILE A N 1
ATOM 3070 C CA . ILE A 1 408 ? -22.914 12.852 14.030 1.00 61.19 408 ILE A CA 1
ATOM 3071 C C . ILE A 1 408 ? -21.697 13.769 14.212 1.00 61.19 408 ILE A C 1
ATOM 3073 O O . ILE A 1 408 ? -21.042 14.121 13.229 1.00 61.19 408 ILE A O 1
ATOM 3077 N N . LYS A 1 409 ? -21.333 14.109 15.457 1.00 66.75 409 LYS A N 1
ATOM 3078 C CA . LYS A 1 409 ? -20.166 14.958 15.750 1.00 66.75 409 LYS A CA 1
ATOM 3079 C C . LYS A 1 409 ? -18.855 14.370 15.202 1.00 66.75 409 LYS A C 1
ATOM 3081 O O . LYS A 1 409 ? -18.072 15.107 14.606 1.00 66.75 409 LYS A O 1
ATOM 3086 N N . GLU A 1 410 ? -18.636 13.061 15.331 1.00 55.62 410 GLU A N 1
ATOM 3087 C CA . GLU A 1 410 ? -17.450 12.374 14.785 1.00 55.62 410 GLU A CA 1
ATOM 3088 C C . GLU A 1 410 ? -17.362 12.446 13.264 1.00 55.62 410 GLU A C 1
ATOM 3090 O O . GLU A 1 410 ? -16.311 12.762 12.695 1.00 55.62 410 GLU A O 1
ATOM 3095 N N . VAL A 1 411 ? -18.468 12.158 12.581 1.00 57.41 411 VAL A N 1
ATOM 3096 C CA . VAL A 1 411 ? -18.476 12.183 11.120 1.00 57.41 411 VAL A CA 1
ATOM 3097 C C . VAL A 1 411 ? -18.283 13.625 10.619 1.00 57.41 411 VAL A C 1
ATOM 3099 O O . VAL A 1 411 ? -17.609 13.837 9.606 1.00 57.41 411 VAL A O 1
ATOM 3102 N N . TYR A 1 412 ? -18.742 14.637 11.370 1.00 63.81 412 TYR A N 1
ATOM 3103 C CA . TYR A 1 412 ? -18.431 16.048 11.112 1.00 63.81 412 TYR A CA 1
ATOM 3104 C C . TYR A 1 412 ? -16.933 16.376 11.247 1.00 63.81 412 TYR A C 1
ATOM 3106 O O . TYR A 1 412 ? -16.401 17.097 10.399 1.00 63.81 412 TYR A O 1
ATOM 3114 N N . GLU A 1 413 ? -16.230 15.863 12.258 1.00 66.62 413 GLU A N 1
ATOM 3115 C CA . GLU A 1 413 ? -14.783 16.085 12.439 1.00 66.62 413 GLU A CA 1
ATOM 3116 C C . GLU A 1 413 ? -13.964 15.443 11.304 1.00 66.62 413 GLU A C 1
ATOM 3118 O O . GLU A 1 413 ? -13.140 16.106 10.663 1.00 66.62 413 GLU A O 1
ATOM 3123 N N . ASN A 1 414 ? -14.272 14.191 10.955 1.00 61.47 414 ASN A N 1
ATOM 3124 C CA . ASN A 1 414 ? -13.656 13.499 9.819 1.00 61.47 414 ASN A CA 1
ATOM 3125 C C . ASN A 1 414 ? -13.918 14.222 8.490 1.00 61.47 414 ASN A C 1
ATOM 3127 O O . ASN A 1 414 ? -13.010 14.391 7.663 1.00 61.47 414 ASN A O 1
ATOM 3131 N N . ARG A 1 415 ? -15.145 14.723 8.297 1.00 75.06 415 ARG A N 1
ATOM 3132 C CA . ARG A 1 415 ? -15.507 15.576 7.162 1.00 75.06 415 ARG A CA 1
ATOM 3133 C C . ARG A 1 415 ? -14.652 16.841 7.123 1.00 75.06 415 ARG A C 1
ATOM 3135 O O . ARG A 1 415 ? -14.176 17.200 6.047 1.00 75.06 415 ARG A O 1
ATOM 3142 N N . GLN A 1 416 ? -14.435 17.516 8.254 1.00 68.50 416 GLN A N 1
ATOM 3143 C CA . GLN A 1 416 ? -13.614 18.729 8.303 1.00 68.50 416 GLN A CA 1
ATOM 3144 C C . GLN A 1 416 ? -12.168 18.460 7.881 1.00 68.50 416 GLN A C 1
ATOM 3146 O O . GLN A 1 416 ? -11.600 19.239 7.113 1.00 68.50 416 GLN A O 1
ATOM 3151 N N . ASP A 1 417 ? -11.572 17.354 8.315 1.00 67.50 417 ASP A N 1
ATOM 3152 C CA . ASP A 1 417 ? -10.200 17.006 7.945 1.00 67.50 417 ASP A CA 1
ATOM 3153 C C . ASP A 1 417 ? -10.060 16.598 6.477 1.00 67.50 417 ASP A C 1
ATOM 3155 O O . ASP A 1 417 ? -9.111 17.008 5.794 1.00 67.50 417 ASP A O 1
ATOM 3159 N N . LEU A 1 418 ? -11.030 15.852 5.946 1.00 66.12 418 LEU A N 1
ATOM 3160 C CA . LEU A 1 418 ? -11.117 15.590 4.512 1.00 66.12 418 LEU A CA 1
ATOM 3161 C C . LEU A 1 418 ? -11.321 16.891 3.722 1.00 66.12 418 LEU A C 1
ATOM 3163 O O . LEU A 1 418 ? -10.688 17.076 2.681 1.00 66.12 418 LEU A O 1
ATOM 3167 N N . ALA A 1 419 ? -12.135 17.823 4.225 1.00 68.25 419 ALA A N 1
ATOM 3168 C CA . ALA A 1 419 ? -12.374 19.122 3.602 1.00 68.25 419 ALA A CA 1
ATOM 3169 C C . ALA A 1 419 ? -11.119 20.007 3.611 1.00 68.25 419 ALA A C 1
ATOM 3171 O O . ALA A 1 419 ? -10.834 20.658 2.607 1.00 68.25 419 ALA A O 1
ATOM 3172 N N . LYS A 1 420 ? -10.314 19.993 4.684 1.00 72.81 420 LYS A N 1
ATOM 3173 C CA . LYS A 1 420 ? -9.000 20.661 4.720 1.00 72.81 420 LYS A CA 1
ATOM 3174 C C . LYS A 1 420 ? -8.071 20.093 3.647 1.00 72.81 420 LYS A C 1
ATOM 3176 O O . LYS A 1 420 ? -7.506 20.856 2.865 1.00 72.81 420 LYS A O 1
ATOM 3181 N N . LYS A 1 421 ? -7.953 18.761 3.557 1.00 71.00 421 LYS A N 1
ATOM 3182 C CA . LYS A 1 421 ? -7.143 18.089 2.521 1.00 71.00 421 LYS A CA 1
ATOM 3183 C C . LYS A 1 421 ? -7.628 18.441 1.114 1.00 71.00 421 LYS A C 1
ATOM 3185 O O . LYS A 1 421 ? -6.811 18.775 0.258 1.00 71.00 421 LYS A O 1
ATOM 3190 N N . LYS A 1 422 ? -8.947 18.436 0.896 1.00 76.62 422 LYS A N 1
ATOM 3191 C CA . LYS A 1 422 ? -9.575 18.843 -0.366 1.00 76.62 422 LYS A CA 1
ATOM 3192 C C . LYS A 1 422 ? -9.254 20.301 -0.711 1.00 76.62 422 LYS A C 1
ATOM 3194 O O . LYS A 1 422 ? -8.784 20.541 -1.813 1.00 76.62 422 LYS A O 1
ATOM 3199 N N . ARG A 1 423 ? -9.399 21.251 0.223 1.00 74.31 423 ARG A N 1
ATOM 3200 C CA . ARG A 1 423 ? -9.073 22.678 0.006 1.00 74.31 423 ARG A CA 1
ATOM 3201 C C . ARG A 1 423 ? -7.607 22.900 -0.363 1.00 74.31 423 ARG A C 1
ATOM 3203 O O . ARG A 1 423 ? -7.317 23.681 -1.265 1.00 74.31 423 ARG A O 1
ATOM 3210 N N . VAL A 1 424 ? -6.680 22.206 0.304 1.00 76.69 424 VAL A N 1
ATOM 3211 C CA . VAL A 1 424 ? -5.246 22.267 -0.035 1.00 76.69 424 VAL A CA 1
ATOM 3212 C C . VAL A 1 424 ? -5.014 21.773 -1.463 1.00 76.69 424 VAL A C 1
ATOM 3214 O O . VAL A 1 424 ? -4.294 22.416 -2.226 1.00 76.69 424 VAL A O 1
ATOM 3217 N N . LEU A 1 425 ? -5.644 20.659 -1.841 1.00 73.50 425 LEU A N 1
ATOM 3218 C CA . LEU A 1 425 ? -5.550 20.119 -3.196 1.00 73.50 425 LEU A CA 1
ATOM 3219 C C . LEU A 1 425 ? -6.189 21.049 -4.233 1.00 73.50 425 LEU A C 1
ATOM 3221 O O . LEU A 1 425 ? -5.583 21.275 -5.269 1.00 73.50 425 LEU A O 1
ATOM 3225 N N . GLU A 1 426 ? -7.349 21.641 -3.951 1.00 74.56 426 GLU A N 1
ATOM 3226 C CA . GLU A 1 426 ? -8.012 22.612 -4.832 1.00 74.56 426 GLU A CA 1
ATOM 3227 C C . GLU A 1 426 ? -7.178 23.881 -5.030 1.00 74.56 426 GLU A C 1
ATOM 3229 O O . GLU A 1 426 ? -7.096 24.392 -6.145 1.00 74.56 426 GLU A O 1
ATOM 3234 N N . SER A 1 427 ? -6.527 24.377 -3.973 1.00 73.88 427 SER A N 1
ATOM 3235 C CA . SER A 1 427 ? -5.609 25.516 -4.068 1.00 73.88 427 SER A CA 1
ATOM 3236 C C . SER A 1 427 ? -4.425 25.196 -4.976 1.00 73.88 427 SER A C 1
ATOM 3238 O O . SER A 1 427 ? -4.126 25.971 -5.883 1.00 73.88 427 SER A O 1
ATOM 3240 N N . LYS A 1 428 ? -3.794 24.032 -4.776 1.00 72.81 428 LYS A N 1
ATOM 3241 C CA . LYS A 1 428 ? -2.704 23.560 -5.639 1.00 72.81 428 LYS A CA 1
ATOM 3242 C C . LYS A 1 428 ? -3.173 23.366 -7.080 1.00 72.81 428 LYS A C 1
ATOM 3244 O O . LYS A 1 428 ? -2.469 23.756 -8.001 1.00 72.81 428 LYS A O 1
ATOM 3249 N N . ASN A 1 429 ? -4.378 22.836 -7.288 1.00 72.19 429 ASN A N 1
ATOM 3250 C CA . ASN A 1 429 ? -4.923 22.631 -8.628 1.00 72.19 429 ASN A CA 1
ATOM 3251 C C . ASN A 1 429 ? -5.158 23.968 -9.351 1.00 72.19 429 ASN A C 1
ATOM 3253 O O . ASN A 1 429 ? -4.779 24.119 -10.506 1.00 72.19 429 ASN A O 1
ATOM 3257 N N . LYS A 1 430 ? -5.686 24.982 -8.649 1.00 71.12 430 LYS A N 1
ATOM 3258 C CA . LYS A 1 430 ? -5.824 26.346 -9.192 1.00 71.12 430 LYS A CA 1
ATOM 3259 C C . LYS A 1 430 ? -4.476 26.977 -9.539 1.00 71.12 430 L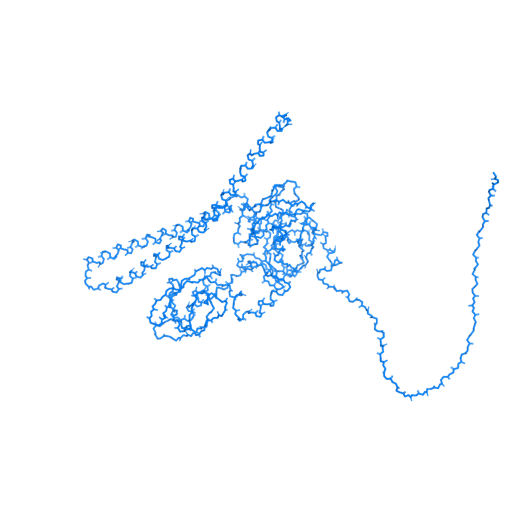YS A C 1
ATOM 3261 O O . LYS A 1 430 ? -4.382 27.714 -10.516 1.00 71.12 430 LYS A O 1
ATOM 3266 N N . GLU A 1 431 ? -3.446 26.736 -8.736 1.00 70.62 431 GLU A N 1
ATOM 3267 C CA . GLU A 1 431 ? -2.090 27.232 -8.993 1.00 70.62 431 GLU A CA 1
ATOM 3268 C C . GLU A 1 431 ? -1.464 26.573 -10.232 1.00 70.62 431 GLU A C 1
ATOM 3270 O O . GLU A 1 431 ? -0.889 27.261 -11.082 1.00 70.62 431 GLU A O 1
ATOM 3275 N N . VAL A 1 432 ? -1.674 25.264 -10.389 1.00 70.31 432 VAL A N 1
ATOM 3276 C CA . VAL A 1 432 ? -1.290 24.511 -11.588 1.00 70.31 432 VAL A CA 1
ATOM 3277 C C . VAL A 1 432 ? -2.044 25.030 -12.816 1.00 70.31 432 VAL A C 1
ATOM 3279 O O . VAL A 1 432 ? -1.411 25.373 -13.808 1.00 70.31 432 VAL A O 1
ATOM 3282 N N . GLU A 1 433 ? -3.365 25.212 -12.750 1.00 70.75 433 GLU A N 1
ATOM 3283 C CA . GLU A 1 433 ? -4.159 25.754 -13.866 1.00 70.75 433 GLU A CA 1
ATOM 3284 C C . GLU A 1 433 ? -3.754 27.177 -14.279 1.00 70.75 433 GLU A C 1
ATOM 3286 O O . GLU A 1 433 ? -3.847 27.538 -15.454 1.00 70.75 433 GLU A O 1
ATOM 3291 N N . ARG A 1 434 ? -3.337 28.023 -13.328 1.00 70.94 434 ARG A N 1
ATOM 3292 C CA . ARG A 1 434 ? -2.798 29.356 -13.651 1.00 70.94 434 ARG A CA 1
ATOM 3293 C C . ARG A 1 434 ? -1.454 29.248 -14.358 1.00 70.94 434 ARG A C 1
ATOM 3295 O O . ARG A 1 434 ? -1.206 30.010 -15.289 1.00 70.94 434 ARG A O 1
ATOM 3302 N N . SER A 1 435 ? -0.610 28.318 -13.921 1.00 66.75 435 SER A N 1
ATOM 3303 C CA . SER A 1 435 ? 0.687 28.053 -14.544 1.00 66.75 435 SER A CA 1
ATOM 3304 C C . SER A 1 435 ? 0.518 27.522 -15.968 1.00 66.75 435 SER A C 1
ATOM 3306 O O . SER A 1 435 ? 1.154 28.049 -16.875 1.00 66.75 435 SER A O 1
ATOM 3308 N N . ILE A 1 436 ? -0.420 26.594 -16.188 1.00 69.44 436 ILE A N 1
ATOM 3309 C CA . ILE A 1 436 ? -0.779 26.084 -17.521 1.00 69.44 436 ILE A CA 1
ATOM 3310 C C . ILE A 1 436 ? -1.251 27.226 -18.423 1.00 69.44 436 ILE A C 1
ATOM 3312 O O . ILE A 1 436 ? -0.660 27.454 -19.471 1.00 69.44 436 ILE A O 1
ATOM 3316 N N . ARG A 1 437 ? -2.219 28.039 -17.980 1.00 72.19 437 ARG A N 1
ATOM 3317 C CA . ARG A 1 437 ? -2.706 29.189 -18.768 1.00 72.19 437 ARG A CA 1
ATOM 3318 C C . ARG A 1 437 ? -1.619 30.214 -19.087 1.00 72.19 437 ARG A C 1
ATOM 3320 O O . ARG A 1 437 ? -1.681 30.893 -20.109 1.00 72.19 437 ARG A O 1
ATOM 3327 N N . LYS A 1 438 ? -0.635 30.377 -18.199 1.00 75.50 438 LYS A N 1
ATOM 3328 C CA . LYS A 1 438 ? 0.518 31.249 -18.442 1.00 75.50 438 LYS A CA 1
ATOM 3329 C C . LYS A 1 438 ? 1.431 30.661 -19.521 1.00 75.50 438 LYS A C 1
ATOM 3331 O O . LYS A 1 438 ? 1.838 31.404 -20.408 1.00 75.50 438 LYS A O 1
ATOM 3336 N N . LEU A 1 439 ? 1.702 29.358 -19.462 1.00 75.56 439 LEU A N 1
ATOM 3337 C CA . LEU A 1 439 ? 2.508 28.640 -20.451 1.00 75.56 439 LEU A CA 1
ATOM 3338 C C . LEU A 1 439 ? 1.825 28.593 -21.823 1.00 75.56 439 LEU A C 1
ATOM 3340 O O . LEU A 1 439 ? 2.480 28.858 -22.823 1.00 75.56 439 LEU A O 1
ATOM 3344 N N . GLU A 1 440 ? 0.512 28.365 -21.884 1.00 77.00 440 GLU A N 1
ATOM 3345 C CA . GLU A 1 440 ? -0.272 28.413 -23.129 1.00 77.00 440 GLU A CA 1
ATOM 3346 C C . GLU A 1 440 ? -0.172 29.787 -23.801 1.00 77.00 440 GLU A C 1
ATOM 3348 O O . GLU A 1 440 ? 0.139 29.880 -24.984 1.00 77.00 440 GLU A O 1
ATOM 3353 N N . ARG A 1 441 ? -0.309 30.875 -23.030 1.00 77.38 441 ARG A N 1
ATOM 3354 C CA . ARG A 1 441 ? -0.116 32.240 -23.553 1.00 77.38 441 ARG A CA 1
ATOM 3355 C C . ARG A 1 441 ? 1.303 32.484 -24.065 1.00 77.38 441 ARG A C 1
ATOM 3357 O O . ARG A 1 441 ? 1.475 33.203 -25.045 1.00 77.38 441 ARG A O 1
ATOM 3364 N N . GLN A 1 442 ? 2.315 31.927 -23.400 1.00 75.94 442 GLN A N 1
ATOM 3365 C CA . GLN A 1 442 ? 3.707 32.024 -23.849 1.00 75.94 442 GLN A CA 1
ATOM 3366 C C . GLN A 1 442 ? 3.937 31.223 -25.135 1.00 75.94 442 GLN A C 1
ATOM 3368 O O . GLN A 1 442 ? 4.616 31.707 -26.038 1.00 75.94 442 GLN A O 1
ATOM 3373 N N . LEU A 1 443 ? 3.334 30.039 -25.248 1.00 72.88 443 LEU A N 1
ATOM 3374 C CA . LEU A 1 443 ? 3.397 29.199 -26.439 1.00 72.88 443 LEU A CA 1
ATOM 3375 C C . LEU A 1 443 ? 2.694 29.857 -27.634 1.00 72.88 443 LEU A C 1
ATOM 3377 O O . LEU A 1 443 ? 3.250 29.876 -28.730 1.00 72.88 443 LEU A O 1
ATOM 3381 N N . ASP A 1 444 ? 1.515 30.442 -27.428 1.00 78.81 444 ASP A N 1
ATOM 3382 C CA . ASP A 1 444 ? 0.784 31.169 -28.470 1.00 78.81 444 ASP A CA 1
ATOM 3383 C C . ASP A 1 444 ? 1.543 32.422 -28.922 1.00 78.81 444 ASP A C 1
ATOM 3385 O O . ASP A 1 444 ? 1.613 32.709 -30.117 1.00 78.81 444 ASP A O 1
ATOM 3389 N N . ALA A 1 445 ? 2.192 33.134 -27.994 1.00 73.69 445 ALA A N 1
ATOM 3390 C CA . ALA A 1 445 ? 3.064 34.260 -28.325 1.00 73.69 445 ALA A CA 1
ATOM 3391 C C . ALA A 1 445 ? 4.287 33.829 -29.158 1.00 73.69 445 ALA A C 1
ATOM 3393 O O . ALA A 1 445 ? 4.638 34.516 -30.121 1.00 73.69 445 ALA A O 1
ATOM 3394 N N . MET A 1 446 ? 4.893 32.676 -28.843 1.00 71.12 446 MET A N 1
ATOM 3395 C CA . MET A 1 446 ? 5.988 32.099 -29.635 1.00 71.12 446 MET A CA 1
ATOM 3396 C C . MET A 1 446 ? 5.523 31.647 -31.028 1.00 71.12 446 MET A C 1
ATOM 3398 O O . MET A 1 446 ? 6.202 31.924 -32.016 1.00 71.12 446 MET A O 1
ATOM 3402 N N . LYS A 1 447 ? 4.355 30.999 -31.135 1.00 72.69 447 LYS A N 1
ATOM 3403 C CA . LYS A 1 447 ? 3.765 30.573 -32.419 1.00 72.69 447 LYS A CA 1
ATOM 3404 C C . LYS A 1 447 ? 3.359 31.754 -33.302 1.00 72.69 447 LYS A C 1
ATOM 3406 O O . LYS A 1 447 ? 3.464 31.663 -34.520 1.00 72.69 447 LYS A O 1
ATOM 3411 N N . ALA A 1 448 ? 2.950 32.872 -32.705 1.00 76.00 448 ALA A N 1
ATOM 3412 C CA . ALA A 1 448 ? 2.603 34.103 -33.414 1.00 76.00 448 ALA A CA 1
ATOM 3413 C C . ALA A 1 448 ? 3.823 34.905 -33.919 1.00 76.00 448 ALA A C 1
ATOM 3415 O O . ALA A 1 448 ? 3.663 36.034 -34.384 1.00 76.00 448 ALA A O 1
ATOM 3416 N N . GLY A 1 449 ? 5.046 34.367 -33.818 1.00 53.66 449 GLY A N 1
ATOM 3417 C CA . GLY A 1 449 ? 6.255 34.999 -34.354 1.00 53.66 449 GLY A CA 1
ATOM 3418 C C . GLY A 1 449 ? 6.694 36.268 -33.617 1.00 53.66 449 GLY A C 1
ATOM 3419 O O . GLY A 1 449 ? 7.594 36.967 -34.085 1.00 53.66 449 GLY A O 1
ATOM 3420 N N . LYS A 1 450 ? 6.104 36.579 -32.455 1.00 52.72 450 LYS A N 1
ATOM 3421 C CA . LYS A 1 450 ? 6.582 37.668 -31.600 1.00 52.72 450 LYS A CA 1
ATOM 3422 C C . LYS A 1 450 ? 7.788 37.168 -30.810 1.00 52.72 450 LYS A C 1
ATOM 3424 O O . LYS A 1 450 ? 7.642 36.536 -29.767 1.00 52.72 450 LYS A O 1
ATOM 3429 N N . LYS A 1 451 ? 8.991 37.454 -31.321 1.00 46.22 451 LYS A N 1
ATOM 3430 C CA . LYS A 1 451 ? 10.196 37.484 -30.482 1.00 46.22 451 LYS A CA 1
ATOM 3431 C C . LYS A 1 451 ? 9.918 38.423 -29.303 1.00 46.22 451 LYS A C 1
ATOM 3433 O O . LYS A 1 451 ? 9.486 39.553 -29.530 1.00 46.22 451 LYS A O 1
ATOM 3438 N N . TYR A 1 452 ? 10.107 37.910 -28.088 1.00 45.78 452 TYR A N 1
ATOM 3439 C CA . TYR A 1 452 ? 10.184 38.727 -26.879 1.00 45.78 452 TYR A CA 1
ATOM 3440 C C . TYR A 1 452 ? 11.354 39.703 -26.962 1.00 45.78 452 TYR A C 1
ATOM 3442 O O . TYR A 1 452 ? 12.406 39.297 -27.515 1.00 45.78 452 TYR A O 1
#

Mean predicted aligned error: 14.82 Å

Organism: NCBI:txid980251

Solvent-accessible surface area (backbone atoms only — not comparable to full-atom values): 24360 Å² total; per-residue (Å²): 132,88,85,88,89,80,90,87,89,84,90,84,90,84,89,88,88,88,82,90,85,92,87,81,89,82,90,80,92,79,88,80,92,77,90,79,81,85,71,80,78,70,79,76,74,74,86,47,84,78,31,64,81,62,49,59,74,52,43,80,39,41,47,66,56,13,61,9,20,22,29,28,21,33,76,92,42,70,39,24,11,21,27,25,73,34,36,69,25,33,28,36,25,37,34,77,59,71,59,81,63,38,30,37,30,41,59,93,66,52,76,42,65,39,45,74,49,12,55,42,78,66,78,35,34,22,34,30,39,36,95,49,67,84,47,52,48,41,78,79,52,83,45,76,64,69,50,56,75,39,57,37,38,26,35,48,27,26,84,44,51,70,36,50,31,37,28,71,38,48,71,37,65,38,63,63,56,51,32,29,50,38,68,42,73,43,80,69,49,98,87,50,12,27,27,24,72,35,60,36,79,88,20,30,30,42,78,44,63,58,52,62,71,27,27,36,42,25,50,62,95,43,76,18,60,29,58,67,46,43,52,53,58,44,58,75,41,56,45,70,42,74,46,40,32,36,28,35,46,97,91,40,80,46,80,44,61,34,50,25,32,38,35,76,76,49,38,74,91,32,44,66,58,41,53,58,30,38,47,100,42,66,60,28,89,55,56,57,43,28,77,58,28,28,31,26,46,38,86,68,44,35,40,31,19,14,11,48,28,21,36,83,86,44,45,41,35,19,33,30,54,18,23,59,36,61,68,34,25,32,25,30,36,23,46,62,48,51,59,47,51,57,54,35,71,70,52,65,28,15,57,59,48,48,42,48,49,52,39,49,52,43,49,52,52,37,49,57,42,50,52,52,44,51,55,53,48,54,55,50,55,62,46,67,79,55,66,99,83,46,63,72,62,50,52,54,51,52,49,50,45,51,53,44,52,54,50,39,52,51,44,51,53,54,37,49,55,42,47,51,55,36,50,56,51,52,53,52,48,54,52,49,54,51,49,50,57,51,50,52,53,51,50,53,39,54,73,69,69,54,79,128

Radius of gyration: 34.17 Å; Cα contacts (8 Å, |Δi|>4): 862; chains: 1; bounding box: 127×75×82 Å

Nearest PDB structures (foldseek):
  7xs0-assembly1_A  TM=4.520E-01  e=2.280E-16  Helicobacter pylori 26695
  3gdv-assembly1_C  TM=4.728E-01  e=5.017E-15  Escherichia coli K-12
  3stj-assembly1_A  TM=4.337E-01  e=1.355E-14  Escherichia coli K-12
  8f0a-assembly1_A  TM=4.341E-01  e=2.628E-14  Escherichia coli K-12
  3pv3-assembly1_D  TM=3.834E-01  e=8.246E-15  Legionella fallonii

Foldseek 3Di:
DDDDDDDDDDDDDDDDDDDDDDDDDDDDDDDDDDDDDPDPPPPPPPPDLQDPVNVVVVLVLCVLLLQQKKFKDAVVDQQAIWGAAAQQAKTKFFQLSDDHFIWIQALVRDIWTKDFLFADPQQRMTIIGTRGGRGRHRPFDADDADAFQFKKKWQQHNPRSIWIWTFHFTKAAFAAFQWDAAFDWDLDDPVFFIFTQDGHPPGQCVVLPPDHRKTFQDKQVQGHRGPVSVSVVSRVDGQQDKIWTFIQDPNDTDITITGTHGCCPGPPVNPVVNCQFCPPHHWAPDDGNHRIKTKIFIQDYNSSFNIFMTGSNSHGQFTFHISNGRRITITGGSNVVVVVVVVSVVSCRGLLNVLVVLLVVLVVVLVVLVVVLVVLVVVLVVVVVDDPPCVVVNVVSVVSNVSSVVSSVVSVVVSVVSVVVSVVVVVVVVVVVVVVVVVVVVVVCVVVVDDD

pLDDT: mean 79.47, std 19.35, range [26.36, 98.56]

Secondary structure (DSSP, 8-state):
------------------------------------------------TT-HHHHTTTHHHHHHHHHTEEEEEETTEEEEEEEEEETTTEEEEEGGG--SSEEEE-TTS-EEEEEEEEEETTTTEEEEEES--SPPPP-----PPPPTT-EEEEE-STT--EEEEEEEEEEEEEPPPPEE--EEEE---TTS-EEEEEEPTTSHHHHTT--TTPEEEEETTEE--SHHHHHHHHHTSPTT-EEEEEEEETTEEEEEEEEPEEHHHH-GGGHHHHHHHTSSSPPPS--S-EEEEEEE-----GGGTT-EEE-TTS-EEEEEEEEEETTEEEEEEHHHHHHHHHHHHTTTT-HHHHHHHHHHHHHHHHHHHHHHHHHHHHHHHHHHSS-TT-HHHHHHHHHHHHHHHHHHHHHHHHHHHHHHHHHHHHHHHHHHHHHHHHHHHHHHHHHTT---